Protein AF-0000000078702133 (afdb_homodimer)

Sequence (664 aa):
MSILLLGLDAYNKTVPNPNNDILKELGPENVAIASLMLIINGLISMYFGLGLEITIFISALRCVVQLTILGYILKPIFDIDSPFFVLALAALLAIISASEIVWGRTPYRHQFMFLSVLLSIASSTFIISWIGNAYAIRADQWLSARQFIPTMGMVLGNSMSAVAIGLSSVMTQLIDQKDRIEMHLSFGASRWEAARPVCVEAIKLALLPTINSMSIIGLVSIPGMMTGQILGGSSVENAVYYQEIIMFMITASCCISTVAAVLTAVFVIFDDKARLRIDWVVKSRGKADYKKMFSGYVMRVKSLFSARRSNRNGSSTDTLSAECDPLLPISTMSILLLGLDAYNKTVPNPNNDILKELGPENVAIASLMLIINGLISMYFGLGLEITIFISALRCVVQLTILGYILKPIFDIDSPFFVLALAALLAIISASEIVWGRTPYRHQFMFLSVLLSIASSTFIISWIGNAYAIRADQWLSARQFIPTMGMVLGNSMSAVAIGLSSVMTQLIDQKDRIEMHLSFGASRWEAARPVCVEAIKLALLPTINSMSIIGLVSIPGMMTGQILGGSSVENAVYYQEIIMFMITASCCISTVAAVLTAVFVIFDDKARLRIDWVVKSRGKADYKKMFSGYVMRVKSLFSARRSNRNGSSTDTLSAECDPLLPIST

pLDDT: mean 76.5, std 24.49, range [22.08, 97.62]

Nearest PDB structures (foldseek):
  4aly-assembly1_A  TM=2.107E-01  e=3.081E-01  Borreliella burgdorferi B31
  7xgg-assembly2_D  TM=2.868E-01  e=3.628E+00  synthetic construct
  6ibb-assembly2_C  TM=2.469E-01  e=1.980E+00  Rattus norvegicus
  8frn-assembly1_G  TM=3.165E-01  e=4.911E+00  Acinetobacter baylyi ADP1
  7wu9-assembly1_R  TM=2.510E-01  e=8.618E+00  Homo sapiens

Structure (mmCIF, N/CA/C/O backbone):
data_AF-0000000078702133-model_v1
#
loop_
_entity.id
_entity.type
_entity.pdbx_description
1 polymer 'TIGR00245 family protein'
#
loop_
_atom_site.group_PDB
_atom_site.id
_atom_site.type_symbol
_atom_site.label_atom_id
_atom_site.label_alt_id
_atom_site.label_comp_id
_atom_site.label_asym_id
_atom_site.label_entity_id
_atom_site.label_seq_id
_atom_site.pdbx_PDB_ins_code
_atom_site.Cartn_x
_atom_site.Cartn_y
_atom_site.Cartn_z
_atom_site.occupancy
_atom_site.B_iso_or_equiv
_atom_site.auth_seq_id
_atom_site.auth_comp_id
_atom_site.auth_asym_id
_atom_site.auth_atom_id
_atom_site.pdbx_PDB_model_num
ATOM 1 N N . MET A 1 1 ? 26.062 -8.953 -48.812 1 22.08 1 MET A N 1
ATOM 2 C CA . MET A 1 1 ? 24.734 -9.531 -48.656 1 22.08 1 MET A CA 1
ATOM 3 C C . MET A 1 1 ? 24.828 -10.867 -47.906 1 22.08 1 MET A C 1
ATOM 5 O O . MET A 1 1 ? 23.969 -11.195 -47.094 1 22.08 1 MET A O 1
ATOM 9 N N . SER A 1 2 ? 25.688 -11.875 -48.375 1 22.53 2 SER A N 1
ATOM 10 C CA . SER A 1 2 ? 25.891 -13.289 -48.062 1 22.53 2 SER A CA 1
ATOM 11 C C . SER A 1 2 ? 26.516 -13.492 -46.688 1 22.53 2 SER A C 1
ATOM 13 O O . SER A 1 2 ? 26.375 -14.562 -46.094 1 22.53 2 SER A O 1
ATOM 15 N N . ILE A 1 3 ? 27.562 -12.781 -46.312 1 23.59 3 ILE A N 1
ATOM 16 C CA . ILE A 1 3 ? 28.484 -13.133 -45.25 1 23.59 3 ILE A CA 1
ATOM 17 C C . ILE A 1 3 ? 27.766 -13.07 -43.906 1 23.59 3 ILE A C 1
ATOM 19 O O . ILE A 1 3 ? 28.297 -13.531 -42.906 1 23.59 3 ILE A O 1
ATOM 23 N N . LEU A 1 4 ? 26.844 -12.141 -43.719 1 23.44 4 LEU A N 1
ATOM 24 C CA . LEU A 1 4 ? 26.281 -11.75 -42.438 1 23.44 4 LEU A CA 1
ATOM 25 C C . LEU A 1 4 ? 25.438 -12.875 -41.844 1 23.44 4 LEU A C 1
ATOM 27 O O . LEU A 1 4 ? 24.859 -12.727 -40.781 1 23.44 4 LEU A O 1
ATOM 31 N N . LEU A 1 5 ? 25.047 -14.016 -42.594 1 24.33 5 LEU A N 1
ATOM 32 C CA . LEU A 1 5 ? 24.141 -15.156 -42.438 1 24.33 5 LEU A CA 1
ATOM 33 C C . LEU A 1 5 ? 24.75 -16.203 -41.531 1 24.33 5 LEU A C 1
ATOM 35 O O . LEU A 1 5 ? 24.109 -17.219 -41.219 1 24.33 5 LEU A O 1
ATOM 39 N N . LEU A 1 6 ? 26.109 -16.375 -41.469 1 23.59 6 LEU A N 1
ATOM 40 C CA . LEU A 1 6 ? 26.734 -17.641 -41.125 1 23.59 6 LEU A CA 1
ATOM 41 C C . LEU A 1 6 ? 26.484 -18 -39.688 1 23.59 6 LEU A C 1
ATOM 43 O O . LEU A 1 6 ? 26.203 -19.156 -39.375 1 23.59 6 LEU A O 1
ATOM 47 N N . GLY A 1 7 ? 27.219 -17.375 -38.719 1 24.42 7 GLY A N 1
ATOM 48 C CA . GLY A 1 7 ? 27.672 -18.031 -37.531 1 24.42 7 GLY A CA 1
ATOM 49 C C . GLY A 1 7 ? 26.547 -18.297 -36.531 1 24.42 7 GLY A C 1
ATOM 50 O O . GLY A 1 7 ? 26.547 -17.75 -35.438 1 24.42 7 GLY A O 1
ATOM 51 N N . LEU A 1 8 ? 25.219 -18.125 -36.844 1 23.47 8 LEU A N 1
ATOM 52 C CA . LEU A 1 8 ? 23.953 -18.188 -36.125 1 23.47 8 LEU A CA 1
ATOM 53 C C . LEU A 1 8 ? 23.656 -19.609 -35.656 1 23.47 8 LEU A C 1
ATOM 55 O O . LEU A 1 8 ? 22.625 -19.859 -35.031 1 23.47 8 LEU A O 1
ATOM 59 N N . ASP A 1 9 ? 24.172 -20.656 -36.312 1 23.78 9 ASP A N 1
ATOM 60 C CA . ASP A 1 9 ? 23.578 -21.984 -36.312 1 23.78 9 ASP A CA 1
ATOM 61 C C . ASP A 1 9 ? 23.734 -22.641 -34.938 1 23.78 9 ASP A C 1
ATOM 63 O O . ASP A 1 9 ? 22.812 -23.297 -34.438 1 23.78 9 ASP A O 1
ATOM 67 N N . ALA A 1 10 ? 25.016 -23.094 -34.625 1 23.94 10 ALA A N 1
ATOM 68 C CA . ALA A 1 10 ? 25.375 -24.312 -33.906 1 23.94 10 ALA A CA 1
ATOM 69 C C . ALA A 1 10 ? 25.047 -24.188 -32.438 1 23.94 10 ALA A C 1
ATOM 71 O O . ALA A 1 10 ? 25.234 -25.141 -31.656 1 23.94 10 ALA A O 1
ATOM 72 N N . TYR A 1 11 ? 25.281 -22.984 -31.891 1 23.94 11 TYR A N 1
ATOM 73 C CA . TYR A 1 11 ? 25.406 -23.156 -30.453 1 23.94 11 TYR A CA 1
ATOM 74 C C . TYR A 1 11 ? 24.109 -23.656 -29.844 1 23.94 11 TYR A C 1
ATOM 76 O O . TYR A 1 11 ? 23.203 -22.875 -29.547 1 23.94 11 TYR A O 1
ATOM 84 N N . ASN A 1 12 ? 23.438 -24.609 -30.484 1 22.62 12 ASN A N 1
ATOM 85 C CA . ASN A 1 12 ? 22.328 -25.406 -30 1 22.62 12 ASN A CA 1
ATOM 86 C C . ASN A 1 12 ? 22.609 -26 -28.625 1 22.62 12 ASN A C 1
ATOM 88 O O . ASN A 1 12 ? 22.25 -27.156 -28.359 1 22.62 12 ASN A O 1
ATOM 92 N N . LYS A 1 13 ? 23.875 -25.766 -28.094 1 26.5 13 LYS A N 1
ATOM 93 C CA . LYS A 1 13 ? 24.062 -26.562 -26.891 1 26.5 13 LYS A CA 1
ATOM 94 C C . LYS A 1 13 ? 22.797 -26.594 -26.047 1 26.5 13 LYS A C 1
ATOM 96 O O . LYS A 1 13 ? 22.047 -25.625 -25.984 1 26.5 13 LYS A O 1
ATOM 101 N N . THR A 1 14 ? 22.344 -27.797 -25.844 1 26.81 14 THR A N 1
ATOM 102 C CA . THR A 1 14 ? 21.297 -28.203 -24.922 1 26.81 14 THR A CA 1
ATOM 103 C C . THR A 1 14 ? 21.281 -27.312 -23.688 1 26.81 14 THR A C 1
ATOM 105 O O . THR A 1 14 ? 22.203 -27.359 -22.875 1 26.81 14 THR A O 1
ATOM 108 N N . VAL A 1 15 ? 21.188 -26.016 -23.875 1 31.3 15 VAL A N 1
ATOM 109 C CA . VAL A 1 15 ? 21.109 -25.203 -22.672 1 31.3 15 VAL A CA 1
ATOM 110 C C . VAL A 1 15 ? 20.328 -25.938 -21.594 1 31.3 15 VAL A C 1
ATOM 112 O O . VAL A 1 15 ? 19.203 -26.375 -21.828 1 31.3 15 VAL A O 1
ATOM 115 N N . PRO A 1 16 ? 21.062 -26.781 -20.812 1 31.25 16 PRO A N 1
ATOM 116 C CA . PRO A 1 16 ? 20.297 -27.422 -19.734 1 31.25 16 PRO A CA 1
ATOM 117 C C . PRO A 1 16 ? 19.062 -26.625 -19.344 1 31.25 16 PRO A C 1
ATOM 119 O O . PRO A 1 16 ? 19.031 -25.406 -19.5 1 31.25 16 PRO A O 1
ATOM 122 N N . ASN A 1 17 ? 17.891 -27.203 -19.641 1 30.42 17 ASN A N 1
ATOM 123 C CA . ASN A 1 17 ? 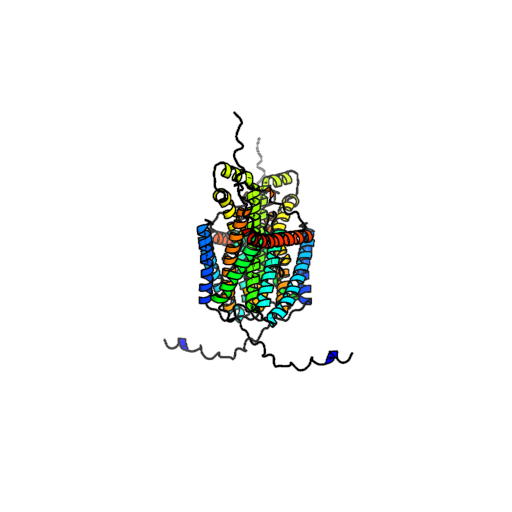16.578 -26.719 -19.219 1 30.42 17 ASN A CA 1
ATOM 124 C C . ASN A 1 17 ? 16.672 -25.891 -17.938 1 30.42 17 ASN A C 1
ATOM 126 O O . ASN A 1 17 ? 17.141 -26.375 -16.906 1 30.42 17 ASN A O 1
ATOM 130 N N . PRO A 1 18 ? 17.188 -24.688 -18 1 36.19 18 PRO A N 1
ATOM 131 C CA . PRO A 1 18 ? 17.203 -23.891 -16.766 1 36.19 18 PRO A CA 1
ATOM 132 C C . PRO A 1 18 ? 16.188 -24.391 -15.742 1 36.19 18 PRO A C 1
ATOM 134 O O . PRO A 1 18 ? 14.977 -24.25 -15.961 1 36.19 18 PRO A O 1
ATOM 137 N N . ASN A 1 19 ? 16.172 -25.594 -15.375 1 35 19 ASN A N 1
ATOM 138 C CA . ASN A 1 19 ? 15.445 -26.469 -14.453 1 35 19 ASN A CA 1
ATOM 139 C C . ASN A 1 19 ? 14.711 -25.656 -13.383 1 35 19 ASN A C 1
ATOM 141 O O . ASN A 1 19 ? 15.023 -24.484 -13.164 1 35 19 ASN A O 1
ATOM 145 N N . ASN A 1 20 ? 13.703 -26.312 -12.578 1 37.88 20 ASN A N 1
ATOM 146 C CA . ASN A 1 20 ? 12.719 -25.953 -11.57 1 37.88 20 ASN A CA 1
ATOM 147 C C . ASN A 1 20 ? 13.328 -25.078 -10.477 1 37.88 20 ASN A C 1
ATOM 149 O O . ASN A 1 20 ? 13.789 -25.594 -9.453 1 37.88 20 ASN A O 1
ATOM 153 N N . ASP A 1 21 ? 14.273 -24.406 -10.648 1 45.19 21 ASP A N 1
ATOM 154 C CA . ASP A 1 21 ? 14.781 -23.484 -9.641 1 45.19 21 ASP A CA 1
ATOM 155 C C . ASP A 1 21 ? 13.664 -23.016 -8.711 1 45.19 21 ASP A C 1
ATOM 157 O O . ASP A 1 21 ? 13.016 -22 -8.969 1 45.19 21 ASP A O 1
ATOM 161 N N . ILE A 1 22 ? 12.891 -23.984 -8.281 1 49.88 22 ILE A N 1
ATOM 162 C CA . ILE A 1 22 ? 11.805 -24.125 -7.32 1 49.88 22 ILE A CA 1
ATOM 163 C C . ILE A 1 22 ? 12.109 -23.312 -6.07 1 49.88 22 ILE A C 1
ATOM 165 O O . ILE A 1 22 ? 13.25 -23.281 -5.602 1 49.88 22 ILE A O 1
ATOM 169 N N . LEU A 1 23 ? 11.352 -22.297 -5.879 1 63.19 23 LEU A N 1
ATOM 170 C CA . LEU A 1 23 ? 11.297 -21.641 -4.578 1 63.19 23 LEU A CA 1
ATOM 171 C C . LEU A 1 23 ? 11.656 -22.609 -3.457 1 63.19 23 LEU A C 1
ATOM 173 O O . LEU A 1 23 ? 11.242 -23.766 -3.477 1 63.19 23 LEU A O 1
ATOM 177 N N . LYS A 1 24 ? 12.82 -22.344 -2.818 1 71.56 24 LYS A N 1
ATOM 178 C CA . LYS A 1 24 ? 13.18 -23.094 -1.617 1 71.56 24 LYS A CA 1
ATOM 179 C C . LYS A 1 24 ? 11.992 -23.234 -0.673 1 71.56 24 LYS A C 1
ATOM 181 O O . LYS A 1 24 ? 11.203 -22.297 -0.517 1 71.56 24 LYS A O 1
ATOM 186 N N . GLU A 1 25 ? 11.766 -24.484 -0.303 1 81.94 25 GLU A N 1
ATOM 187 C CA . GLU A 1 25 ? 10.742 -24.703 0.712 1 81.94 25 GLU A CA 1
ATOM 188 C C . GLU A 1 25 ? 11.148 -24.078 2.047 1 81.94 25 GLU A C 1
ATOM 190 O O . GLU A 1 25 ? 12.227 -24.375 2.57 1 81.94 25 GLU A O 1
ATOM 195 N N . LEU A 1 26 ? 10.305 -23.234 2.486 1 89.81 26 LEU A N 1
ATOM 196 C CA . LEU A 1 26 ? 10.586 -22.5 3.723 1 89.81 26 LEU A CA 1
ATOM 197 C C . LEU A 1 26 ? 9.844 -23.125 4.898 1 89.81 26 LEU A C 1
ATOM 199 O O . LEU A 1 26 ? 8.953 -23.969 4.707 1 89.81 26 LEU A O 1
ATOM 203 N N . GLY A 1 27 ? 10.398 -22.875 6.109 1 89.38 27 GLY A N 1
ATOM 204 C CA . GLY A 1 27 ? 9.773 -23.328 7.34 1 89.38 27 GLY A CA 1
ATOM 205 C C . GLY A 1 27 ? 9.641 -22.234 8.383 1 89.38 27 GLY A C 1
ATOM 206 O O . GLY A 1 27 ? 9.984 -21.078 8.117 1 89.38 27 GLY A O 1
ATOM 207 N N . PRO A 1 28 ? 9.047 -22.609 9.516 1 91.38 28 PRO A N 1
ATOM 208 C CA . PRO A 1 28 ? 8.867 -21.625 10.594 1 91.38 28 PRO A CA 1
ATOM 209 C C . PRO A 1 28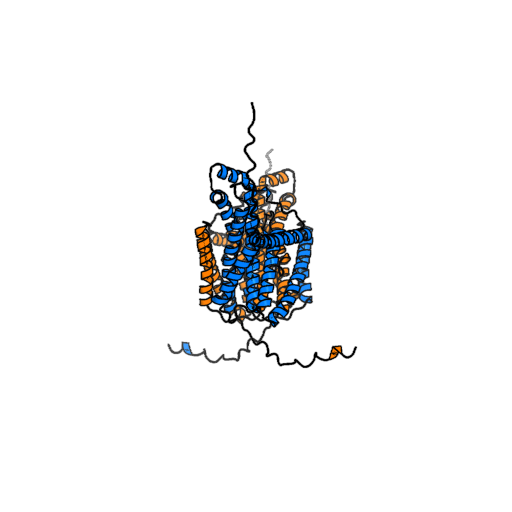 ? 10.188 -21.047 11.094 1 91.38 28 PRO A C 1
ATOM 211 O O . PRO A 1 28 ? 10.219 -19.922 11.609 1 91.38 28 PRO A O 1
ATOM 214 N N . GLU A 1 29 ? 11.234 -21.75 10.883 1 91.56 29 GLU A N 1
ATOM 215 C CA . GLU A 1 29 ? 12.547 -21.266 11.297 1 91.56 29 GLU A CA 1
ATOM 216 C C . GLU A 1 29 ? 12.969 -20.047 10.484 1 91.56 29 GLU A C 1
ATOM 218 O O . GLU A 1 29 ? 13.602 -19.141 11.016 1 91.56 29 GLU A O 1
ATOM 223 N N . ASN A 1 30 ? 12.648 -20.062 9.242 1 92.81 30 ASN A N 1
ATOM 224 C CA . ASN A 1 30 ? 12.953 -18.922 8.391 1 92.81 30 ASN A CA 1
ATOM 225 C C . ASN A 1 30 ? 12.203 -17.672 8.852 1 92.81 30 ASN A C 1
ATOM 227 O O . ASN A 1 30 ? 12.773 -16.578 8.875 1 92.81 30 ASN A O 1
ATOM 231 N N . VAL A 1 31 ? 11.008 -17.875 9.289 1 93.75 31 VAL A N 1
ATOM 232 C CA . VAL A 1 31 ? 10.188 -16.781 9.766 1 93.75 31 VAL A CA 1
ATOM 233 C C . VAL A 1 31 ? 10.742 -16.25 11.086 1 93.75 31 VAL A C 1
ATOM 235 O O . VAL A 1 31 ? 10.773 -15.039 11.305 1 93.75 31 VAL A O 1
ATOM 238 N N . ALA A 1 32 ? 11.188 -17.141 11.852 1 93.25 32 ALA A N 1
ATOM 239 C CA . ALA A 1 32 ? 11.773 -16.75 13.133 1 93.25 32 ALA A CA 1
ATOM 240 C C . ALA A 1 32 ? 13.016 -15.883 12.93 1 93.25 32 ALA A C 1
ATOM 242 O O . ALA A 1 32 ? 13.203 -14.883 13.633 1 93.25 32 ALA A O 1
ATOM 243 N N . ILE A 1 33 ? 13.781 -16.219 12.016 1 91.25 33 ILE A N 1
ATOM 244 C CA . ILE A 1 33 ? 14.984 -15.453 11.719 1 91.25 33 ILE A CA 1
ATOM 245 C C . ILE A 1 33 ? 14.609 -14.062 11.203 1 91.25 33 ILE A C 1
ATOM 247 O O . ILE A 1 33 ? 15.203 -13.062 11.602 1 91.25 33 ILE A O 1
ATOM 251 N N . ALA A 1 34 ? 13.664 -14.078 10.359 1 93.94 34 ALA A N 1
ATOM 252 C CA . ALA A 1 34 ? 13.211 -12.805 9.812 1 93.94 34 ALA A CA 1
ATOM 253 C C . ALA A 1 34 ? 12.656 -11.898 10.906 1 93.94 34 ALA A C 1
ATOM 255 O O . ALA A 1 34 ? 12.781 -10.672 10.836 1 93.94 34 ALA A O 1
ATOM 256 N N . SER A 1 35 ? 12.047 -12.484 11.922 1 94.06 35 SER A N 1
ATOM 257 C CA . SER A 1 35 ? 11.445 -11.727 13.008 1 94.06 35 SER A CA 1
ATOM 258 C C . SER A 1 35 ? 12.5 -10.977 13.82 1 94.06 35 SER A C 1
ATOM 260 O O . SER A 1 35 ? 12.188 -9.992 14.492 1 94.06 35 SER A O 1
ATOM 262 N N . LEU A 1 36 ? 13.703 -11.375 13.711 1 93.38 36 LEU A N 1
ATOM 263 C CA . LEU A 1 36 ? 14.789 -10.711 14.422 1 93.38 36 LEU A CA 1
ATOM 264 C C . LEU A 1 36 ? 15.023 -9.312 13.867 1 93.38 36 LEU A C 1
ATOM 266 O O . LEU A 1 36 ? 15.5 -8.43 14.586 1 93.38 36 LEU A O 1
ATOM 270 N N . MET A 1 37 ? 14.688 -9.18 12.625 1 93.94 37 MET A N 1
ATOM 271 C CA . MET A 1 37 ? 14.844 -7.863 12.008 1 93.94 37 MET A CA 1
ATOM 272 C C . MET A 1 37 ? 13.922 -6.84 12.664 1 93.94 37 MET A C 1
ATOM 274 O O . MET A 1 37 ? 14.203 -5.641 12.641 1 93.94 37 MET A O 1
ATOM 278 N N . LEU A 1 38 ? 12.867 -7.332 13.266 1 94.5 38 LEU A N 1
ATOM 279 C CA . LEU A 1 38 ? 11.914 -6.441 13.914 1 94.5 38 LEU A CA 1
ATOM 280 C C . LEU A 1 38 ? 12.453 -5.941 15.25 1 94.5 38 LEU A C 1
ATOM 282 O O . LEU A 1 38 ? 11.977 -4.938 15.781 1 94.5 38 LEU A O 1
ATOM 286 N N . ILE A 1 39 ? 13.43 -6.652 15.758 1 93.19 39 ILE A N 1
ATOM 287 C CA . ILE A 1 39 ? 14.047 -6.219 17 1 93.19 39 ILE A CA 1
ATOM 288 C C . ILE A 1 39 ? 14.727 -4.863 16.797 1 93.19 39 ILE A C 1
ATOM 290 O O . ILE A 1 39 ? 14.664 -3.996 17.672 1 93.19 39 ILE A O 1
ATOM 294 N N . ILE A 1 40 ? 15.25 -4.719 15.633 1 90.94 40 ILE A N 1
ATOM 295 C CA . ILE A 1 40 ? 15.891 -3.449 15.312 1 90.94 40 ILE A CA 1
ATOM 296 C C . ILE A 1 40 ? 14.859 -2.326 15.328 1 90.94 40 ILE A C 1
ATOM 298 O O . ILE A 1 40 ? 15.141 -1.219 15.789 1 90.94 40 ILE A O 1
ATOM 302 N N . ASN A 1 41 ? 13.695 -2.648 14.867 1 93.06 41 ASN A N 1
ATOM 303 C CA . ASN A 1 41 ? 12.625 -1.664 14.883 1 93.06 41 ASN A CA 1
ATOM 304 C C . ASN A 1 41 ? 12.234 -1.282 16.312 1 93.06 41 ASN A C 1
ATOM 306 O O . ASN A 1 41 ? 12.016 -0.106 16.609 1 93.06 41 ASN A O 1
ATOM 310 N N . GLY A 1 42 ? 12.148 -2.311 17.109 1 92.62 42 GLY A N 1
ATOM 311 C CA . GLY A 1 42 ? 11.836 -2.049 18.5 1 92.62 42 GLY A CA 1
ATOM 312 C C . GLY A 1 42 ? 12.891 -1.214 19.203 1 92.62 42 GLY A C 1
ATOM 313 O O . GLY A 1 42 ? 12.57 -0.293 19.953 1 92.62 42 GLY A O 1
ATOM 314 N N . LEU A 1 43 ? 14.109 -1.476 18.938 1 94.31 43 LEU A N 1
ATOM 315 C CA . LEU A 1 43 ? 15.211 -0.75 19.562 1 94.31 43 LEU A CA 1
ATOM 316 C C . LEU A 1 43 ? 15.227 0.705 19.109 1 94.31 43 LEU A C 1
ATOM 318 O O . LEU A 1 43 ? 15.438 1.611 19.906 1 94.31 43 LEU A O 1
ATOM 322 N N . ILE A 1 44 ? 14.992 0.89 17.844 1 93.38 44 ILE A N 1
ATOM 323 C CA . ILE A 1 44 ? 14.945 2.242 17.297 1 93.38 44 ILE A CA 1
ATOM 324 C C . ILE A 1 44 ? 13.773 3.004 17.922 1 93.38 44 ILE A C 1
ATOM 326 O O . ILE A 1 44 ? 13.914 4.172 18.297 1 93.38 44 ILE A O 1
ATOM 330 N N . SER A 1 45 ? 12.703 2.318 18.016 1 93 45 SER A N 1
ATOM 331 C CA . SER A 1 45 ? 11.516 2.936 18.609 1 93 45 SER A CA 1
ATOM 332 C C . SER A 1 45 ? 11.773 3.336 20.062 1 93 45 SER A C 1
ATOM 334 O O . SER A 1 45 ? 11.422 4.445 20.484 1 93 45 SER A O 1
ATOM 336 N N . MET A 1 46 ? 12.43 2.471 20.828 1 93.25 46 MET A N 1
ATOM 337 C CA . MET A 1 46 ? 12.727 2.754 22.234 1 93.25 46 MET A CA 1
ATOM 338 C C . MET A 1 46 ? 13.75 3.873 22.359 1 93.25 46 MET A C 1
ATOM 340 O O . MET A 1 46 ? 13.641 4.73 23.234 1 93.25 46 MET A O 1
ATOM 344 N N . TYR A 1 47 ? 14.664 3.844 21.484 1 92.25 47 TYR A N 1
ATOM 345 C CA . TYR A 1 47 ? 15.734 4.824 21.547 1 92.25 47 TYR A CA 1
ATOM 346 C C . TYR A 1 47 ? 15.219 6.227 21.234 1 92.25 47 TYR A C 1
ATOM 348 O O . TYR A 1 47 ? 15.609 7.195 21.891 1 92.25 47 TYR A O 1
ATOM 356 N N . PHE A 1 48 ? 14.336 6.355 20.297 1 91.81 48 PHE A N 1
ATOM 357 C CA . PHE A 1 48 ? 13.844 7.668 19.906 1 91.81 48 PHE A CA 1
ATOM 358 C C . PHE A 1 48 ? 12.523 7.988 20.609 1 91.81 48 PHE A C 1
ATOM 360 O O . PHE A 1 48 ? 11.977 9.078 20.438 1 91.81 48 PHE A O 1
ATOM 367 N N . GLY A 1 49 ? 12.023 7.086 21.328 1 91.88 49 GLY A N 1
ATOM 368 C CA . GLY A 1 49 ? 10.789 7.316 22.047 1 91.88 49 GLY A CA 1
ATOM 369 C C . GLY A 1 49 ? 9.578 7.426 21.141 1 91.88 49 GLY A C 1
ATOM 370 O O . GLY A 1 49 ? 8.75 8.328 21.312 1 91.88 49 GLY A O 1
ATOM 371 N N . LEU A 1 50 ? 9.57 6.605 20.203 1 91.06 50 LEU A N 1
ATOM 372 C CA . LEU A 1 50 ? 8.461 6.648 19.266 1 91.06 50 LEU A CA 1
ATOM 373 C C . LEU A 1 50 ? 7.199 6.059 19.891 1 91.06 50 LEU A C 1
ATOM 375 O O . LEU A 1 50 ? 6.086 6.359 19.453 1 91.06 50 LEU A O 1
ATOM 379 N N . GLY A 1 51 ? 7.367 5.156 20.828 1 91.44 51 GLY A N 1
ATOM 380 C CA . GLY A 1 51 ? 6.23 4.52 21.484 1 91.44 51 GLY A CA 1
ATOM 381 C C . GLY A 1 51 ? 5.543 3.494 20.594 1 91.44 51 GLY A C 1
ATOM 382 O O . GLY A 1 51 ? 4.336 3.271 20.719 1 91.44 51 GLY A O 1
ATOM 383 N N . LEU A 1 52 ? 6.293 2.941 19.688 1 92.44 52 LEU A N 1
ATOM 384 C CA . LEU A 1 52 ? 5.695 2.014 18.734 1 92.44 52 LEU A CA 1
ATOM 385 C C . LEU A 1 52 ? 6.145 0.583 19 1 92.44 52 LEU A C 1
ATOM 387 O O . LEU A 1 52 ? 5.719 -0.351 18.328 1 92.44 52 LEU A O 1
ATOM 391 N N . GLU A 1 53 ? 6.938 0.367 19.984 1 92.38 53 GLU A N 1
ATOM 392 C CA . GLU A 1 53 ? 7.551 -0.939 20.203 1 92.38 53 GLU A CA 1
ATOM 393 C C . GLU A 1 53 ? 6.492 -2.012 20.453 1 92.38 53 GLU A C 1
ATOM 395 O O . GLU A 1 53 ? 6.562 -3.102 19.875 1 92.38 53 GLU A O 1
ATOM 400 N N . ILE A 1 54 ? 5.535 -1.736 21.266 1 93.44 54 ILE A N 1
ATOM 401 C CA . ILE A 1 54 ? 4.488 -2.705 21.562 1 93.44 54 ILE A CA 1
ATOM 402 C C . ILE A 1 54 ? 3.602 -2.912 20.344 1 93.44 54 ILE A C 1
ATOM 404 O O . ILE A 1 54 ? 3.24 -4.047 20.016 1 93.44 54 ILE A O 1
ATOM 408 N N . THR A 1 55 ? 3.336 -1.852 19.703 1 93.06 55 THR A N 1
ATOM 409 C CA . THR A 1 55 ? 2.5 -1.913 18.516 1 93.06 55 THR A CA 1
ATOM 410 C C . THR A 1 55 ? 3.168 -2.754 17.438 1 93.06 55 THR A C 1
ATOM 412 O O . THR A 1 55 ? 2.51 -3.551 16.766 1 93.06 55 THR A O 1
ATOM 415 N N . ILE A 1 56 ? 4.457 -2.568 17.281 1 94.5 56 ILE A N 1
ATOM 416 C CA . ILE A 1 56 ? 5.207 -3.334 16.281 1 94.5 56 ILE A CA 1
ATOM 417 C C . ILE A 1 56 ? 5.16 -4.82 16.641 1 94.5 56 ILE A C 1
ATOM 419 O O . ILE A 1 56 ? 4.879 -5.656 15.781 1 94.5 56 ILE A O 1
ATOM 423 N N . PHE A 1 57 ? 5.359 -5.152 17.891 1 94.81 57 PHE A N 1
ATOM 424 C CA . PHE A 1 57 ? 5.379 -6.535 18.344 1 94.81 57 PHE A CA 1
ATOM 425 C C . PHE A 1 57 ? 4.008 -7.18 18.188 1 94.81 57 PHE A C 1
ATOM 427 O O . PHE A 1 57 ? 3.895 -8.297 17.688 1 94.81 57 PHE A O 1
ATOM 434 N N . ILE A 1 58 ? 2.984 -6.547 18.562 1 94.56 58 ILE A N 1
ATOM 435 C CA . ILE A 1 58 ? 1.625 -7.07 18.484 1 94.56 58 ILE A CA 1
ATOM 436 C C . ILE A 1 58 ? 1.233 -7.242 17.016 1 94.56 58 ILE A C 1
ATOM 438 O O . ILE A 1 58 ? 0.639 -8.258 16.641 1 94.56 58 ILE A O 1
ATOM 442 N N . SER A 1 59 ? 1.579 -6.262 16.234 1 94.5 59 SER A N 1
ATOM 443 C CA . SER A 1 59 ? 1.264 -6.34 14.812 1 94.5 59 SER A CA 1
ATOM 444 C C . SER A 1 59 ? 1.998 -7.496 14.141 1 94.5 59 SER A C 1
ATOM 446 O O . SER A 1 59 ? 1.441 -8.172 13.281 1 94.5 59 SER A O 1
ATOM 448 N N . ALA A 1 60 ? 3.229 -7.664 14.562 1 95.69 60 ALA A N 1
ATOM 449 C CA . ALA A 1 60 ? 4.016 -8.766 14.023 1 95.69 60 ALA A CA 1
ATOM 450 C C . ALA A 1 60 ? 3.393 -10.117 14.383 1 95.69 60 ALA A C 1
ATOM 452 O O . ALA A 1 60 ? 3.291 -11.008 13.539 1 95.69 60 ALA A O 1
ATOM 453 N N . LEU A 1 61 ? 3.008 -10.273 15.586 1 95.94 61 LEU A N 1
ATOM 454 C CA . LEU A 1 61 ? 2.373 -11.508 16.031 1 95.94 61 LEU A CA 1
ATOM 455 C C . LEU A 1 61 ? 1.053 -11.734 15.305 1 95.94 61 LEU A C 1
ATOM 457 O O . LEU A 1 61 ? 0.768 -12.852 14.867 1 95.94 61 LEU A O 1
ATOM 461 N N . ARG A 1 62 ? 0.284 -10.727 15.234 1 94.12 62 ARG A N 1
ATOM 462 C CA . ARG A 1 62 ? -0.974 -10.82 14.5 1 94.12 62 ARG A CA 1
ATOM 463 C C . ARG A 1 62 ? -0.731 -11.203 13.039 1 94.12 62 ARG A C 1
ATOM 465 O O . ARG A 1 62 ? -1.473 -12.008 12.477 1 94.12 62 ARG A O 1
ATOM 472 N N . CYS A 1 63 ? 0.249 -10.656 12.492 1 95 63 CYS A N 1
ATOM 473 C CA . CYS A 1 63 ? 0.592 -10.945 11.102 1 95 63 CYS A CA 1
ATOM 474 C C . CYS A 1 63 ? 0.88 -12.43 10.914 1 95 63 CYS A C 1
ATOM 476 O O . CYS A 1 63 ? 0.329 -13.062 10.016 1 95 63 CYS A O 1
ATOM 478 N N . VAL A 1 64 ? 1.699 -12.969 11.781 1 96 64 VAL A N 1
ATOM 479 C CA . VAL A 1 64 ? 2.092 -14.375 11.703 1 96 64 VAL A CA 1
ATOM 480 C C . VAL A 1 64 ? 0.869 -15.266 11.906 1 96 64 VAL A C 1
ATOM 482 O O . VAL A 1 64 ? 0.62 -16.188 11.125 1 96 64 VAL A O 1
ATOM 485 N N . VAL A 1 65 ? 0.092 -14.992 12.898 1 95.94 65 VAL A N 1
ATOM 486 C CA . VAL A 1 65 ? -1.059 -15.812 13.25 1 95.94 65 VAL A CA 1
ATOM 487 C C . VAL A 1 65 ? -2.111 -15.727 12.141 1 95.94 65 VAL A C 1
ATOM 489 O O . VAL A 1 65 ? -2.611 -16.75 11.672 1 95.94 65 VAL A O 1
ATOM 492 N N . GLN A 1 66 ? -2.375 -14.578 11.703 1 94.94 66 GLN A N 1
ATOM 493 C CA . GLN A 1 66 ? -3.434 -14.367 10.719 1 94.94 66 GLN A CA 1
ATOM 494 C C . GLN A 1 66 ? -3.061 -14.977 9.375 1 94.94 66 GLN A C 1
ATOM 496 O O . GLN A 1 66 ? -3.893 -15.609 8.719 1 94.94 66 GLN A O 1
ATOM 501 N N . LEU A 1 67 ? -1.863 -14.852 8.961 1 95.56 67 LEU A N 1
ATOM 502 C CA . LEU A 1 67 ? -1.436 -15.414 7.684 1 95.56 67 LEU A CA 1
ATOM 503 C C . LEU A 1 67 ? -1.398 -16.938 7.746 1 95.56 67 LEU A C 1
ATOM 505 O O . LEU A 1 67 ? -1.76 -17.609 6.781 1 95.56 67 LEU A O 1
ATOM 509 N N . THR A 1 68 ? -0.943 -17.406 8.859 1 95.38 68 THR A N 1
ATOM 510 C CA . THR A 1 68 ? -0.896 -18.844 9.023 1 95.38 68 THR A CA 1
ATOM 511 C C . THR A 1 68 ? -2.303 -19.438 9 1 95.38 68 THR A C 1
ATOM 513 O O . THR A 1 68 ? -2.549 -20.453 8.336 1 95.38 68 THR A O 1
ATOM 516 N N . ILE A 1 69 ? -3.197 -18.828 9.672 1 95.12 69 ILE A N 1
ATOM 517 C CA . ILE A 1 69 ? -4.586 -19.266 9.68 1 95.12 69 ILE A CA 1
ATOM 518 C C . ILE A 1 69 ? -5.168 -19.188 8.266 1 95.12 69 ILE A C 1
ATOM 520 O O . ILE A 1 69 ? -5.84 -20.109 7.812 1 95.12 69 ILE A O 1
ATOM 524 N N . LEU A 1 70 ? -4.902 -18.156 7.633 1 94.56 70 LEU A N 1
ATOM 525 C CA . LEU A 1 70 ? -5.379 -17.984 6.262 1 94.56 70 LEU A CA 1
ATOM 526 C C . LEU A 1 70 ? -4.859 -19.125 5.375 1 94.56 70 LEU A C 1
ATOM 528 O O . LEU A 1 70 ? -5.609 -19.672 4.562 1 94.56 70 LEU A O 1
ATOM 532 N N . GLY A 1 71 ? -3.588 -19.422 5.48 1 93.94 71 GLY A N 1
ATOM 533 C CA . GLY A 1 71 ? -3.02 -20.516 4.723 1 93.94 71 GLY A CA 1
ATOM 534 C C . GLY A 1 71 ? -3.717 -21.844 4.977 1 93.94 71 GLY A C 1
ATOM 535 O O . GLY A 1 71 ? -3.982 -22.594 4.043 1 93.94 71 GLY A O 1
ATOM 536 N N . TYR A 1 72 ? -4.055 -22.078 6.203 1 93.62 72 TYR A N 1
ATOM 537 C CA . TYR A 1 72 ? -4.719 -23.328 6.582 1 93.62 72 TYR A CA 1
ATOM 538 C C . TYR A 1 72 ? -6.145 -23.375 6.043 1 93.62 72 TYR A C 1
ATOM 540 O O . TYR A 1 72 ? -6.664 -24.438 5.73 1 93.62 72 TYR A O 1
ATOM 548 N N . ILE A 1 73 ? -6.727 -22.25 5.902 1 94.31 73 ILE A N 1
ATOM 549 C CA . ILE A 1 73 ? -8.094 -22.172 5.391 1 94.31 73 ILE A CA 1
ATOM 550 C C . ILE A 1 73 ? -8.078 -22.312 3.871 1 94.31 73 ILE A C 1
ATOM 552 O O . ILE A 1 73 ? -8.945 -22.969 3.297 1 94.31 73 ILE A O 1
ATOM 556 N N . LEU A 1 74 ? -7.117 -21.781 3.271 1 93.62 74 LEU A N 1
ATOM 557 C CA . LEU A 1 74 ? -7.062 -21.766 1.813 1 93.62 74 LEU A CA 1
ATOM 558 C C . LEU A 1 74 ? -6.766 -23.141 1.254 1 93.62 74 LEU A C 1
ATOM 560 O O . LEU A 1 74 ? -7.309 -23.531 0.216 1 93.62 74 LEU A O 1
ATOM 564 N N . LYS A 1 75 ? -5.918 -23.859 1.926 1 91.94 75 LYS A N 1
ATOM 565 C CA . LYS A 1 75 ? -5.477 -25.156 1.406 1 91.94 75 LYS A CA 1
ATOM 566 C C . LYS A 1 75 ? -6.664 -26.078 1.138 1 91.94 75 LYS A C 1
ATOM 568 O O . LYS A 1 75 ? -6.855 -26.531 0.011 1 91.94 75 LYS A O 1
ATOM 573 N N . PRO A 1 76 ? -7.531 -26.281 2.152 1 92.5 76 PRO A N 1
ATOM 574 C CA . PRO A 1 76 ? -8.688 -27.141 1.878 1 92.5 76 PRO A CA 1
ATOM 575 C C . PRO A 1 76 ? -9.648 -26.531 0.865 1 92.5 76 PRO A C 1
ATOM 577 O O . PRO A 1 76 ? -10.281 -27.25 0.09 1 92.5 76 PRO A O 1
ATOM 580 N N . ILE A 1 77 ? -9.812 -25.312 0.818 1 92.5 77 ILE A N 1
ATOM 581 C CA . ILE A 1 77 ? -10.727 -24.656 -0.111 1 92.5 77 ILE A CA 1
ATOM 582 C C . ILE A 1 77 ? -10.211 -24.812 -1.54 1 92.5 77 ILE A C 1
ATOM 584 O O . ILE A 1 77 ? -11 -25 -2.469 1 92.5 77 ILE A O 1
ATOM 588 N N . PHE A 1 78 ? -8.906 -24.75 -1.694 1 90.75 78 PHE A N 1
ATOM 589 C CA . PHE A 1 78 ? -8.312 -24.938 -3.014 1 90.75 78 PHE A CA 1
ATOM 590 C C . PHE A 1 78 ? -8.438 -26.375 -3.471 1 90.75 78 PHE A C 1
ATOM 592 O O . PHE A 1 78 ? -8.641 -26.641 -4.66 1 90.75 78 PHE A O 1
ATOM 599 N N . ASP A 1 79 ? -8.367 -27.234 -2.525 1 89.75 79 ASP A N 1
ATOM 600 C CA . ASP A 1 79 ? -8.453 -28.656 -2.854 1 89.75 79 ASP A CA 1
ATOM 601 C C . ASP A 1 79 ? -9.875 -29.031 -3.264 1 89.75 79 ASP A C 1
ATOM 603 O O . ASP A 1 79 ? -10.062 -29.797 -4.215 1 89.75 79 ASP A O 1
ATOM 607 N N . ILE A 1 80 ? -10.836 -28.453 -2.59 1 90.31 80 ILE A N 1
ATOM 608 C CA . ILE A 1 80 ? -12.234 -28.781 -2.863 1 90.31 80 ILE A CA 1
ATOM 609 C C . ILE A 1 80 ? -12.703 -28.047 -4.113 1 90.31 80 ILE A C 1
ATOM 611 O O . ILE A 1 80 ? -13.484 -28.578 -4.902 1 90.31 80 ILE A O 1
ATOM 615 N N . ASP A 1 81 ? -12.227 -26.875 -4.301 1 89.62 81 ASP A N 1
ATOM 616 C CA . ASP A 1 81 ? -12.508 -26.016 -5.449 1 89.62 81 ASP A CA 1
ATOM 617 C C . ASP A 1 81 ? -14.008 -25.938 -5.723 1 89.62 81 ASP A C 1
ATOM 619 O O . ASP A 1 81 ? -14.445 -26.109 -6.863 1 89.62 81 ASP A O 1
ATOM 623 N N . SER A 1 82 ? -14.773 -25.781 -4.707 1 90.44 82 SER A N 1
ATOM 624 C CA . SER A 1 82 ? -16.219 -25.609 -4.816 1 90.44 82 SER A CA 1
ATOM 625 C C . SER A 1 82 ? -16.609 -24.141 -4.77 1 90.44 82 SER A C 1
ATOM 627 O O . SER A 1 82 ? -16.078 -23.375 -3.959 1 90.44 82 SER A O 1
ATOM 629 N N . PRO A 1 83 ? -17.516 -23.812 -5.684 1 89.69 83 PRO A N 1
ATOM 630 C CA . PRO A 1 83 ? -17.969 -22.422 -5.707 1 89.69 83 PRO A CA 1
ATOM 631 C C . PRO A 1 83 ? -18.609 -21.984 -4.391 1 89.69 83 PRO A C 1
ATOM 633 O O . PRO A 1 83 ? -18.547 -20.812 -4.031 1 89.69 83 PRO A O 1
ATOM 636 N N . PHE A 1 84 ? -19.172 -22.938 -3.775 1 91.31 84 PHE A N 1
ATOM 637 C CA . PHE A 1 84 ? -19.828 -22.609 -2.514 1 91.31 84 PHE A CA 1
ATOM 638 C C . PHE A 1 84 ? -18.797 -22.141 -1.487 1 91.31 84 PHE A C 1
ATOM 640 O O . PHE A 1 84 ? -19 -21.109 -0.831 1 91.31 84 PHE A O 1
ATOM 647 N N . PHE A 1 85 ? -17.734 -22.859 -1.329 1 92.06 85 PHE A N 1
ATOM 648 C CA . PHE A 1 85 ? -16.703 -22.5 -0.363 1 92.06 85 PHE A CA 1
ATOM 649 C C . PHE A 1 85 ? -15.969 -21.234 -0.793 1 92.06 85 PHE A C 1
ATOM 651 O O . PHE A 1 85 ? -15.547 -20.438 0.049 1 92.06 85 PHE A O 1
ATOM 658 N N . VAL A 1 86 ? -15.867 -21.047 -2.062 1 91.56 86 VAL A N 1
ATOM 659 C CA . VAL A 1 86 ? -15.219 -19.859 -2.6 1 91.56 86 VAL A CA 1
ATOM 660 C C . VAL A 1 86 ? -16.047 -18.625 -2.252 1 91.56 86 VAL A C 1
ATOM 662 O O . VAL A 1 86 ? -15.5 -17.641 -1.733 1 91.56 86 VAL A O 1
ATOM 665 N N . LEU A 1 87 ? -17.297 -18.703 -2.451 1 91.94 87 LEU A N 1
ATOM 666 C CA . LEU A 1 87 ? -18.172 -17.578 -2.174 1 91.94 87 LEU A CA 1
ATOM 667 C C . LEU A 1 87 ? -18.312 -17.344 -0.672 1 91.94 87 LEU A C 1
ATOM 669 O O . LEU A 1 87 ? -18.438 -16.203 -0.222 1 91.94 87 LEU A O 1
ATOM 673 N N . ALA A 1 88 ? -18.281 -18.422 0.041 1 93.56 88 ALA A N 1
ATOM 674 C CA . ALA A 1 88 ? -18.375 -18.312 1.494 1 93.56 88 ALA A CA 1
ATOM 675 C C . ALA A 1 88 ? -17.156 -17.578 2.062 1 93.56 88 ALA A C 1
ATOM 677 O O . ALA A 1 88 ? -17.297 -16.703 2.928 1 93.56 88 ALA A O 1
ATOM 678 N N . LEU A 1 89 ? -16.031 -17.969 1.568 1 92.88 89 LEU A N 1
ATOM 679 C CA . LEU A 1 89 ? -14.82 -17.312 2.045 1 92.88 89 LEU A CA 1
ATOM 680 C C . LEU A 1 89 ? -14.789 -15.852 1.6 1 92.88 89 LEU A C 1
ATOM 682 O O . LEU A 1 89 ? -14.398 -14.969 2.371 1 92.88 89 LEU A O 1
ATOM 686 N N . ALA A 1 90 ? -15.164 -15.625 0.41 1 92.25 90 ALA A N 1
ATOM 687 C CA . ALA A 1 90 ? -15.227 -14.258 -0.094 1 92.25 90 ALA A CA 1
ATOM 688 C C . ALA A 1 90 ? -16.141 -13.398 0.769 1 92.25 90 ALA A C 1
ATOM 690 O O . ALA A 1 90 ? -15.805 -12.266 1.118 1 92.25 90 ALA A O 1
ATOM 691 N N . ALA A 1 91 ? -17.234 -13.945 1.104 1 93.38 91 ALA A N 1
ATOM 692 C CA . ALA A 1 91 ? -18.188 -13.242 1.952 1 93.38 91 ALA A CA 1
ATOM 693 C C . ALA A 1 91 ? -17.609 -13 3.344 1 93.38 91 ALA A C 1
ATOM 695 O O . ALA A 1 91 ? -17.797 -11.922 3.918 1 93.38 91 ALA A O 1
ATOM 696 N N . LEU A 1 92 ? -16.953 -13.969 3.803 1 93.94 92 LEU A N 1
ATOM 697 C CA . LEU A 1 92 ? -16.328 -13.844 5.121 1 93.94 92 LEU A CA 1
ATOM 698 C C . LEU A 1 92 ? -15.305 -12.719 5.133 1 93.94 92 LEU A C 1
ATOM 700 O O . LEU A 1 92 ? -15.289 -11.891 6.043 1 93.94 92 LEU A O 1
ATOM 704 N N . LEU A 1 93 ? -14.5 -12.711 4.133 1 93.12 93 LEU A N 1
ATOM 705 C CA . LEU A 1 93 ? -13.477 -11.672 4.055 1 93.12 93 LEU A CA 1
ATOM 706 C C . LEU A 1 93 ? -14.117 -10.297 3.926 1 93.12 93 LEU A C 1
ATOM 708 O O . LEU A 1 93 ? -13.633 -9.32 4.508 1 93.12 93 LEU A O 1
ATOM 712 N N . ALA A 1 94 ? -15.188 -10.242 3.211 1 94.44 94 ALA A N 1
ATOM 713 C CA . ALA A 1 94 ? -15.891 -8.969 3.049 1 94.44 94 ALA A CA 1
ATOM 714 C C . ALA A 1 94 ? -16.484 -8.5 4.371 1 94.44 94 ALA A C 1
ATOM 716 O O . ALA A 1 94 ? -16.422 -7.312 4.703 1 94.44 94 ALA A O 1
ATOM 717 N N . ILE A 1 95 ? -17.016 -9.406 5.102 1 94.81 95 ILE A N 1
ATOM 718 C CA . ILE A 1 95 ? -17.625 -9.086 6.387 1 94.81 95 ILE A CA 1
ATOM 719 C C . ILE A 1 95 ? -16.562 -8.594 7.359 1 94.81 95 ILE A C 1
ATOM 721 O O . ILE A 1 95 ? -16.75 -7.586 8.047 1 94.81 95 ILE A O 1
ATOM 725 N N . ILE A 1 96 ? -15.5 -9.234 7.375 1 93.44 96 ILE A N 1
ATOM 726 C CA . ILE A 1 96 ? -14.414 -8.836 8.266 1 93.44 96 ILE A CA 1
ATOM 727 C C . ILE A 1 96 ? -13.883 -7.469 7.855 1 93.44 96 ILE A C 1
ATOM 729 O O . ILE A 1 96 ? -13.602 -6.621 8.711 1 93.44 96 ILE A O 1
ATOM 733 N N . SER A 1 97 ? -13.758 -7.289 6.602 1 92.5 97 SER A N 1
ATOM 734 C CA . SER A 1 97 ? -13.281 -6.008 6.094 1 92.5 97 SER A CA 1
ATOM 735 C C . SER A 1 97 ? -14.211 -4.867 6.5 1 92.5 97 SER A C 1
ATOM 737 O O . SER A 1 97 ? -13.758 -3.814 6.945 1 92.5 97 SER A O 1
ATOM 739 N N . ALA A 1 98 ? -15.438 -5.074 6.309 1 92.94 98 ALA A N 1
ATOM 740 C CA . ALA A 1 98 ? -16.422 -4.059 6.68 1 92.94 98 ALA A CA 1
ATOM 741 C C . ALA A 1 98 ? -16.359 -3.764 8.18 1 92.94 98 ALA A C 1
ATOM 743 O O . ALA A 1 98 ? -16.453 -2.604 8.594 1 92.94 98 ALA A O 1
ATOM 744 N N . SER A 1 99 ? -16.219 -4.816 8.945 1 91.56 99 SER A N 1
ATOM 745 C CA . SER A 1 99 ? -16.109 -4.656 10.391 1 91.56 99 SER A CA 1
ATOM 746 C C . SER A 1 99 ? -14.883 -3.846 10.773 1 91.56 99 SER A C 1
ATOM 748 O O . SER A 1 99 ? -14.938 -2.998 11.664 1 91.56 99 SER A O 1
ATOM 750 N N . GLU A 1 100 ? -13.867 -4.098 10.109 1 87.62 100 GLU A N 1
ATOM 751 C CA . GLU A 1 100 ? -12.633 -3.377 10.383 1 87.62 100 GLU A CA 1
ATOM 752 C C . GLU A 1 100 ? -12.766 -1.897 10.031 1 87.62 100 GLU A C 1
ATOM 754 O O . GLU A 1 100 ? -12.258 -1.035 10.75 1 87.62 100 GLU A O 1
ATOM 759 N N . ILE A 1 101 ? -13.367 -1.609 8.969 1 88.56 101 ILE A N 1
ATOM 760 C CA . ILE A 1 101 ? -13.562 -0.226 8.547 1 88.56 101 ILE A CA 1
ATOM 761 C C . ILE A 1 101 ? -14.422 0.51 9.578 1 88.56 101 ILE A C 1
ATOM 763 O O . ILE A 1 101 ? -14.055 1.598 10.031 1 88.56 101 ILE A O 1
ATOM 767 N N . VAL A 1 102 ? -15.484 -0.079 9.969 1 86.44 102 VAL A N 1
ATOM 768 C CA . VAL A 1 102 ? -16.5 0.583 10.789 1 86.44 102 VAL A CA 1
ATOM 769 C C . VAL A 1 102 ? -15.992 0.732 12.219 1 86.44 102 VAL A C 1
ATOM 771 O O . VAL A 1 102 ? -16.141 1.79 12.836 1 86.44 102 VAL A O 1
ATOM 774 N N . TRP A 1 103 ? -15.336 -0.281 12.68 1 83.81 103 TRP A N 1
ATOM 775 C CA . TRP A 1 103 ? -14.992 -0.262 14.094 1 83.81 103 TRP A CA 1
ATOM 776 C C . TRP A 1 103 ? -13.508 0.045 14.289 1 83.81 103 TRP A C 1
ATOM 778 O O . TRP A 1 103 ? -13.086 0.451 15.375 1 83.81 103 TRP A O 1
ATOM 788 N N . GLY A 1 104 ? -12.789 -0.075 13.344 1 77.25 104 GLY A N 1
ATOM 789 C CA . GLY A 1 104 ? -11.352 0.07 13.523 1 77.25 104 GLY A CA 1
ATOM 790 C C . GLY A 1 104 ? -10.805 1.355 12.938 1 77.25 104 GLY A C 1
ATOM 791 O O . GLY A 1 104 ? -9.922 1.986 13.523 1 77.25 104 GLY A O 1
ATOM 792 N N . ARG A 1 105 ? -11.391 1.754 11.914 1 77.31 105 ARG A N 1
ATOM 793 C CA . ARG A 1 105 ? -10.641 2.75 11.156 1 77.31 105 ARG A CA 1
ATOM 794 C C . ARG A 1 105 ? -11.414 4.062 11.062 1 77.31 105 ARG A C 1
ATOM 796 O O . ARG A 1 105 ? -10.867 5.082 10.648 1 77.31 105 ARG A O 1
ATOM 803 N N . THR A 1 106 ? -12.617 4.082 11.367 1 78.25 106 THR A N 1
ATOM 804 C CA . THR A 1 106 ? -13.391 5.312 11.258 1 78.25 106 THR A CA 1
ATOM 805 C C . THR A 1 106 ? -13.656 5.914 12.633 1 78.25 106 THR A C 1
ATOM 807 O O . THR A 1 106 ? -14.078 5.207 13.547 1 78.25 106 THR A O 1
ATOM 810 N N . PRO A 1 107 ? -13.32 7.148 12.688 1 72 107 PRO A N 1
ATOM 811 C CA . PRO A 1 107 ? -13.5 7.797 13.992 1 72 107 PRO A CA 1
ATOM 812 C C . PRO A 1 107 ? -14.969 7.973 14.367 1 72 107 PRO A C 1
ATOM 814 O O . PRO A 1 107 ? -15.305 8.047 15.547 1 72 107 PRO A O 1
ATOM 817 N N . TYR A 1 108 ? -15.781 8.125 13.398 1 73.12 108 TYR A N 1
ATOM 818 C CA . TYR A 1 108 ? -17.203 8.375 13.656 1 73.12 108 TYR A CA 1
ATOM 819 C C . TYR A 1 108 ? -18.062 7.301 13.008 1 73.12 108 TYR A C 1
ATOM 821 O O . TYR A 1 108 ? -17.719 6.777 11.945 1 73.12 108 TYR A O 1
ATOM 829 N N . ARG A 1 109 ? -19.125 6.988 13.852 1 70.69 109 ARG A N 1
ATOM 830 C CA . ARG A 1 109 ? -20 5.938 13.336 1 70.69 109 ARG A CA 1
ATOM 831 C C . ARG A 1 109 ? -21.438 6.438 13.203 1 70.69 109 ARG A C 1
ATOM 833 O O . ARG A 1 109 ? -21.906 7.234 14.016 1 70.69 109 ARG A O 1
ATOM 840 N N . HIS A 1 110 ? -21.891 6.25 12.023 1 68.38 110 HIS A N 1
ATOM 841 C CA . HIS A 1 110 ? -23.312 6.539 11.852 1 68.38 110 HIS A CA 1
ATOM 842 C C . HIS A 1 110 ? -24.141 5.266 11.953 1 68.38 110 HIS A C 1
ATOM 844 O O . HIS A 1 110 ? -23.609 4.156 11.891 1 68.38 110 HIS A O 1
ATOM 850 N N . GLN A 1 111 ? -25.453 5.48 12.07 1 68.19 111 GLN A N 1
ATOM 851 C CA . GLN A 1 111 ? -26.391 4.359 12.133 1 68.19 111 GLN A CA 1
ATOM 852 C C . GLN A 1 111 ? -26.406 3.586 10.812 1 68.19 111 GLN A C 1
ATOM 854 O O . GLN A 1 111 ? -26.312 4.18 9.734 1 68.19 111 GLN A O 1
ATOM 859 N N . PHE A 1 112 ? -26.141 2.32 10.766 1 78.94 112 PHE A N 1
ATOM 860 C CA . PHE A 1 112 ? -26.219 1.41 9.633 1 78.94 112 PHE A CA 1
ATOM 861 C C . PHE A 1 112 ? -24.938 1.45 8.812 1 78.94 112 PHE A C 1
ATOM 863 O O . PHE A 1 112 ? -24.953 1.14 7.617 1 78.94 112 PHE A O 1
ATOM 870 N N . MET A 1 113 ? -24.047 1.985 9.383 1 85.25 113 MET A N 1
ATOM 871 C CA . MET A 1 113 ? -22.781 2.158 8.68 1 85.25 113 MET A CA 1
ATOM 872 C C . MET A 1 113 ? -22.219 0.813 8.227 1 85.25 113 MET A C 1
ATOM 874 O O . MET A 1 113 ? -21.703 0.693 7.117 1 85.25 113 MET A O 1
ATOM 878 N N . PHE A 1 114 ? -22.5 -0.148 9 1 90.19 114 PHE A N 1
ATOM 879 C CA . PHE A 1 114 ? -21.922 -1.45 8.695 1 90.19 114 PHE A CA 1
ATOM 880 C C . PHE A 1 114 ? -22.516 -2.023 7.414 1 90.19 114 PHE A C 1
ATOM 882 O O . PHE A 1 114 ? -21.781 -2.453 6.523 1 90.19 114 PHE A O 1
ATOM 889 N N . LEU A 1 115 ? -23.75 -1.988 7.332 1 90.81 115 LEU A N 1
ATOM 890 C CA . LEU A 1 115 ? -24.422 -2.57 6.176 1 90.81 115 LEU A CA 1
ATOM 891 C C . LEU A 1 115 ? -24.094 -1.79 4.91 1 90.81 115 LEU A C 1
ATOM 893 O O . LEU A 1 115 ? -23.906 -2.381 3.842 1 90.81 115 LEU A O 1
ATOM 897 N N . SER A 1 116 ? -24.062 -0.539 5.016 1 91.62 116 SER A N 1
ATOM 898 C CA . SER A 1 116 ? -23.75 0.291 3.855 1 91.62 116 SER A CA 1
ATOM 899 C C . SER A 1 116 ? -22.328 0.05 3.361 1 91.62 116 SER A C 1
ATOM 901 O O . SER A 1 116 ? -22.094 -0.072 2.156 1 91.62 116 SER A O 1
ATOM 903 N N . VAL A 1 117 ? -21.484 -0.055 4.32 1 94.19 117 VAL A N 1
ATOM 904 C CA . VAL A 1 117 ? -20.078 -0.29 3.977 1 94.19 117 VAL A CA 1
ATOM 905 C C . VAL A 1 117 ? -19.922 -1.696 3.404 1 94.19 117 VAL A C 1
ATOM 907 O O . VAL A 1 117 ? -19.234 -1.888 2.395 1 94.19 117 VAL A O 1
ATOM 910 N N . LEU A 1 118 ? -20.562 -2.613 4.016 1 95.56 118 LEU A N 1
ATOM 911 C CA . LEU A 1 118 ? -20.5 -3.996 3.557 1 95.56 118 LEU A CA 1
ATOM 912 C C . LEU A 1 118 ? -21.016 -4.117 2.127 1 95.56 118 LEU A C 1
ATOM 914 O O . LEU A 1 118 ? -20.359 -4.73 1.278 1 95.56 118 LEU A O 1
ATOM 918 N N . LEU A 1 119 ? -22.047 -3.525 1.86 1 95.44 119 LEU A N 1
ATOM 919 C CA . LEU A 1 119 ? -22.641 -3.617 0.533 1 95.44 119 LEU A CA 1
ATOM 920 C C . LEU A 1 119 ? -21.781 -2.902 -0.502 1 95.44 119 LEU A C 1
ATOM 922 O O . LEU A 1 119 ? -21.641 -3.371 -1.635 1 95.44 119 LEU A O 1
ATOM 926 N N . SER A 1 120 ? -21.25 -1.774 -0.089 1 96.31 120 SER A N 1
ATOM 927 C CA . SER A 1 120 ? -20.422 -1.01 -1.012 1 96.31 120 SER A CA 1
ATOM 928 C C . SER A 1 120 ? -19.156 -1.785 -1.398 1 96.31 120 SER A C 1
ATOM 930 O O . SER A 1 120 ? -18.859 -1.928 -2.584 1 96.31 120 SER A O 1
ATOM 932 N N . ILE A 1 121 ? -18.516 -2.381 -0.406 1 95.88 121 ILE A N 1
ATOM 933 C CA . ILE A 1 121 ? -17.234 -3.037 -0.68 1 95.88 121 ILE A CA 1
ATOM 934 C C . ILE A 1 121 ? -17.484 -4.422 -1.275 1 95.88 121 ILE A C 1
ATOM 936 O O . ILE A 1 121 ? -16.797 -4.84 -2.203 1 95.88 121 ILE A O 1
ATOM 940 N N . ALA A 1 122 ? -18.453 -5.117 -0.77 1 96.06 122 ALA A N 1
ATOM 941 C CA . ALA A 1 122 ? -18.734 -6.465 -1.254 1 96.06 122 ALA A CA 1
ATOM 942 C C . ALA A 1 122 ? -19.219 -6.438 -2.703 1 96.06 122 ALA A C 1
ATOM 944 O O . ALA A 1 122 ? -18.75 -7.219 -3.533 1 96.06 122 ALA A O 1
ATOM 945 N N . SER A 1 123 ? -20.094 -5.578 -2.992 1 96 123 SER A N 1
ATOM 946 C CA . SER A 1 123 ? -20.641 -5.512 -4.348 1 96 123 SER A CA 1
ATOM 947 C C . SER A 1 123 ? -19.562 -5.086 -5.344 1 96 123 SER A C 1
ATOM 949 O O . SER A 1 123 ? -19.422 -5.695 -6.406 1 96 123 SER A O 1
ATOM 951 N N . SER A 1 124 ? -18.828 -4.074 -4.988 1 96.31 124 SER A N 1
ATOM 952 C CA . SER A 1 124 ? -17.812 -3.572 -5.895 1 96.31 124 SER A CA 1
ATOM 953 C C . SER A 1 124 ? -16.719 -4.621 -6.137 1 96.31 124 SER A C 1
ATOM 955 O O . SER A 1 124 ? -16.359 -4.887 -7.281 1 96.31 124 SER A O 1
ATOM 957 N N . THR A 1 125 ? -16.25 -5.211 -5.059 1 95.19 125 THR A N 1
ATOM 958 C CA . THR A 1 125 ? -15.156 -6.18 -5.172 1 95.19 125 THR A CA 1
ATOM 959 C C . THR A 1 125 ? -15.625 -7.43 -5.91 1 95.19 125 THR A C 1
ATOM 961 O O . THR A 1 125 ? -14.891 -7.984 -6.727 1 95.19 125 THR A O 1
ATOM 964 N N . PHE A 1 126 ? -16.797 -7.852 -5.66 1 93.81 126 PHE A N 1
ATOM 965 C CA . PHE A 1 126 ? -17.312 -9.047 -6.316 1 93.81 126 PHE A CA 1
ATOM 966 C C . PHE A 1 126 ? -17.516 -8.797 -7.805 1 93.81 126 PHE A C 1
ATOM 968 O O . PHE A 1 126 ? -17.094 -9.594 -8.641 1 93.81 126 PHE A O 1
ATOM 975 N N . ILE A 1 127 ? -18.156 -7.719 -8.109 1 93.62 127 ILE A N 1
ATOM 976 C CA . ILE A 1 127 ? -18.484 -7.414 -9.5 1 93.62 127 ILE A CA 1
ATOM 977 C C . ILE A 1 127 ? -17.188 -7.227 -10.297 1 93.62 127 ILE A C 1
ATOM 979 O O . ILE A 1 127 ? -17.031 -7.805 -11.375 1 93.62 127 ILE A O 1
ATOM 983 N N . ILE A 1 128 ? -16.312 -6.48 -9.773 1 95.06 128 ILE A N 1
ATOM 984 C CA . ILE A 1 128 ? -15.07 -6.188 -10.492 1 95.06 128 ILE A CA 1
ATOM 985 C C . ILE A 1 128 ? -14.227 -7.457 -10.602 1 95.06 128 ILE A C 1
ATOM 987 O O . ILE A 1 128 ? -13.617 -7.711 -11.641 1 95.06 128 ILE A O 1
ATOM 991 N N . SER A 1 129 ? -14.172 -8.195 -9.484 1 92.75 129 SER A N 1
ATOM 992 C CA . SER A 1 129 ? -13.414 -9.438 -9.539 1 92.75 129 SER A CA 1
ATOM 993 C C . SER A 1 129 ? -14.031 -10.422 -10.531 1 92.75 129 SER A C 1
ATOM 995 O O . SER A 1 129 ? -13.305 -11.141 -11.227 1 92.75 129 SER A O 1
ATOM 997 N N . TRP A 1 130 ? -15.258 -10.422 -10.547 1 90.5 130 TRP A N 1
ATOM 998 C CA . TRP A 1 130 ? -15.938 -11.297 -11.5 1 90.5 130 TRP A CA 1
ATOM 999 C C . TRP A 1 130 ? -15.648 -10.875 -12.938 1 90.5 130 TRP A C 1
ATOM 1001 O O . TRP A 1 130 ? -15.281 -11.703 -13.766 1 90.5 130 TRP A O 1
ATOM 1011 N N . ILE A 1 131 ? -15.789 -9.641 -13.25 1 90.44 131 ILE A N 1
ATOM 1012 C CA . ILE A 1 131 ? -15.555 -9.125 -14.594 1 90.44 131 ILE A CA 1
ATOM 1013 C C . ILE A 1 131 ? -14.086 -9.305 -14.969 1 90.44 131 ILE A C 1
ATOM 1015 O O . ILE A 1 131 ? -13.773 -9.711 -16.094 1 90.44 131 ILE A O 1
ATOM 1019 N N . GLY A 1 132 ? -13.242 -9 -14.078 1 91.06 132 GLY A N 1
ATOM 1020 C CA . GLY A 1 132 ? -11.812 -9.125 -14.336 1 91.06 132 GLY A CA 1
ATOM 1021 C C . GLY A 1 132 ? -11.383 -10.555 -14.602 1 91.06 132 GLY A C 1
ATOM 1022 O O . GLY A 1 132 ? -10.617 -10.812 -15.531 1 91.06 132 GLY A O 1
ATOM 1023 N N . ASN A 1 133 ? -11.852 -11.484 -13.805 1 88 133 ASN A N 1
ATOM 1024 C CA . ASN A 1 133 ? -11.453 -12.883 -13.969 1 88 133 ASN A CA 1
ATOM 1025 C C . ASN A 1 133 ? -12.125 -13.516 -15.18 1 88 133 ASN A C 1
ATOM 1027 O O . ASN A 1 133 ? -11.516 -14.328 -15.875 1 88 133 ASN A O 1
ATOM 1031 N N . ALA A 1 134 ? -13.328 -13.164 -15.406 1 85.25 134 ALA A N 1
ATOM 1032 C CA . ALA A 1 134 ? -14.094 -13.781 -16.5 1 85.25 134 ALA A CA 1
ATOM 1033 C C . ALA A 1 134 ? -13.672 -13.211 -17.844 1 85.25 134 ALA A C 1
ATOM 1035 O O . ALA A 1 134 ? -13.5 -13.961 -18.812 1 85.25 134 ALA A O 1
ATOM 1036 N N . TYR A 1 135 ? -13.406 -11.914 -17.875 1 83.31 135 TYR A N 1
ATOM 1037 C CA . TYR A 1 135 ? -13.234 -11.297 -19.188 1 83.31 135 TYR A CA 1
ATOM 1038 C C . TYR A 1 135 ? -11.789 -10.867 -19.406 1 83.31 135 TYR A C 1
ATOM 1040 O O . TYR A 1 135 ? -11.258 -10.984 -20.516 1 83.31 135 TYR A O 1
ATOM 1048 N N . ALA A 1 136 ? -11.195 -10.414 -18.469 1 81.62 136 ALA A N 1
ATOM 1049 C CA . ALA A 1 136 ? -9.828 -9.93 -18.641 1 81.62 136 ALA A CA 1
ATOM 1050 C C . ALA A 1 136 ? -8.836 -11.086 -18.594 1 81.62 136 ALA A C 1
ATOM 1052 O O . ALA A 1 136 ? -8.102 -11.32 -19.562 1 81.62 136 ALA A O 1
ATOM 1053 N N . ILE A 1 137 ? -8.922 -11.867 -17.578 1 80.19 137 ILE A N 1
ATOM 1054 C CA . ILE A 1 137 ? -7.98 -12.969 -17.422 1 80.19 137 ILE A CA 1
ATOM 1055 C C . ILE A 1 137 ? -8.484 -14.188 -18.188 1 80.19 137 ILE A C 1
ATOM 1057 O O . ILE A 1 137 ? -7.688 -14.992 -18.672 1 80.19 137 ILE A O 1
ATOM 1061 N N . ARG A 1 138 ? -9.758 -14.203 -18.562 1 71.44 138 ARG A N 1
ATOM 1062 C CA . ARG A 1 138 ? -10.398 -15.312 -19.266 1 71.44 138 ARG A CA 1
ATOM 1063 C C . ARG A 1 138 ? -10.055 -16.641 -18.625 1 71.44 138 ARG A C 1
ATOM 1065 O O . ARG A 1 138 ? -9.656 -17.594 -19.312 1 71.44 138 ARG A O 1
ATOM 1072 N N . ALA A 1 139 ? -10.234 -16.703 -17.391 1 67.44 139 ALA A N 1
ATOM 1073 C CA . ALA A 1 139 ? -9.961 -17.938 -16.672 1 67.44 139 ALA A CA 1
ATOM 1074 C C . ALA A 1 139 ? -10.984 -19.016 -17.031 1 67.44 139 ALA A C 1
ATOM 1076 O O . ALA A 1 139 ? -12.148 -18.719 -17.297 1 67.44 139 ALA A O 1
ATOM 1077 N N . ASP A 1 140 ? -10.625 -20.141 -17.438 1 65 140 ASP A N 1
ATOM 1078 C CA . ASP A 1 140 ? -11.531 -21.219 -17.844 1 65 140 ASP A CA 1
ATOM 1079 C C . ASP A 1 140 ? -12.641 -21.406 -16.812 1 65 140 ASP A C 1
ATOM 1081 O O . ASP A 1 140 ? -13.812 -21.547 -17.172 1 65 140 ASP A O 1
ATOM 1085 N N . GLN A 1 141 ? -12.195 -21.453 -15.594 1 66.88 141 GLN A N 1
ATOM 1086 C CA . GLN A 1 141 ? -13.172 -21.438 -14.508 1 66.88 141 GLN A CA 1
ATOM 1087 C C . GLN A 1 141 ? -13.102 -20.141 -13.719 1 66.88 141 GLN A C 1
ATOM 1089 O O . GLN A 1 141 ? -12.203 -19.953 -12.891 1 66.88 141 GLN A O 1
ATOM 1094 N N . TRP A 1 142 ? -14.008 -19.344 -14.086 1 65.88 142 TRP A N 1
ATOM 1095 C CA . TRP A 1 142 ? -13.93 -17.969 -13.594 1 65.88 142 TRP A CA 1
ATOM 1096 C C . TRP A 1 142 ? -14.086 -17.938 -12.078 1 65.88 142 TRP A C 1
ATOM 1098 O O . TRP A 1 142 ? -13.68 -16.953 -11.43 1 65.88 142 TRP A O 1
ATOM 1108 N N . LEU A 1 143 ? -14.609 -19.016 -11.586 1 72.69 143 LEU A N 1
ATOM 1109 C CA . LEU A 1 143 ? -14.789 -19.031 -10.133 1 72.69 143 LEU A CA 1
ATOM 1110 C C . LEU A 1 143 ? -13.867 -20.078 -9.492 1 72.69 143 LEU A C 1
ATOM 1112 O O . LEU A 1 143 ? -14.172 -20.594 -8.414 1 72.69 143 LEU A O 1
ATOM 1116 N N . SER A 1 144 ? -12.789 -20.281 -10.125 1 82.62 144 SER A N 1
ATOM 1117 C CA . SER A 1 144 ? -11.812 -21.172 -9.523 1 82.62 144 SER A CA 1
ATOM 1118 C C . SER A 1 144 ? -11.242 -20.578 -8.242 1 82.62 144 SER A C 1
ATOM 1120 O O . SER A 1 144 ? -10.898 -19.406 -8.195 1 82.62 144 SER A O 1
ATOM 1122 N N . ALA A 1 145 ? -11.172 -21.391 -7.258 1 87.12 145 ALA A N 1
ATOM 1123 C CA . ALA A 1 145 ? -10.742 -20.938 -5.934 1 87.12 145 ALA A CA 1
ATOM 1124 C C . ALA A 1 145 ? -9.344 -20.344 -5.992 1 87.12 145 ALA A C 1
ATOM 1126 O O . ALA A 1 145 ? -9.086 -19.297 -5.391 1 87.12 145 ALA A O 1
ATOM 1127 N N . ARG A 1 146 ? -8.516 -20.938 -6.738 1 87.19 146 ARG A N 1
ATOM 1128 C CA . ARG A 1 146 ? -7.109 -20.531 -6.781 1 87.19 146 ARG A CA 1
ATOM 1129 C C . ARG A 1 146 ? -6.945 -19.203 -7.496 1 87.19 146 ARG A C 1
ATOM 1131 O O . ARG A 1 146 ? -5.992 -18.453 -7.23 1 87.19 146 ARG A O 1
ATOM 1138 N N . GLN A 1 147 ? -7.82 -18.922 -8.352 1 87.25 147 GLN A N 1
ATOM 1139 C CA . GLN A 1 147 ? -7.727 -17.672 -9.094 1 87.25 147 GLN A CA 1
ATOM 1140 C C . GLN A 1 147 ? -8.609 -16.594 -8.477 1 87.25 147 GLN A C 1
ATOM 1142 O O . GLN A 1 147 ? -8.164 -15.453 -8.297 1 87.25 147 GLN A O 1
ATOM 1147 N N . PHE A 1 148 ? -9.711 -16.953 -8.102 1 90.62 148 PHE A N 1
ATOM 1148 C CA . PHE A 1 148 ? -10.719 -15.977 -7.699 1 90.62 148 PHE A CA 1
ATOM 1149 C C . PHE A 1 148 ? -10.43 -15.445 -6.301 1 90.62 148 PHE A C 1
ATOM 1151 O O . PHE A 1 148 ? -10.477 -14.234 -6.066 1 90.62 148 PHE A O 1
ATOM 1158 N N . ILE A 1 149 ? -10.117 -16.25 -5.379 1 91.44 149 ILE A N 1
ATOM 1159 C CA . ILE A 1 149 ? -10 -15.859 -3.977 1 91.44 149 ILE A CA 1
ATOM 1160 C C . ILE A 1 149 ? -8.805 -14.922 -3.805 1 91.44 149 ILE A C 1
ATOM 1162 O O . ILE A 1 149 ? -8.945 -13.836 -3.227 1 91.44 149 ILE A O 1
ATOM 1166 N N . PRO A 1 150 ? -7.668 -15.297 -4.352 1 91.19 150 PRO A N 1
ATOM 1167 C CA . PRO A 1 150 ? -6.523 -14.398 -4.188 1 91.19 150 PRO A CA 1
ATOM 1168 C C . PRO A 1 150 ? -6.73 -13.047 -4.871 1 91.19 150 PRO A C 1
ATOM 1170 O O . PRO A 1 150 ? -6.398 -12 -4.301 1 91.19 150 PRO A O 1
ATOM 1173 N N . THR A 1 151 ? -7.262 -13.055 -6 1 91.44 151 THR A N 1
ATOM 1174 C CA . THR A 1 151 ? -7.488 -11.812 -6.723 1 91.44 151 THR A CA 1
ATOM 1175 C C . THR A 1 151 ? -8.523 -10.953 -6.008 1 91.44 151 THR A C 1
ATOM 1177 O O . THR A 1 151 ? -8.328 -9.75 -5.828 1 91.44 151 THR A O 1
ATOM 1180 N N . MET A 1 152 ? -9.555 -11.562 -5.609 1 92.88 152 MET A N 1
ATOM 1181 C CA . MET A 1 152 ? -10.586 -10.828 -4.883 1 92.88 152 MET A CA 1
ATOM 1182 C C . MET A 1 152 ? -10.047 -10.281 -3.568 1 92.88 152 MET A C 1
ATOM 1184 O O . MET A 1 152 ? -10.414 -9.18 -3.15 1 92.88 152 MET A O 1
ATOM 1188 N N . GLY A 1 153 ? -9.266 -11.133 -2.951 1 92.94 153 GLY A N 1
ATOM 1189 C CA . GLY A 1 153 ? -8.648 -10.688 -1.711 1 92.94 153 GLY A CA 1
ATOM 1190 C C . GLY A 1 153 ? -7.809 -9.438 -1.88 1 92.94 153 GLY A C 1
ATOM 1191 O O . GLY A 1 153 ? -7.84 -8.547 -1.033 1 92.94 153 GLY A O 1
ATOM 1192 N N . MET A 1 154 ? -7.086 -9.312 -2.932 1 93.25 154 MET A N 1
ATOM 1193 C CA . MET A 1 154 ? -6.262 -8.141 -3.213 1 93.25 154 MET A CA 1
ATOM 1194 C C . MET A 1 154 ? -7.133 -6.918 -3.477 1 93.25 154 MET A C 1
ATOM 1196 O O . MET A 1 154 ? -6.871 -5.836 -2.947 1 93.25 154 MET A O 1
ATOM 1200 N N . VAL A 1 155 ? -8.086 -7.102 -4.258 1 95.25 155 VAL A N 1
ATOM 1201 C CA . VAL A 1 155 ? -9 -6.016 -4.609 1 95.25 155 VAL A CA 1
ATOM 1202 C C . VAL A 1 155 ? -9.734 -5.531 -3.361 1 95.25 155 VAL A C 1
ATOM 1204 O O . VAL A 1 155 ? -9.852 -4.324 -3.135 1 95.25 155 VAL A O 1
ATOM 1207 N N . LEU A 1 156 ? -10.117 -6.469 -2.586 1 94.94 156 LEU A N 1
ATOM 1208 C CA . LEU A 1 156 ? -10.844 -6.164 -1.359 1 94.94 156 LEU A CA 1
ATOM 1209 C C . LEU A 1 156 ? -9.977 -5.359 -0.397 1 94.94 156 LEU A C 1
ATOM 1211 O O . LEU A 1 156 ? -10.43 -4.371 0.182 1 94.94 156 LEU A O 1
ATOM 1215 N N . GLY A 1 157 ? -8.82 -5.797 -0.25 1 92.81 157 GLY A N 1
ATOM 1216 C CA . GLY A 1 157 ? -7.91 -5.105 0.647 1 92.81 157 GLY A CA 1
ATOM 1217 C C . GLY A 1 157 ? -7.688 -3.654 0.269 1 92.81 157 GLY A C 1
ATOM 1218 O O . GLY A 1 157 ? -7.727 -2.77 1.127 1 92.81 157 GLY A O 1
ATOM 1219 N N . ASN A 1 158 ? -7.434 -3.354 -0.899 1 93.56 158 ASN A N 1
ATOM 1220 C CA . ASN A 1 158 ? -7.223 -1.99 -1.375 1 93.56 158 ASN A CA 1
ATOM 1221 C C . ASN A 1 158 ? -8.5 -1.161 -1.291 1 93.56 158 ASN A C 1
ATOM 1223 O O . ASN A 1 158 ? -8.461 0.016 -0.928 1 93.56 158 ASN A O 1
ATOM 1227 N N . SER A 1 159 ? -9.539 -1.785 -1.57 1 95.56 159 SER A N 1
ATOM 1228 C CA . SER A 1 159 ? -10.82 -1.097 -1.472 1 95.56 159 SER A CA 1
ATOM 1229 C C . SER A 1 159 ? -11.133 -0.714 -0.029 1 95.56 159 SER A C 1
ATOM 1231 O O . SER A 1 159 ? -11.672 0.366 0.23 1 95.56 159 SER A O 1
ATOM 1233 N N . MET A 1 160 ? -10.875 -1.63 0.82 1 93.31 160 MET A N 1
ATOM 1234 C CA . MET A 1 160 ? -11.109 -1.348 2.234 1 93.31 160 MET A CA 1
ATOM 1235 C C . MET A 1 160 ? -10.352 -0.095 2.668 1 93.31 160 MET A C 1
ATOM 1237 O O . MET A 1 160 ? -10.914 0.77 3.344 1 93.31 160 MET A O 1
ATOM 1241 N N . SER A 1 161 ? -9.102 -0.028 2.244 1 91.38 161 SER A N 1
ATOM 1242 C CA . SER A 1 161 ? -8.289 1.129 2.592 1 91.38 161 SER A CA 1
ATOM 1243 C C . SER A 1 161 ? -8.867 2.412 2.008 1 91.38 161 SER A C 1
ATOM 1245 O O . SER A 1 161 ? -8.953 3.432 2.695 1 91.38 161 SER A O 1
ATOM 1247 N N . ALA A 1 162 ? -9.234 2.379 0.833 1 94.75 162 ALA A N 1
ATOM 1248 C CA . ALA A 1 162 ? -9.797 3.551 0.165 1 94.75 162 ALA A CA 1
ATOM 1249 C C . ALA A 1 162 ? -11.094 3.998 0.839 1 94.75 162 ALA A C 1
ATOM 1251 O O . ALA A 1 162 ? -11.281 5.188 1.104 1 94.75 162 ALA A O 1
ATOM 1252 N N . VAL A 1 163 ? -11.93 3.068 1.152 1 95.5 163 VAL A N 1
ATOM 1253 C CA . VAL A 1 163 ? -13.219 3.371 1.77 1 95.5 163 VAL A CA 1
ATOM 1254 C C . VAL A 1 163 ? -13 3.941 3.17 1 95.5 163 VAL A C 1
ATOM 1256 O O . VAL A 1 163 ? -13.664 4.895 3.57 1 95.5 163 VAL A O 1
ATOM 1259 N N . ALA A 1 164 ? -12.094 3.332 3.854 1 92.62 164 ALA A N 1
ATOM 1260 C CA . ALA A 1 164 ? -11.789 3.826 5.195 1 92.62 164 ALA A CA 1
ATOM 1261 C C . ALA A 1 164 ? -11.336 5.285 5.152 1 92.62 164 ALA A C 1
ATOM 1263 O O . ALA A 1 164 ? -11.789 6.102 5.957 1 92.62 164 ALA A O 1
ATOM 1264 N N . ILE A 1 165 ? -10.492 5.582 4.227 1 91.06 165 ILE A N 1
ATOM 1265 C CA . ILE A 1 165 ? -10 6.949 4.074 1 91.06 165 ILE A CA 1
ATOM 1266 C C . ILE A 1 165 ? -11.156 7.867 3.68 1 91.06 165 ILE A C 1
ATOM 1268 O O . ILE A 1 165 ? -11.32 8.953 4.25 1 91.06 165 ILE A O 1
ATOM 1272 N N . GLY A 1 166 ? -11.922 7.457 2.75 1 95 166 GLY A N 1
ATOM 1273 C CA . GLY A 1 166 ? -13.055 8.25 2.293 1 95 166 GLY A CA 1
ATOM 1274 C C . GLY A 1 166 ? -14.062 8.531 3.387 1 95 166 GLY A C 1
ATOM 1275 O O . GLY A 1 166 ? -14.484 9.68 3.568 1 95 166 GLY A O 1
ATOM 1276 N N . LEU A 1 167 ? -14.367 7.574 4.121 1 93.31 167 LEU A N 1
ATOM 1277 C CA . LEU A 1 167 ? -15.359 7.715 5.176 1 93.31 167 LEU A CA 1
ATOM 1278 C C . LEU A 1 167 ? -14.82 8.555 6.328 1 93.31 167 LEU A C 1
ATOM 1280 O O . LEU A 1 167 ? -15.539 9.391 6.891 1 93.31 167 LEU A O 1
ATOM 1284 N N . SER A 1 168 ? -13.617 8.281 6.652 1 90.81 168 SER A N 1
ATOM 1285 C CA . SER A 1 168 ? -13 9.094 7.695 1 90.81 168 SER A CA 1
ATOM 1286 C C . SER A 1 168 ? -12.969 10.57 7.309 1 90.81 168 SER A C 1
ATOM 1288 O O . SER A 1 168 ? -13.273 11.438 8.125 1 90.81 168 SER A O 1
ATOM 1290 N N . SER A 1 169 ? -12.68 10.805 6.152 1 91.81 169 SER A N 1
ATOM 1291 C CA . SER A 1 169 ? -12.602 12.18 5.668 1 91.81 169 SER A CA 1
ATOM 1292 C C . SER A 1 169 ? -13.977 12.836 5.629 1 91.81 169 SER A C 1
ATOM 1294 O O . SER A 1 169 ? -14.148 13.953 6.121 1 91.81 169 SER A O 1
ATOM 1296 N N . VAL A 1 170 ? -14.906 12.195 5.105 1 92.19 170 VAL A N 1
ATOM 1297 C CA . VAL A 1 170 ? -16.234 12.789 4.949 1 92.19 170 VAL A CA 1
ATOM 1298 C C . VAL A 1 170 ? -16.844 13.047 6.32 1 92.19 170 VAL A C 1
ATOM 1300 O O . VAL A 1 170 ? -17.453 14.094 6.555 1 92.19 170 VAL A O 1
ATOM 1303 N N . MET A 1 171 ? -16.656 12.148 7.199 1 88.38 171 MET A N 1
ATOM 1304 C CA . MET A 1 171 ? -17.219 12.289 8.539 1 88.38 171 MET A CA 1
ATOM 1305 C C . MET A 1 171 ? -16.562 13.43 9.297 1 88.38 171 MET A C 1
ATOM 1307 O O . MET A 1 171 ? -17.234 14.227 9.938 1 88.38 171 MET A O 1
ATOM 1311 N N . THR A 1 172 ? -15.344 13.445 9.172 1 87.12 172 THR A N 1
ATOM 1312 C CA . THR A 1 172 ? -14.609 14.516 9.828 1 87.12 172 THR A CA 1
ATOM 1313 C C . THR A 1 172 ? -14.992 15.875 9.242 1 87.12 172 THR A C 1
ATOM 1315 O O . THR A 1 172 ? -15.219 16.828 9.977 1 87.12 172 THR A O 1
ATOM 1318 N N . GLN A 1 173 ? -15.055 15.969 8.016 1 88.88 173 GLN A N 1
ATOM 1319 C CA . GLN A 1 173 ? -15.375 17.219 7.348 1 88.88 173 GLN A CA 1
ATOM 1320 C C . GLN A 1 173 ? -16.812 17.656 7.656 1 88.88 173 GLN A C 1
ATOM 1322 O O . GLN A 1 173 ? -17.078 18.844 7.801 1 88.88 173 GLN A O 1
ATOM 1327 N N . LEU A 1 174 ? -17.703 16.75 7.727 1 86.31 174 LEU A N 1
ATOM 1328 C CA . LEU A 1 174 ? -19.094 17.078 8.055 1 86.31 174 LEU A CA 1
ATOM 1329 C C . LEU A 1 174 ? -19.203 17.672 9.453 1 86.31 174 LEU A C 1
ATOM 1331 O O . LEU A 1 174 ? -20 18.594 9.68 1 86.31 174 LEU A O 1
ATOM 1335 N N . ILE A 1 175 ? -18.391 17.172 10.305 1 84.69 175 ILE A N 1
ATOM 1336 C CA . ILE A 1 175 ? -18.406 17.656 11.68 1 84.69 175 ILE A CA 1
ATOM 1337 C C . ILE A 1 175 ? -17.688 19.016 11.75 1 84.69 175 ILE A C 1
ATOM 1339 O O . ILE A 1 175 ? -18.188 19.938 12.391 1 84.69 175 ILE A O 1
ATOM 1343 N N . ASP A 1 176 ? -16.625 19.094 11.055 1 86.5 176 ASP A N 1
ATOM 1344 C CA . ASP A 1 176 ? -15.82 20.312 11.102 1 86.5 176 ASP A CA 1
ATOM 1345 C C . ASP A 1 176 ? -16.531 21.453 10.383 1 86.5 176 ASP A C 1
ATOM 1347 O O . ASP A 1 176 ? -16.391 22.625 10.781 1 86.5 176 ASP A O 1
ATOM 1351 N N . GLN A 1 177 ? -17.188 21.109 9.367 1 88.56 177 GLN A N 1
ATOM 1352 C CA . GLN A 1 177 ? -17.844 22.156 8.57 1 88.56 177 GLN A CA 1
ATOM 1353 C C . GLN A 1 177 ? -19.344 22.156 8.82 1 88.56 177 GLN A C 1
ATOM 1355 O O . GLN A 1 177 ? -20.125 22.531 7.941 1 88.56 177 GLN A O 1
ATOM 1360 N N . LYS A 1 178 ? -19.688 21.75 9.906 1 85.69 178 LYS A N 1
ATOM 1361 C CA . LYS A 1 178 ? -21.094 21.656 10.242 1 85.69 178 LYS A CA 1
ATOM 1362 C C . LYS A 1 178 ? -21.797 23 10.125 1 85.69 178 LYS A C 1
ATOM 1364 O O . LYS A 1 178 ? -22.875 23.109 9.539 1 85.69 178 LYS A O 1
ATOM 1369 N N . ASP A 1 179 ? -21.141 23.984 10.711 1 87.5 179 ASP A N 1
ATOM 1370 C CA . ASP A 1 179 ? -21.734 25.312 10.727 1 87.5 179 ASP A CA 1
ATOM 1371 C C . ASP A 1 179 ? -21.906 25.859 9.312 1 87.5 179 ASP A C 1
ATOM 1373 O O . ASP A 1 179 ? -22.922 26.469 8.992 1 87.5 179 ASP A O 1
ATOM 1377 N N . ARG A 1 180 ? -20.969 25.625 8.523 1 88.38 180 ARG A N 1
ATOM 1378 C CA . ARG A 1 180 ? -21.016 26.078 7.137 1 88.38 180 ARG A CA 1
ATOM 1379 C C . ARG A 1 180 ? -22.125 25.359 6.367 1 88.38 180 ARG A C 1
ATOM 1381 O O . ARG A 1 180 ? -22.844 25.969 5.582 1 88.38 180 ARG A O 1
ATOM 1388 N N . ILE A 1 181 ? -22.266 24.125 6.57 1 87.44 181 ILE A N 1
ATOM 1389 C CA . ILE A 1 181 ? -23.25 23.312 5.879 1 87.44 181 ILE A CA 1
ATOM 1390 C C . ILE A 1 181 ? -24.656 23.719 6.312 1 87.44 181 ILE A C 1
ATOM 1392 O O . ILE A 1 181 ? -25.562 23.844 5.48 1 87.44 181 ILE A O 1
ATOM 1396 N N . GLU A 1 182 ? -24.766 23.969 7.57 1 85.75 182 GLU A N 1
ATOM 1397 C CA . GLU A 1 182 ? -26.047 24.422 8.094 1 85.75 182 GLU A CA 1
ATOM 1398 C C . GLU A 1 182 ? -26.438 25.781 7.539 1 85.75 182 GLU A C 1
ATOM 1400 O O . GLU A 1 182 ? -27.609 26.047 7.273 1 85.75 182 GLU A O 1
ATOM 1405 N N . MET A 1 183 ? -25.375 26.547 7.441 1 89.06 183 MET A N 1
ATOM 1406 C CA . MET A 1 183 ? -25.594 27.859 6.855 1 89.06 183 MET A CA 1
ATOM 1407 C C . MET A 1 183 ? -26.094 27.734 5.418 1 89.06 183 MET A C 1
ATOM 1409 O O . MET A 1 183 ? -27.031 28.422 5.023 1 89.06 183 MET A O 1
ATOM 1413 N N . HIS A 1 184 ? -25.578 26.906 4.66 1 88.56 184 HIS A N 1
ATOM 1414 C CA . HIS A 1 184 ? -25.984 26.688 3.277 1 88.56 184 HIS A CA 1
ATOM 1415 C C . HIS A 1 184 ? -27.406 26.156 3.207 1 88.56 184 HIS A C 1
ATOM 1417 O O . HIS A 1 184 ? -28.188 26.578 2.352 1 88.56 184 HIS A O 1
ATOM 1423 N N . LEU A 1 185 ? -27.719 25.297 4.117 1 85.25 185 LEU A N 1
ATOM 1424 C CA . LEU A 1 185 ? -29.062 24.734 4.16 1 85.25 185 LEU A CA 1
ATOM 1425 C C . LEU A 1 185 ? -30.094 25.781 4.539 1 85.25 185 LEU A C 1
ATOM 1427 O O . LEU A 1 185 ? -31.203 25.797 4 1 85.25 185 LEU A O 1
ATOM 1431 N N . SER A 1 186 ? -29.672 26.641 5.418 1 88.19 186 SER A N 1
ATOM 1432 C CA . SER A 1 186 ? -30.562 27.703 5.859 1 88.19 186 SER A CA 1
ATOM 1433 C C . SER A 1 186 ? -30.844 28.703 4.738 1 88.19 186 SER A C 1
ATOM 1435 O O . SER A 1 186 ? -31.891 29.328 4.703 1 88.19 186 SER A O 1
ATOM 1437 N N . PHE A 1 187 ? -29.859 28.797 3.818 1 91.5 187 PHE A N 1
ATOM 1438 C CA . PHE A 1 187 ? -30 29.719 2.695 1 91.5 187 PHE A CA 1
ATOM 1439 C C . PHE A 1 187 ? -30.719 29.047 1.533 1 91.5 187 PHE A C 1
ATOM 1441 O O . PHE A 1 187 ? -30.844 29.625 0.45 1 91.5 187 PHE A O 1
ATOM 1448 N N . GLY A 1 188 ? -31.172 27.75 1.703 1 86.81 188 GLY A N 1
ATOM 1449 C CA . GLY A 1 188 ? -32 27.094 0.719 1 86.81 188 GLY A CA 1
ATOM 1450 C C . GLY A 1 188 ? -31.25 26.094 -0.129 1 86.81 188 GLY A C 1
ATOM 1451 O O . GLY A 1 188 ? -31.797 25.562 -1.111 1 86.81 188 GLY A O 1
ATOM 1452 N N . ALA A 1 189 ? -30.078 25.875 0.209 1 87.56 189 ALA A N 1
ATOM 1453 C CA . ALA A 1 189 ? -29.328 24.875 -0.542 1 87.56 189 ALA A CA 1
ATOM 1454 C C . ALA A 1 189 ? -29.891 23.484 -0.315 1 87.56 189 ALA A C 1
ATOM 1456 O O . ALA A 1 189 ? -30.406 23.172 0.764 1 87.56 189 ALA A O 1
ATOM 1457 N N . SER A 1 190 ? -29.891 22.688 -1.416 1 86.94 190 SER A N 1
ATOM 1458 C CA . SER A 1 190 ? -30.297 21.297 -1.268 1 86.94 190 SER A CA 1
ATOM 1459 C C . SER A 1 190 ? -29.25 20.5 -0.505 1 86.94 190 SER A C 1
ATOM 1461 O O . SER A 1 190 ? -28.094 20.938 -0.364 1 86.94 190 SER A O 1
ATOM 1463 N N . ARG A 1 191 ? -29.641 19.391 -0.025 1 83.81 191 ARG A N 1
ATOM 1464 C CA . ARG A 1 191 ? -28.75 18.484 0.705 1 83.81 191 ARG A CA 1
ATOM 1465 C C . ARG A 1 191 ? -27.531 18.141 -0.131 1 83.81 191 ARG A C 1
ATOM 1467 O O . ARG A 1 191 ? -26.406 18.141 0.372 1 83.81 191 ARG A O 1
ATOM 1474 N N . TRP A 1 192 ? -27.828 17.969 -1.346 1 85.88 192 TRP A N 1
ATOM 1475 C CA . TRP A 1 192 ? -26.75 17.562 -2.232 1 85.88 192 TRP A CA 1
ATOM 1476 C C . TRP A 1 192 ? -25.797 18.734 -2.504 1 85.88 192 TRP A C 1
ATOM 1478 O O . TRP A 1 192 ? -24.578 18.547 -2.529 1 85.88 192 TRP A O 1
ATOM 1488 N N . GLU A 1 193 ? -26.375 19.844 -2.627 1 87 193 GLU A N 1
ATOM 1489 C CA . GLU A 1 193 ? -25.547 21.016 -2.9 1 87 193 GLU A CA 1
ATOM 1490 C C . GLU A 1 193 ? -24.656 21.359 -1.709 1 87 193 GLU A C 1
ATOM 1492 O O . GLU A 1 193 ? -23.516 21.766 -1.884 1 87 193 GLU A O 1
ATOM 1497 N N . ALA A 1 194 ? -25.156 21.125 -0.58 1 86.69 194 ALA A N 1
ATOM 1498 C CA . ALA A 1 194 ? -24.422 21.453 0.642 1 86.69 194 ALA A CA 1
ATOM 1499 C C . ALA A 1 194 ? -23.344 20.406 0.931 1 86.69 194 ALA A C 1
ATOM 1501 O O . ALA A 1 194 ? -22.281 20.719 1.46 1 86.69 194 ALA A O 1
ATOM 1502 N N . ALA A 1 195 ? -23.594 19.172 0.499 1 88.62 195 ALA A N 1
ATOM 1503 C CA . ALA A 1 195 ? -22.703 18.078 0.854 1 88.62 195 ALA A CA 1
ATOM 1504 C C . ALA A 1 195 ? -21.703 17.797 -0.261 1 88.62 195 ALA A C 1
ATOM 1506 O O . ALA A 1 195 ? -20.688 17.125 -0.04 1 88.62 195 ALA A O 1
ATOM 1507 N N . ARG A 1 196 ? -21.922 18.25 -1.389 1 91.25 196 ARG A N 1
ATOM 1508 C CA . ARG A 1 196 ? -21.172 17.906 -2.586 1 91.25 196 ARG A CA 1
ATOM 1509 C C . ARG A 1 196 ? -19.688 18.219 -2.412 1 91.25 196 ARG A C 1
ATOM 1511 O O . ARG A 1 196 ? -18.828 17.391 -2.695 1 91.25 196 ARG A O 1
ATOM 1518 N N . PRO A 1 197 ? -19.391 19.406 -1.955 1 92.06 197 PRO A N 1
ATOM 1519 C CA . PRO A 1 197 ? -17.969 19.703 -1.814 1 92.06 197 PRO A CA 1
ATOM 1520 C C . PRO A 1 197 ? -17.25 18.766 -0.845 1 92.06 197 PRO A C 1
ATOM 1522 O O . PRO A 1 197 ? -16.094 18.391 -1.074 1 92.06 197 PRO A O 1
ATOM 1525 N N . VAL A 1 198 ? -17.938 18.391 0.156 1 92.31 198 VAL A N 1
ATOM 1526 C CA . VAL A 1 198 ? -17.391 17.484 1.163 1 92.31 198 VAL A CA 1
ATOM 1527 C C . VAL A 1 198 ? -17.219 16.094 0.574 1 92.31 198 VAL A C 1
ATOM 1529 O O . VAL A 1 198 ? -16.203 15.43 0.811 1 92.31 198 VAL A O 1
ATOM 1532 N N . CYS A 1 199 ? -18.125 15.703 -0.187 1 94.25 199 CYS A N 1
ATOM 1533 C CA . CYS A 1 199 ? -18.078 14.398 -0.825 1 94.25 199 CYS A CA 1
ATOM 1534 C C . CYS A 1 199 ? -16.953 14.328 -1.85 1 94.25 199 CYS A C 1
ATOM 1536 O O . CYS A 1 199 ? -16.188 13.367 -1.869 1 94.25 199 CYS A O 1
ATOM 1538 N N . VAL A 1 200 ? -16.844 15.336 -2.631 1 95.12 200 VAL A N 1
ATOM 1539 C CA . VAL A 1 200 ? -15.844 15.383 -3.699 1 95.12 200 VAL A CA 1
ATOM 1540 C C . VAL A 1 200 ? -14.438 15.344 -3.1 1 95.12 200 VAL A C 1
ATOM 1542 O O . VAL A 1 200 ? -13.586 14.586 -3.562 1 95.12 200 VAL A O 1
ATOM 1545 N N . GLU A 1 201 ? -14.281 16.031 -2.104 1 94.44 201 GLU A N 1
ATOM 1546 C CA . GLU A 1 201 ? -12.977 16.078 -1.449 1 94.44 201 GLU A CA 1
ATOM 1547 C C . GLU A 1 201 ? -12.633 14.734 -0.816 1 94.44 201 GLU A C 1
ATOM 1549 O O . GLU A 1 201 ? -11.5 14.266 -0.924 1 94.44 201 GLU A O 1
ATOM 1554 N N . ALA A 1 202 ? -13.555 14.148 -0.211 1 95.44 202 ALA A N 1
ATOM 1555 C CA . ALA A 1 202 ? -13.336 12.867 0.452 1 95.44 202 ALA A CA 1
ATOM 1556 C C . ALA A 1 202 ? -13.008 11.773 -0.56 1 95.44 202 ALA A C 1
ATOM 1558 O O . ALA A 1 202 ? -12.102 10.969 -0.339 1 95.44 202 ALA A O 1
ATOM 1559 N N . ILE A 1 203 ? -13.703 11.773 -1.636 1 96.5 203 ILE A N 1
ATOM 1560 C CA . ILE A 1 203 ? -13.492 10.758 -2.664 1 96.5 203 ILE A CA 1
ATOM 1561 C C . ILE A 1 203 ? -12.125 10.953 -3.312 1 96.5 203 ILE A C 1
ATOM 1563 O O . ILE A 1 203 ? -11.398 9.984 -3.547 1 96.5 203 ILE A O 1
ATOM 1567 N N . LYS A 1 204 ? -11.727 12.141 -3.564 1 94.88 204 LYS A N 1
ATOM 1568 C CA . LYS A 1 204 ? -10.422 12.445 -4.133 1 94.88 204 LYS A CA 1
ATOM 1569 C C . LYS A 1 204 ? -9.297 11.969 -3.217 1 94.88 204 LYS A C 1
ATOM 1571 O O . LYS A 1 204 ? -8.359 11.305 -3.666 1 94.88 204 LYS A O 1
ATOM 1576 N N . LEU A 1 205 ? -9.477 12.219 -2.025 1 91.69 205 LEU A N 1
ATOM 1577 C CA . LEU A 1 205 ? -8.477 11.836 -1.038 1 91.69 205 LEU A CA 1
ATOM 1578 C C . LEU A 1 205 ? -8.344 10.32 -0.955 1 91.69 205 LEU A C 1
ATOM 1580 O O . LEU A 1 205 ? -7.242 9.797 -0.774 1 91.69 205 LEU A O 1
ATOM 1584 N N . ALA A 1 206 ? -9.43 9.695 -1.07 1 95.31 206 ALA A N 1
ATOM 1585 C CA . ALA A 1 206 ? -9.477 8.234 -0.953 1 95.31 206 ALA A CA 1
ATOM 1586 C C . ALA A 1 206 ? -8.82 7.57 -2.16 1 95.31 206 ALA A C 1
ATOM 1588 O O . ALA A 1 206 ? -8.234 6.492 -2.039 1 95.31 206 ALA A O 1
ATOM 1589 N N . LEU A 1 207 ? -8.898 8.203 -3.33 1 95.25 207 LEU A N 1
ATOM 1590 C CA . LEU A 1 207 ? -8.469 7.559 -4.566 1 95.25 207 LEU A CA 1
ATOM 1591 C C . LEU A 1 207 ? -7.027 7.926 -4.898 1 95.25 207 LEU A C 1
ATOM 1593 O O . LEU A 1 207 ? -6.379 7.246 -5.695 1 95.25 207 LEU A O 1
ATOM 1597 N N . LEU A 1 208 ? -6.496 8.906 -4.281 1 89.25 208 LEU A N 1
ATOM 1598 C CA . LEU A 1 208 ? -5.184 9.453 -4.617 1 89.25 208 LEU A CA 1
ATOM 1599 C C . LEU A 1 208 ? -4.09 8.414 -4.379 1 89.25 208 LEU A C 1
ATOM 1601 O O . LEU A 1 208 ? -3.229 8.203 -5.234 1 89.25 208 LEU A O 1
ATOM 1605 N N . PRO A 1 209 ? -4.129 7.68 -3.27 1 87 209 PRO A N 1
ATOM 1606 C CA . PRO A 1 209 ? -3.08 6.684 -3.039 1 87 209 PRO A CA 1
ATOM 1607 C C . PRO A 1 209 ? -3.031 5.613 -4.129 1 87 209 PRO A C 1
ATOM 1609 O O . PRO A 1 209 ? -1.949 5.246 -4.586 1 87 209 PRO A O 1
ATOM 1612 N N . THR A 1 210 ? -4.191 5.156 -4.504 1 92.88 210 THR A N 1
ATOM 1613 C CA . THR A 1 210 ? -4.266 4.133 -5.539 1 92.88 210 THR A CA 1
ATOM 1614 C C . THR A 1 210 ? -3.779 4.68 -6.879 1 92.88 210 THR A C 1
ATOM 1616 O O . THR A 1 210 ? -3.033 4.008 -7.598 1 92.88 210 THR A O 1
ATOM 1619 N N . ILE A 1 211 ? -4.141 5.883 -7.195 1 91.94 211 ILE A N 1
ATOM 1620 C CA . ILE A 1 211 ? -3.756 6.516 -8.453 1 91.94 211 ILE A CA 1
ATOM 1621 C C . ILE A 1 211 ? -2.252 6.781 -8.453 1 91.94 211 ILE A C 1
ATOM 1623 O O . ILE A 1 211 ? -1.573 6.531 -9.453 1 91.94 211 ILE A O 1
ATOM 1627 N N . ASN A 1 212 ? -1.758 7.223 -7.379 1 83.38 212 ASN A N 1
ATOM 1628 C CA . ASN A 1 212 ? -0.325 7.469 -7.254 1 83.38 212 ASN A CA 1
ATOM 1629 C C . ASN A 1 212 ? 0.48 6.18 -7.379 1 83.38 212 ASN A C 1
ATOM 1631 O O . ASN A 1 212 ? 1.542 6.164 -8 1 83.38 212 ASN A O 1
ATOM 1635 N N . SER A 1 213 ? -0.024 5.164 -6.773 1 88.44 213 SER A N 1
ATOM 1636 C CA . SER A 1 213 ? 0.638 3.867 -6.891 1 88.44 213 SER A CA 1
ATOM 1637 C C . SER A 1 213 ? 0.704 3.41 -8.344 1 88.44 213 SER A C 1
ATOM 1639 O O . SER A 1 213 ? 1.721 2.869 -8.789 1 88.44 213 SER A O 1
ATOM 1641 N N . MET A 1 214 ? -0.355 3.641 -9.039 1 91.06 214 MET A N 1
ATOM 1642 C CA . MET A 1 214 ? -0.416 3.264 -10.445 1 91.06 214 MET A CA 1
ATOM 1643 C C . MET A 1 214 ? 0.599 4.055 -11.266 1 91.06 214 MET A C 1
ATOM 1645 O O . MET A 1 214 ? 1.188 3.525 -12.211 1 91.06 214 MET A O 1
ATOM 1649 N N . SER A 1 215 ? 0.872 5.258 -10.828 1 88.12 215 SER A N 1
ATOM 1650 C CA . SER A 1 215 ? 1.742 6.141 -11.602 1 88.12 215 SER A CA 1
ATOM 1651 C C . SER A 1 215 ? 3.213 5.816 -11.359 1 88.12 215 SER A C 1
ATOM 1653 O O . SER A 1 215 ? 4.07 6.156 -12.172 1 88.12 215 SER A O 1
ATOM 1655 N N . ILE A 1 216 ? 3.52 5.109 -10.289 1 85.19 216 ILE A N 1
ATOM 1656 C CA . ILE A 1 216 ? 4.934 4.93 -9.977 1 85.19 216 ILE A CA 1
ATOM 1657 C C . ILE A 1 216 ? 5.293 3.447 -10.039 1 85.19 216 ILE A C 1
ATOM 1659 O O . ILE A 1 216 ? 6.469 3.084 -9.977 1 85.19 216 ILE A O 1
ATOM 1663 N N . ILE A 1 217 ? 4.348 2.623 -10.227 1 90.38 217 ILE A N 1
ATOM 1664 C CA . ILE A 1 217 ? 4.57 1.181 -10.227 1 90.38 217 ILE A CA 1
ATOM 1665 C C . ILE A 1 217 ? 5.469 0.795 -11.398 1 90.38 217 ILE A C 1
ATOM 1667 O O . ILE A 1 217 ? 5.32 1.325 -12.5 1 90.38 217 ILE A O 1
ATOM 1671 N N . GLY A 1 218 ? 6.402 -0.133 -11.203 1 86.75 218 GLY A N 1
ATOM 1672 C CA . GLY A 1 218 ? 7.324 -0.57 -12.242 1 86.75 218 GLY A CA 1
ATOM 1673 C C . GLY A 1 218 ? 8.555 0.308 -12.352 1 86.75 218 GLY A C 1
ATOM 1674 O O . GLY A 1 218 ? 9.602 -0.143 -12.82 1 86.75 218 GLY A O 1
ATOM 1675 N N . LEU A 1 219 ? 8.375 1.556 -12.055 1 80.94 219 LEU A N 1
ATOM 1676 C CA . LEU A 1 219 ? 9.5 2.48 -12.117 1 80.94 219 LEU A CA 1
ATOM 1677 C C . LEU A 1 219 ? 10.297 2.453 -10.812 1 80.94 219 LEU A C 1
ATOM 1679 O O . LEU A 1 219 ? 11.531 2.379 -10.836 1 80.94 219 LEU A O 1
ATOM 1683 N N . VAL A 1 220 ? 9.602 2.547 -9.703 1 77.44 220 VAL A N 1
ATOM 1684 C CA . VAL A 1 220 ? 10.227 2.717 -8.391 1 77.44 220 VAL A CA 1
ATOM 1685 C C . VAL A 1 220 ? 10.062 1.442 -7.57 1 77.44 220 VAL A C 1
ATOM 1687 O O . VAL A 1 220 ? 10.914 1.119 -6.738 1 77.44 220 VAL A O 1
ATOM 1690 N N . SER A 1 221 ? 8.977 0.703 -7.891 1 83.75 221 SER A N 1
ATOM 1691 C CA . SER A 1 221 ? 8.633 -0.448 -7.059 1 83.75 221 SER A CA 1
ATOM 1692 C C . SER A 1 221 ? 8.195 -1.633 -7.914 1 83.75 221 SER A C 1
ATOM 1694 O O . SER A 1 221 ? 7.551 -1.452 -8.945 1 83.75 221 SER A O 1
ATOM 1696 N N . ILE A 1 222 ? 8.703 -2.729 -7.547 1 88.5 222 ILE A N 1
ATOM 1697 C CA . ILE A 1 222 ? 8.172 -3.953 -8.141 1 88.5 222 ILE A CA 1
ATOM 1698 C C . ILE A 1 222 ? 7 -4.469 -7.301 1 88.5 222 ILE A C 1
ATOM 1700 O O . ILE A 1 222 ? 7.176 -4.82 -6.133 1 88.5 222 ILE A O 1
ATOM 1704 N N . PRO A 1 223 ? 5.875 -4.492 -7.93 1 92.5 223 PRO A N 1
ATOM 1705 C CA . PRO A 1 223 ? 4.676 -4.855 -7.172 1 92.5 223 PRO A CA 1
ATOM 1706 C C . PRO A 1 223 ? 4.711 -6.293 -6.664 1 92.5 223 PRO A C 1
ATOM 1708 O O . PRO A 1 223 ? 5.305 -7.164 -7.305 1 92.5 223 PRO A O 1
ATOM 1711 N N . GLY A 1 224 ? 3.979 -6.488 -5.625 1 91.75 224 GLY A N 1
ATOM 1712 C CA . GLY A 1 224 ? 4.016 -7.762 -4.93 1 91.75 224 GLY A CA 1
ATOM 1713 C C . GLY A 1 224 ? 3.49 -8.914 -5.766 1 91.75 224 GLY A C 1
ATOM 1714 O O . GLY A 1 224 ? 4.043 -10.016 -5.734 1 91.75 224 GLY A O 1
ATOM 1715 N N . MET A 1 225 ? 2.467 -8.641 -6.465 1 93.38 225 MET A N 1
ATOM 1716 C CA . MET A 1 225 ? 1.898 -9.711 -7.277 1 93.38 225 MET A CA 1
ATOM 1717 C C . MET A 1 225 ? 2.893 -10.18 -8.336 1 93.38 225 MET A C 1
ATOM 1719 O O . MET A 1 225 ? 3.061 -11.383 -8.555 1 93.38 225 MET A O 1
ATOM 1723 N N . MET A 1 226 ? 3.518 -9.242 -8.984 1 93.81 226 MET A N 1
ATOM 1724 C CA . MET A 1 226 ? 4.523 -9.57 -9.992 1 93.81 226 MET A CA 1
ATOM 1725 C C . MET A 1 226 ? 5.695 -10.32 -9.367 1 93.81 226 MET A C 1
ATOM 1727 O O . MET A 1 226 ? 6.145 -11.336 -9.906 1 93.81 226 MET A O 1
ATOM 1731 N N . THR A 1 227 ? 6.07 -9.867 -8.234 1 93.06 227 THR A N 1
ATOM 1732 C CA . THR A 1 227 ? 7.152 -10.516 -7.5 1 93.06 227 THR A CA 1
ATOM 1733 C C . THR A 1 227 ? 6.777 -11.953 -7.145 1 93.06 227 THR A C 1
ATOM 1735 O O . THR A 1 227 ? 7.562 -12.875 -7.375 1 93.06 227 THR A O 1
ATOM 1738 N N . GLY A 1 228 ? 5.637 -12.141 -6.645 1 92.25 228 GLY A N 1
ATOM 1739 C CA . GLY A 1 228 ? 5.18 -13.469 -6.27 1 92.25 228 GLY A CA 1
ATOM 1740 C C . GLY A 1 228 ? 5.109 -14.43 -7.441 1 92.25 228 GLY A C 1
ATOM 1741 O O . GLY A 1 228 ? 5.496 -15.594 -7.316 1 92.25 228 GLY A O 1
ATOM 1742 N N . GLN A 1 229 ? 4.625 -13.93 -8.508 1 91.25 229 GLN A N 1
ATOM 1743 C CA . GLN A 1 229 ? 4.527 -14.773 -9.688 1 91.25 229 GLN A CA 1
ATOM 1744 C C . GLN A 1 229 ? 5.914 -15.172 -10.195 1 91.25 229 GLN A C 1
ATOM 1746 O O . GLN A 1 229 ? 6.133 -16.328 -10.57 1 91.25 229 GLN A O 1
ATOM 1751 N N . ILE A 1 230 ? 6.777 -14.203 -10.195 1 90.5 230 ILE A N 1
ATOM 1752 C CA . ILE A 1 230 ? 8.141 -14.469 -10.648 1 90.5 230 ILE A CA 1
ATOM 1753 C C . ILE A 1 230 ? 8.797 -15.5 -9.734 1 90.5 230 ILE A C 1
ATOM 1755 O O . ILE A 1 230 ? 9.391 -16.469 -10.211 1 90.5 230 ILE A O 1
ATOM 1759 N N . LEU A 1 231 ? 8.633 -15.359 -8.516 1 86.56 231 LEU A N 1
ATOM 1760 C CA . LEU A 1 231 ? 9.195 -16.297 -7.543 1 86.56 231 LEU A CA 1
ATOM 1761 C C . LEU A 1 231 ? 8.5 -17.641 -7.621 1 86.56 231 LEU A C 1
ATOM 1763 O O . LEU A 1 231 ? 9.117 -18.688 -7.348 1 86.56 231 LEU A O 1
ATOM 1767 N N . GLY A 1 232 ? 7.258 -17.578 -7.973 1 86.44 232 GLY A N 1
ATOM 1768 C CA . GLY A 1 232 ? 6.492 -18.797 -8.102 1 86.44 232 GLY A CA 1
ATOM 1769 C C . GLY A 1 232 ? 6.762 -19.547 -9.398 1 86.44 232 GLY A C 1
ATOM 1770 O O . GLY A 1 232 ? 6.25 -20.641 -9.609 1 86.44 232 GLY A O 1
ATOM 1771 N N . GLY A 1 233 ? 7.492 -18.953 -10.32 1 85 233 GLY A N 1
ATOM 1772 C CA . GLY A 1 233 ? 7.922 -19.672 -11.516 1 85 233 GLY A CA 1
ATOM 1773 C C . GLY A 1 233 ? 7.25 -19.188 -12.781 1 85 233 GLY A C 1
ATOM 1774 O O . GLY A 1 233 ? 7.512 -19.703 -13.867 1 85 233 GLY A O 1
ATOM 1775 N N . SER A 1 234 ? 6.457 -18.219 -12.695 1 87.75 234 SER A N 1
ATOM 1776 C CA . SER A 1 234 ? 5.797 -17.672 -13.883 1 87.75 234 SER A CA 1
ATOM 1777 C C . SER A 1 234 ? 6.77 -16.859 -14.734 1 87.75 234 SER A C 1
ATOM 1779 O O . SER A 1 234 ? 7.789 -16.391 -14.234 1 87.75 234 SER A O 1
ATOM 1781 N N . SER A 1 235 ? 6.434 -16.828 -16.031 1 91.69 235 SER A N 1
ATOM 1782 C CA . SER A 1 235 ? 7.23 -15.977 -16.906 1 91.69 235 SER A CA 1
ATOM 1783 C C . SER A 1 235 ? 7.066 -14.508 -16.531 1 91.69 235 SER A C 1
ATOM 1785 O O . SER A 1 235 ? 6.02 -14.102 -16.016 1 91.69 235 SER A O 1
ATOM 1787 N N . VAL A 1 236 ? 8.117 -13.75 -16.812 1 93.06 236 VAL A N 1
ATOM 1788 C CA . VAL A 1 236 ? 8.117 -12.328 -16.484 1 93.06 236 VAL A CA 1
ATOM 1789 C C . VAL A 1 236 ? 7.02 -11.617 -17.281 1 93.06 236 VAL A C 1
ATOM 1791 O O . VAL A 1 236 ? 6.312 -10.766 -16.734 1 93.06 236 VAL A O 1
ATOM 1794 N N . GLU A 1 237 ? 6.875 -12.016 -18.484 1 92.69 237 GLU A N 1
ATOM 1795 C CA . GLU A 1 237 ? 5.883 -11.391 -19.359 1 92.69 237 GLU A CA 1
ATOM 1796 C C . GLU A 1 237 ? 4.469 -11.609 -18.828 1 92.69 237 GLU A C 1
ATOM 1798 O O . GLU A 1 237 ? 3.664 -10.672 -18.781 1 92.69 237 GLU A O 1
ATOM 1803 N N . ASN A 1 238 ? 4.219 -12.766 -18.453 1 92.69 238 ASN A N 1
ATOM 1804 C CA . ASN A 1 238 ? 2.904 -13.078 -17.891 1 92.69 238 ASN A CA 1
ATOM 1805 C C . ASN A 1 238 ? 2.656 -12.344 -16.578 1 92.69 238 ASN A C 1
ATOM 1807 O O . ASN A 1 238 ? 1.541 -11.883 -16.328 1 92.69 238 ASN A O 1
ATOM 1811 N N . ALA A 1 239 ? 3.67 -12.258 -15.773 1 93.56 239 ALA A N 1
ATOM 1812 C CA . ALA A 1 239 ? 3.562 -11.539 -14.508 1 93.56 239 ALA A CA 1
ATOM 1813 C C . ALA A 1 239 ? 3.219 -10.07 -14.742 1 93.56 239 ALA A C 1
ATOM 1815 O O . ALA A 1 239 ? 2.434 -9.484 -13.992 1 93.56 239 ALA A O 1
ATOM 1816 N N . VAL A 1 240 ? 3.762 -9.516 -15.781 1 94.75 240 VAL A N 1
ATOM 1817 C CA . VAL A 1 240 ? 3.521 -8.117 -16.125 1 94.75 240 VAL A CA 1
ATOM 1818 C C . VAL A 1 240 ? 2.059 -7.922 -16.516 1 94.75 240 VAL A C 1
ATOM 1820 O O . VAL A 1 240 ? 1.394 -7.008 -16.016 1 94.75 240 VAL A O 1
ATOM 1823 N N . TYR A 1 241 ? 1.58 -8.781 -17.344 1 94.62 241 TYR A N 1
ATOM 1824 C CA . TYR A 1 241 ? 0.199 -8.672 -17.797 1 94.62 241 TYR A CA 1
ATOM 1825 C C . TYR A 1 241 ? -0.773 -8.852 -16.625 1 94.62 241 TYR A C 1
ATOM 1827 O O . TYR A 1 241 ? -1.735 -8.086 -16.5 1 94.62 241 TYR A O 1
ATOM 1835 N N . TYR A 1 242 ? -0.512 -9.797 -15.797 1 92.94 242 TYR A N 1
ATOM 1836 C CA . TYR A 1 242 ? -1.361 -10.016 -14.625 1 92.94 242 TYR A CA 1
ATOM 1837 C C . TYR A 1 242 ? -1.374 -8.781 -13.727 1 92.94 242 TYR A C 1
ATOM 1839 O O . TYR A 1 242 ? -2.43 -8.375 -13.242 1 92.94 242 TYR A O 1
ATOM 1847 N N . GLN A 1 243 ? -0.238 -8.234 -13.523 1 94.81 243 GLN A N 1
ATOM 1848 C CA . GLN A 1 243 ? -0.118 -7.074 -12.648 1 94.81 243 GLN A CA 1
ATOM 1849 C C . GLN A 1 243 ? -0.888 -5.883 -13.219 1 94.81 243 GLN A C 1
ATOM 1851 O O . GLN A 1 243 ? -1.53 -5.141 -12.469 1 94.81 243 GLN A O 1
ATOM 1856 N N . GLU A 1 244 ? -0.732 -5.688 -14.5 1 95.75 244 GLU A N 1
ATOM 1857 C CA . GLU A 1 244 ? -1.457 -4.586 -15.125 1 95.75 244 GLU A CA 1
ATOM 1858 C C . GLU A 1 244 ? -2.965 -4.75 -14.961 1 95.75 244 GLU A C 1
ATOM 1860 O O . GLU A 1 244 ? -3.658 -3.809 -14.57 1 95.75 244 GLU A O 1
ATOM 1865 N N . ILE A 1 245 ? -3.41 -5.926 -15.148 1 95.19 245 ILE A N 1
ATOM 1866 C CA . ILE A 1 245 ? -4.836 -6.215 -15.062 1 95.19 245 ILE A CA 1
ATOM 1867 C C . ILE A 1 245 ? -5.324 -5.996 -13.625 1 95.19 245 ILE A C 1
ATOM 1869 O O . ILE A 1 245 ? -6.328 -5.324 -13.406 1 95.19 245 ILE A O 1
ATOM 1873 N N . ILE A 1 246 ? -4.625 -6.488 -12.695 1 94.56 246 ILE A N 1
ATOM 1874 C CA . ILE A 1 246 ? -5.023 -6.41 -11.297 1 94.56 246 ILE A CA 1
ATOM 1875 C C . ILE A 1 246 ? -5.023 -4.953 -10.844 1 94.56 246 ILE A C 1
ATOM 1877 O O . ILE A 1 246 ? -5.898 -4.531 -10.078 1 94.56 246 ILE A O 1
ATOM 1881 N N . MET A 1 247 ? -4.07 -4.215 -11.281 1 95.81 247 MET A N 1
ATOM 1882 C CA . MET A 1 247 ? -4.031 -2.803 -10.914 1 95.81 247 MET A CA 1
ATOM 1883 C C . MET A 1 247 ? -5.281 -2.078 -11.406 1 95.81 247 MET A C 1
ATOM 1885 O O . MET A 1 247 ? -5.82 -1.218 -10.711 1 95.81 247 MET A O 1
ATOM 1889 N N . PHE A 1 248 ? -5.668 -2.41 -12.602 1 96.62 248 PHE A N 1
ATOM 1890 C CA . PHE A 1 248 ? -6.875 -1.794 -13.148 1 96.62 248 PHE A CA 1
ATOM 1891 C C . PHE A 1 248 ? -8.109 -2.244 -12.375 1 96.62 248 PHE A C 1
ATOM 1893 O O . PHE A 1 248 ? -9.016 -1.447 -12.133 1 96.62 248 PHE A O 1
ATOM 1900 N N . MET A 1 249 ? -8.109 -3.465 -11.977 1 96.06 249 MET A N 1
ATOM 1901 C CA . MET A 1 249 ? -9.203 -3.979 -11.148 1 96.06 249 MET A CA 1
ATOM 1902 C C . MET A 1 249 ? -9.258 -3.256 -9.812 1 96.06 249 MET A C 1
ATOM 1904 O O . MET A 1 249 ? -10.328 -2.834 -9.367 1 96.06 249 MET A O 1
ATOM 1908 N N . ILE A 1 250 ? -8.148 -3.094 -9.234 1 96.19 250 ILE A N 1
ATOM 1909 C CA . ILE A 1 250 ? -8.047 -2.438 -7.934 1 96.19 250 ILE A CA 1
ATOM 1910 C C . ILE A 1 250 ? -8.555 -1 -8.039 1 96.19 250 ILE A C 1
ATOM 1912 O O . ILE A 1 250 ? -9.367 -0.561 -7.227 1 96.19 250 ILE A O 1
ATOM 1916 N N . THR A 1 251 ? -8.102 -0.341 -9.016 1 97.06 251 THR A N 1
ATOM 1917 C CA . THR A 1 251 ? -8.484 1.059 -9.18 1 97.06 251 THR A CA 1
ATOM 1918 C C . THR A 1 251 ? -9.984 1.189 -9.398 1 97.06 251 THR A C 1
ATOM 1920 O O . THR A 1 251 ? -10.633 2.061 -8.805 1 97.06 251 THR A O 1
ATOM 1923 N N . ALA A 1 252 ? -10.508 0.356 -10.164 1 97 252 ALA A N 1
ATOM 1924 C CA . ALA A 1 252 ? -11.945 0.381 -10.445 1 97 252 ALA A CA 1
ATOM 1925 C C . ALA A 1 252 ? -12.75 0.091 -9.18 1 97 252 ALA A C 1
ATOM 1927 O O . ALA A 1 252 ? -13.711 0.804 -8.867 1 97 252 ALA A O 1
ATOM 1928 N N . SER A 1 253 ? -12.352 -0.916 -8.5 1 97.31 253 SER A N 1
ATOM 1929 C CA . SER A 1 253 ? -13.062 -1.303 -7.285 1 97.31 253 SER A CA 1
ATOM 1930 C C . SER A 1 253 ? -12.969 -0.22 -6.219 1 97.31 253 SER A C 1
ATOM 1932 O O . SER A 1 253 ? -13.953 0.075 -5.535 1 97.31 253 SER A O 1
ATOM 1934 N N . CYS A 1 254 ? -11.812 0.316 -6.074 1 97.12 254 CYS A N 1
ATOM 1935 C CA . CYS A 1 254 ? -11.625 1.399 -5.113 1 97.12 254 CYS A CA 1
ATOM 1936 C C . CYS A 1 254 ? -12.555 2.566 -5.422 1 97.12 254 CYS A C 1
ATOM 1938 O O . CYS A 1 254 ? -13.164 3.137 -4.516 1 97.12 254 CYS A O 1
ATOM 1940 N N . CYS A 1 255 ? -12.625 2.885 -6.652 1 96.94 255 CYS A N 1
ATOM 1941 C CA . CYS A 1 255 ? -13.445 4.016 -7.074 1 96.94 255 CYS A CA 1
ATOM 1942 C C . CYS A 1 255 ? -14.922 3.75 -6.793 1 96.94 255 CYS A C 1
ATOM 1944 O O . CYS A 1 255 ? -15.578 4.539 -6.109 1 96.94 255 CYS A O 1
ATOM 1946 N N . ILE A 1 256 ? -15.383 2.648 -7.184 1 96.81 256 ILE A N 1
ATOM 1947 C CA . ILE A 1 256 ? -16.797 2.316 -7.062 1 96.81 256 ILE A CA 1
ATOM 1948 C C . ILE A 1 256 ? -17.172 2.186 -5.586 1 96.81 256 ILE A C 1
ATOM 1950 O O . ILE A 1 256 ? -18.188 2.744 -5.145 1 96.81 256 ILE A O 1
ATOM 1954 N N . SER A 1 257 ? -16.391 1.496 -4.84 1 97.6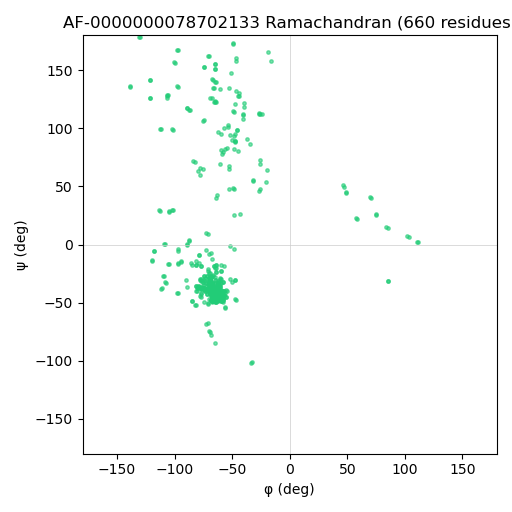2 257 SER A N 1
ATOM 1955 C CA . SER A 1 257 ? -16.719 1.258 -3.436 1 97.62 257 SER A CA 1
ATOM 1956 C C . SER A 1 257 ? -16.656 2.551 -2.629 1 97.62 257 SER A C 1
ATOM 1958 O O . SER A 1 257 ? -17.516 2.791 -1.771 1 97.62 257 SER A O 1
ATOM 1960 N N . THR A 1 258 ? -15.711 3.369 -2.902 1 97.31 258 THR A N 1
ATOM 1961 C CA . THR A 1 258 ? -15.562 4.617 -2.162 1 97.31 258 THR A CA 1
ATOM 1962 C C . THR A 1 258 ? -16.734 5.559 -2.449 1 97.31 258 THR A C 1
ATOM 1964 O O . THR A 1 258 ? -17.312 6.133 -1.528 1 97.31 258 THR A O 1
ATOM 1967 N N . VAL A 1 259 ? -17.047 5.734 -3.697 1 96.38 259 VAL A N 1
ATOM 1968 C CA . VAL A 1 259 ? -18.156 6.605 -4.086 1 96.38 259 VAL A CA 1
ATOM 1969 C C . VAL A 1 259 ? -19.453 6.121 -3.443 1 96.38 259 VAL A C 1
ATOM 1971 O O . VAL A 1 259 ? -20.188 6.91 -2.865 1 96.38 259 VAL A O 1
ATOM 1974 N N . ALA A 1 260 ? -19.656 4.855 -3.496 1 95.75 260 ALA A N 1
ATOM 1975 C CA . ALA A 1 260 ? -20.859 4.285 -2.92 1 95.75 260 ALA A CA 1
ATOM 1976 C C . ALA A 1 260 ? -20.906 4.496 -1.408 1 95.75 260 ALA A C 1
ATOM 1978 O O . ALA A 1 260 ? -21.938 4.906 -0.86 1 95.75 260 ALA A O 1
ATOM 1979 N N . ALA A 1 261 ? -19.859 4.254 -0.76 1 95.25 261 ALA A N 1
ATOM 1980 C CA . ALA A 1 261 ? -19.797 4.363 0.695 1 95.25 261 ALA A CA 1
ATOM 1981 C C . ALA A 1 261 ? -19.953 5.812 1.146 1 95.25 261 ALA A C 1
ATOM 1983 O O . ALA A 1 261 ? -20.703 6.098 2.086 1 95.25 261 ALA A O 1
ATOM 1984 N N . VAL A 1 262 ? -19.281 6.688 0.512 1 94.56 262 VAL A N 1
ATOM 1985 C CA . VAL A 1 262 ? -19.297 8.102 0.884 1 94.56 262 VAL A CA 1
ATOM 1986 C C . VAL A 1 262 ? -20.688 8.68 0.639 1 94.56 262 VAL A C 1
ATOM 1988 O O . VAL A 1 262 ? -21.234 9.391 1.49 1 94.56 262 VAL A O 1
ATOM 1991 N N . LEU A 1 263 ? -21.281 8.359 -0.485 1 92.31 263 LEU A N 1
ATOM 1992 C CA . LEU A 1 263 ? -22.609 8.867 -0.803 1 92.31 263 LEU A CA 1
ATOM 1993 C C . LEU A 1 263 ? -23.641 8.336 0.188 1 92.31 263 LEU A C 1
ATOM 1995 O O . LEU A 1 263 ? -24.516 9.078 0.64 1 92.31 263 LEU A O 1
ATOM 1999 N N . THR A 1 264 ? -23.562 7.137 0.481 1 90.06 264 THR A N 1
ATOM 2000 C CA . THR A 1 264 ? -24.5 6.555 1.43 1 90.06 264 THR A CA 1
ATOM 2001 C C . THR A 1 264 ? -24.344 7.188 2.809 1 90.06 264 THR A C 1
ATOM 2003 O O . THR A 1 264 ? -25.328 7.434 3.504 1 90.06 264 THR A O 1
ATOM 2006 N N . ALA A 1 265 ? -23.156 7.406 3.211 1 87.06 265 ALA A N 1
ATOM 2007 C CA . ALA A 1 265 ? -22.906 8.039 4.5 1 87.06 265 ALA A CA 1
ATOM 2008 C C . ALA A 1 265 ? -23.531 9.43 4.566 1 87.06 265 ALA A C 1
ATOM 2010 O O . ALA A 1 265 ? -24.172 9.781 5.566 1 87.06 265 ALA A O 1
ATOM 2011 N N . VAL A 1 266 ? -23.391 10.188 3.572 1 86.31 266 VAL A N 1
ATOM 2012 C CA . VAL A 1 266 ? -23.906 11.547 3.533 1 86.31 266 VAL A CA 1
ATOM 2013 C C . VAL A 1 266 ? -25.438 11.508 3.512 1 86.31 266 VAL A C 1
ATOM 2015 O O . VAL A 1 266 ? -26.094 12.32 4.172 1 86.31 266 VAL A O 1
ATOM 2018 N N . PHE A 1 267 ? -25.969 10.57 2.809 1 83.31 267 PHE A N 1
ATOM 2019 C CA . PHE A 1 267 ? -27.422 10.477 2.701 1 83.31 267 PHE A CA 1
ATOM 2020 C C . PHE A 1 267 ? -28.031 10.055 4.031 1 83.31 267 PHE A C 1
ATOM 2022 O O . PHE A 1 267 ? -29.141 10.469 4.363 1 83.31 267 PHE A O 1
ATOM 2029 N N . VAL A 1 268 ? -27.328 9.336 4.738 1 78.94 268 VAL A N 1
ATOM 2030 C CA . VAL A 1 268 ? -27.844 8.859 6.02 1 78.94 268 VAL A CA 1
ATOM 2031 C C . VAL A 1 268 ? -27.719 9.961 7.066 1 78.94 268 VAL A C 1
ATOM 2033 O O . VAL A 1 268 ? -28.594 10.133 7.918 1 78.94 268 VAL A O 1
ATOM 2036 N N . ILE A 1 269 ? -26.688 10.648 6.984 1 77.5 269 ILE A N 1
ATOM 2037 C CA . ILE A 1 269 ? -26.438 11.688 7.98 1 77.5 269 ILE A CA 1
ATOM 2038 C C . ILE A 1 269 ? -27.344 12.883 7.719 1 77.5 269 ILE A C 1
ATOM 2040 O O . ILE A 1 269 ? -27.797 13.547 8.656 1 77.5 269 ILE A O 1
ATOM 2044 N N . PHE A 1 270 ? -27.562 13.203 6.449 1 72.12 270 PHE A N 1
ATOM 2045 C CA . PHE A 1 270 ? -28.453 14.305 6.113 1 72.12 270 PHE A CA 1
ATOM 2046 C C . PHE A 1 270 ? -29.906 13.867 6.207 1 72.12 270 PHE A C 1
ATOM 2048 O O . PHE A 1 270 ? -30.312 12.914 5.543 1 72.12 270 PHE A O 1
ATOM 2055 N N . ASP A 1 271 ? -30.422 13.484 7.336 1 60.12 271 ASP A N 1
ATOM 2056 C CA . ASP A 1 271 ? -31.797 13 7.484 1 60.12 271 ASP A CA 1
ATOM 2057 C C . ASP A 1 271 ? -32.781 13.945 6.828 1 60.12 271 ASP A C 1
ATOM 2059 O O . ASP A 1 271 ? -32.406 15.031 6.367 1 60.12 271 ASP A O 1
ATOM 2063 N N . ASP A 1 272 ? -34.188 13.516 6.754 1 54.56 272 ASP A N 1
ATOM 2064 C CA . ASP A 1 272 ? -35.344 13.922 5.988 1 54.56 272 ASP A CA 1
ATOM 2065 C C . ASP A 1 272 ? -35.594 15.43 6.078 1 54.56 272 ASP A C 1
ATOM 2067 O O . ASP A 1 272 ? -36.125 16.031 5.156 1 54.56 272 ASP A O 1
ATOM 2071 N N . LYS A 1 273 ? -35.219 16.031 7.164 1 52.91 273 LYS A N 1
ATOM 2072 C CA . LYS A 1 273 ? -35.594 17.438 7.27 1 52.91 273 LYS A CA 1
ATOM 2073 C C . LYS A 1 273 ? -34.406 18.344 6.961 1 52.91 273 LYS A C 1
ATOM 2075 O O . LYS A 1 273 ? -34.344 19.469 7.449 1 52.91 273 LYS A O 1
ATOM 2080 N N . ALA A 1 274 ? -33.5 17.828 6.082 1 54.75 274 ALA A N 1
ATOM 2081 C CA . ALA A 1 274 ? -32.375 18.656 5.617 1 54.75 274 ALA A CA 1
ATOM 2082 C C . ALA A 1 274 ? -31.531 19.156 6.789 1 54.75 274 ALA A C 1
ATOM 2084 O O . ALA A 1 274 ? -31.125 20.312 6.816 1 54.75 274 ALA A O 1
ATOM 2085 N N . ARG A 1 275 ? -31.672 18.344 7.938 1 56.06 275 ARG A N 1
ATOM 2086 C CA . ARG A 1 275 ? -30.875 18.734 9.102 1 56.06 275 ARG A CA 1
ATOM 2087 C C . ARG A 1 275 ? -29.703 17.766 9.312 1 56.06 275 ARG A C 1
ATOM 2089 O O . ARG A 1 275 ? -29.828 16.578 9.031 1 56.06 275 ARG A O 1
ATOM 2096 N N . LEU A 1 276 ? -28.516 18.359 9.422 1 56.12 276 LEU A N 1
ATOM 2097 C CA . LEU A 1 276 ? -27.312 17.609 9.75 1 56.12 276 LEU A CA 1
ATOM 2098 C C . LEU A 1 276 ? -27.438 16.969 11.125 1 56.12 276 LEU A C 1
ATOM 2100 O O . LEU A 1 276 ? -27.562 17.656 12.141 1 56.12 276 LEU A O 1
ATOM 2104 N N . ARG A 1 277 ? -27.844 15.648 11.172 1 57 277 ARG A N 1
ATOM 2105 C CA . ARG A 1 277 ? -27.984 14.977 12.453 1 57 277 ARG A CA 1
ATOM 2106 C C . ARG A 1 277 ? -26.641 14.43 12.938 1 57 277 ARG A C 1
ATOM 2108 O O . ARG A 1 277 ? -26.359 13.242 12.789 1 57 277 ARG A O 1
ATOM 2115 N N . ILE A 1 278 ? -25.781 15.383 13.344 1 55.62 278 ILE A N 1
ATOM 2116 C CA . ILE A 1 278 ? -24.484 15.047 13.914 1 55.62 278 ILE A CA 1
ATOM 2117 C C . ILE A 1 278 ? -24.672 14.195 15.172 1 55.62 278 ILE A C 1
ATOM 2119 O O . ILE A 1 278 ? -23.75 13.484 15.594 1 55.62 278 ILE A O 1
ATOM 2123 N N . ASP A 1 279 ? -25.875 14.211 15.727 1 56.16 279 ASP A N 1
ATOM 2124 C CA . ASP A 1 279 ? -26.188 13.414 16.906 1 56.16 279 ASP A CA 1
ATOM 2125 C C . ASP A 1 279 ? -26.094 11.922 16.609 1 56.16 279 ASP A C 1
ATOM 2127 O O . ASP A 1 279 ? -25.922 11.109 17.531 1 56.16 279 ASP A O 1
ATOM 2131 N N . TRP A 1 280 ? -26.172 11.711 15.398 1 52.88 280 TRP A N 1
ATOM 2132 C CA . TRP A 1 280 ? -26.125 10.312 15.008 1 52.88 280 TRP A CA 1
ATOM 2133 C C . TRP A 1 280 ? -24.688 9.859 14.766 1 52.88 280 TRP A C 1
ATOM 2135 O O . TRP A 1 280 ? -24.438 8.703 14.438 1 52.88 280 TRP A O 1
ATOM 2145 N N . VAL A 1 281 ? -23.828 10.789 14.961 1 55.88 281 VAL A N 1
ATOM 2146 C CA . VAL A 1 281 ? -22.406 10.5 14.781 1 55.88 281 VAL A CA 1
ATOM 2147 C C . VAL A 1 281 ? -21.734 10.312 16.141 1 55.88 281 VAL A C 1
ATOM 2149 O O . VAL A 1 281 ? -21.797 11.195 17 1 55.88 281 VAL A O 1
ATOM 2152 N N . VAL A 1 282 ? -21.547 9.031 16.531 1 55.56 282 VAL A N 1
ATOM 2153 C CA . VAL A 1 282 ? -20.891 8.711 17.797 1 55.56 282 VAL A CA 1
ATOM 2154 C C . VAL A 1 282 ? -19.375 8.641 17.578 1 55.56 282 VAL A C 1
ATOM 2156 O O . VAL A 1 282 ? -18.906 8.008 16.625 1 55.56 282 VAL A O 1
ATOM 2159 N N . LYS A 1 283 ? -18.719 9.5 18.188 1 56.97 283 LYS A N 1
ATOM 2160 C CA . LYS A 1 283 ? -17.25 9.422 18.156 1 56.97 283 LYS A CA 1
ATOM 2161 C C . LYS A 1 283 ? -16.766 8.047 18.609 1 56.97 283 LYS A C 1
ATOM 2163 O O . LYS A 1 283 ? -17.25 7.512 19.609 1 56.97 283 LYS A O 1
ATOM 2168 N N . SER A 1 284 ? -16.391 7.238 17.672 1 55.03 284 SER A N 1
ATOM 2169 C CA . SER A 1 284 ? -15.898 5.902 17.969 1 55.03 284 SER A CA 1
ATOM 2170 C C . SER A 1 284 ? -14.82 5.949 19.047 1 55.03 284 SER A C 1
ATOM 2172 O O . SER A 1 284 ? -13.852 6.707 18.938 1 55.03 284 SER A O 1
ATOM 2174 N N . ARG A 1 285 ? -15.188 5.852 20.422 1 45.81 285 ARG A N 1
ATOM 2175 C CA . ARG A 1 285 ? -14.164 5.703 21.453 1 45.81 285 ARG A CA 1
ATOM 2176 C C . ARG A 1 285 ? -13.148 4.637 21.062 1 45.81 285 ARG A C 1
ATOM 2178 O O . ARG A 1 285 ? -13.438 3.768 20.234 1 45.81 285 ARG A O 1
ATOM 2185 N N . GLY A 1 286 ? -11.922 4.645 21.625 1 44.59 286 GLY A N 1
ATOM 2186 C CA . GLY A 1 286 ? -10.797 3.75 21.406 1 44.59 286 GLY A CA 1
ATOM 2187 C C . GLY A 1 286 ? -11.219 2.326 21.094 1 44.59 286 GLY A C 1
ATOM 2188 O O . GLY A 1 286 ? -11.477 1.987 19.938 1 44.59 286 GLY A O 1
ATOM 2189 N N . LYS A 1 287 ? -11.141 1.29 22.25 1 41.47 287 LYS A N 1
ATOM 2190 C CA . LYS A 1 287 ? -11.125 -0.169 22.203 1 41.47 287 LYS A CA 1
ATOM 2191 C C . LYS A 1 287 ? -12.508 -0.725 21.875 1 41.47 287 LYS A C 1
ATOM 2193 O O . LYS A 1 287 ? -13.492 -0.404 22.547 1 41.47 287 LYS A O 1
ATOM 2198 N N . ALA A 1 288 ? -12.82 -1.23 20.766 1 37.31 288 ALA A N 1
ATOM 2199 C CA . ALA A 1 288 ? -14.047 -1.854 20.266 1 37.31 288 ALA A CA 1
ATOM 2200 C C . ALA A 1 288 ? -14.578 -2.889 21.25 1 37.31 288 ALA A C 1
ATOM 2202 O O . ALA A 1 288 ? -13.875 -3.838 21.594 1 37.31 288 ALA A O 1
ATOM 2203 N N . ASP A 1 289 ? -15.453 -2.619 22.141 1 33.09 289 ASP A N 1
ATOM 2204 C CA . ASP A 1 289 ? -16.219 -3.65 22.828 1 33.09 289 ASP A CA 1
ATOM 2205 C C . ASP A 1 289 ? -17 -4.512 21.844 1 33.09 289 ASP A C 1
ATOM 2207 O O . ASP A 1 289 ? -18.078 -4.129 21.406 1 33.09 289 ASP A O 1
ATOM 2211 N N . TYR A 1 290 ? -16.469 -5.418 21.219 1 34.75 290 TYR A N 1
ATOM 2212 C CA . TYR A 1 290 ? -17.016 -6.332 20.234 1 34.75 290 TYR A CA 1
ATOM 2213 C C . TYR A 1 290 ? -18.328 -6.926 20.719 1 34.75 290 TYR A C 1
ATOM 2215 O O . TYR A 1 290 ? -19.141 -7.402 19.922 1 34.75 290 TYR A O 1
ATOM 2223 N N . LYS A 1 291 ? -18.531 -7.094 21.984 1 34.69 291 LYS A N 1
ATOM 2224 C CA . LYS A 1 291 ? -19.672 -7.84 22.5 1 34.69 291 LYS A CA 1
ATOM 2225 C C . LYS A 1 291 ? -20.969 -7.066 22.297 1 34.69 291 LYS A C 1
ATOM 2227 O O . LYS A 1 291 ? -21.984 -7.645 21.891 1 34.69 291 LYS A O 1
ATOM 2232 N N . LYS A 1 292 ? -21.016 -5.871 22.688 1 40.06 292 LYS A N 1
ATOM 2233 C CA . LYS A 1 292 ? -22.297 -5.164 22.688 1 40.06 292 LYS A CA 1
ATOM 2234 C C . LYS A 1 292 ? -22.781 -4.895 21.266 1 40.06 292 LYS A C 1
ATOM 2236 O O . LYS A 1 292 ? -23.984 -4.824 21.016 1 40.06 292 LYS A O 1
ATOM 2241 N N . MET A 1 293 ? -21.906 -4.84 20.375 1 36.25 293 MET A N 1
ATOM 2242 C CA . MET A 1 293 ? -22.219 -4.48 19 1 36.25 293 MET A CA 1
ATOM 2243 C C . MET A 1 293 ? -22.859 -5.66 18.266 1 36.25 293 MET A C 1
ATOM 2245 O O . MET A 1 293 ? -23.781 -5.477 17.469 1 36.25 293 MET A O 1
ATOM 2249 N N . PHE A 1 294 ? -22.391 -6.855 18.547 1 38.53 294 PHE A N 1
ATOM 2250 C CA . PHE A 1 294 ? -23.016 -8.039 17.969 1 38.53 294 PHE A CA 1
ATOM 2251 C C . PHE A 1 294 ? -24.453 -8.195 18.469 1 38.53 294 PHE A C 1
ATOM 2253 O O . PHE A 1 294 ? -25.328 -8.57 17.703 1 38.53 294 PHE A O 1
ATOM 2260 N N . SER A 1 295 ? -24.594 -7.867 19.688 1 40.31 295 SER A N 1
ATOM 2261 C CA . SER A 1 295 ? -25.922 -8.102 20.266 1 40.31 295 SER A CA 1
ATOM 2262 C C . SER A 1 295 ? -26.953 -7.156 19.656 1 40.31 295 SER A C 1
ATOM 2264 O O . SER A 1 295 ? -28.078 -7.562 19.359 1 40.31 295 SER A O 1
ATOM 2266 N N . GLY A 1 296 ? -26.625 -5.961 19.375 1 38.5 296 GLY A N 1
ATOM 2267 C CA . GLY A 1 296 ? -27.578 -4.992 18.859 1 38.5 296 GLY A CA 1
ATOM 2268 C C . GLY A 1 296 ? -27.922 -5.215 17.406 1 38.5 296 GLY A C 1
ATOM 2269 O O . GLY A 1 296 ? -29.047 -5 16.984 1 38.5 296 GLY A O 1
ATOM 2270 N N . TYR A 1 297 ? -27.016 -5.641 16.625 1 38.69 297 TYR A N 1
ATOM 2271 C CA . TYR A 1 297 ? -27.25 -5.926 15.219 1 38.69 297 TYR A CA 1
ATOM 2272 C C . TYR A 1 297 ? -28.156 -7.145 15.055 1 38.69 297 TYR A C 1
ATOM 2274 O O . TYR A 1 297 ? -29.047 -7.148 14.211 1 38.69 297 TYR A O 1
ATOM 2282 N N . VAL A 1 298 ? -27.891 -8.141 15.875 1 41.84 298 VAL A N 1
ATOM 2283 C CA . VAL A 1 298 ? -28.75 -9.32 15.805 1 41.84 298 VAL A CA 1
ATOM 2284 C C . VAL A 1 298 ? -30.188 -8.938 16.109 1 41.84 298 VAL A C 1
ATOM 2286 O O . VAL A 1 298 ? -31.125 -9.422 15.461 1 41.84 298 VAL A O 1
ATOM 2289 N N . MET A 1 299 ? -30.25 -7.988 16.953 1 39.94 299 MET A N 1
ATOM 2290 C CA . MET A 1 299 ? -31.609 -7.629 17.359 1 39.94 299 MET A CA 1
ATOM 2291 C C . MET A 1 299 ? -32.312 -6.812 16.281 1 39.94 299 MET A C 1
ATOM 2293 O O . MET A 1 299 ? -33.5 -7.016 16 1 39.94 299 MET A O 1
ATOM 2297 N N . ARG A 1 300 ? -31.609 -5.953 15.617 1 40.66 300 ARG A N 1
ATOM 2298 C CA . ARG A 1 300 ? -32.25 -5.07 14.648 1 40.66 300 ARG A CA 1
ATOM 2299 C C . ARG A 1 300 ? -32.469 -5.781 13.312 1 40.66 300 ARG A C 1
ATOM 2301 O O . ARG A 1 300 ? -33.469 -5.559 12.641 1 40.66 300 ARG A O 1
ATOM 2308 N N . VAL A 1 301 ? -31.547 -6.637 12.922 1 40.66 301 VAL A N 1
ATOM 2309 C CA . VAL A 1 301 ? -31.797 -7.449 11.734 1 40.66 301 VAL A CA 1
ATOM 2310 C C . VAL A 1 301 ? -33 -8.344 11.969 1 40.66 301 VAL A C 1
ATOM 2312 O O . VAL A 1 301 ? -33.844 -8.531 11.062 1 40.66 301 VAL A O 1
ATOM 2315 N N . LYS A 1 302 ? -33.156 -8.781 13.164 1 40.41 302 LYS A N 1
ATOM 2316 C CA . LYS A 1 302 ? -34.344 -9.57 13.484 1 40.41 302 LYS A CA 1
ATOM 2317 C C . LYS A 1 302 ? -35.625 -8.727 13.391 1 40.41 302 LYS A C 1
ATOM 2319 O O . LYS A 1 302 ? -36.656 -9.219 12.977 1 40.41 302 LYS A O 1
ATOM 2324 N N . SER A 1 303 ? -35.438 -7.484 13.75 1 41.09 303 SER A N 1
ATOM 2325 C CA . SER A 1 303 ? -36.594 -6.617 13.711 1 41.09 303 SER A CA 1
ATOM 2326 C C . SER A 1 303 ? -36.969 -6.246 12.281 1 41.09 303 SER A C 1
ATOM 2328 O O . SER A 1 303 ? -38.156 -6.133 11.945 1 41.09 303 SER A O 1
ATOM 2330 N N . LEU A 1 304 ? -35.938 -6.043 11.414 1 38.59 304 LEU A N 1
ATOM 2331 C CA . LEU A 1 304 ? -36.25 -5.703 10.023 1 38.59 304 LEU A CA 1
ATOM 2332 C C . LEU A 1 304 ? -36.875 -6.887 9.297 1 38.59 304 LEU A C 1
ATOM 2334 O O . LEU A 1 304 ? -37.75 -6.699 8.453 1 38.59 304 LEU A O 1
ATOM 2338 N N . PHE A 1 305 ? -36.375 -8.047 9.547 1 39.81 305 PHE A N 1
ATOM 2339 C CA . PHE A 1 305 ? -37 -9.219 8.969 1 39.81 305 PHE A CA 1
ATOM 2340 C C . PHE A 1 305 ? -38.375 -9.469 9.625 1 39.81 305 PHE A C 1
ATOM 2342 O O . PHE A 1 305 ? -39.25 -10.062 9.023 1 39.81 305 PHE A O 1
ATOM 2349 N N . SER A 1 306 ? -38.438 -9.094 10.836 1 37.47 306 SER A N 1
ATOM 2350 C CA . SER A 1 306 ? -39.719 -9.258 11.5 1 37.47 306 SER A CA 1
ATOM 2351 C C . SER A 1 306 ? -40.719 -8.188 11.062 1 37.47 306 SER A C 1
ATOM 2353 O O . SER A 1 306 ? -41.906 -8.43 11.023 1 37.47 306 SER A O 1
ATOM 2355 N N . ALA A 1 307 ? -40.188 -6.949 10.734 1 39.19 307 ALA A N 1
ATOM 2356 C CA . ALA A 1 307 ? -41.125 -5.918 10.289 1 39.19 307 ALA A CA 1
ATOM 2357 C C . ALA A 1 307 ? -41.719 -6.266 8.922 1 39.19 307 ALA A C 1
ATOM 2359 O O . ALA A 1 307 ? -42.812 -5.812 8.586 1 39.19 307 ALA A O 1
ATOM 2360 N N . ARG A 1 308 ? -40.844 -6.93 8.039 1 37.31 308 ARG A N 1
ATOM 2361 C CA . ARG A 1 308 ? -41.469 -7.305 6.77 1 37.31 308 ARG A CA 1
ATOM 2362 C C . ARG A 1 308 ? -42.562 -8.336 6.984 1 37.31 308 ARG A C 1
ATOM 2364 O O . ARG A 1 308 ? -43.375 -8.578 6.09 1 37.31 308 ARG A O 1
ATOM 2371 N N . ARG A 1 309 ? -42.406 -9.133 8.055 1 35.22 309 ARG A N 1
ATOM 2372 C CA . ARG A 1 309 ? -43.438 -10.141 8.234 1 35.22 309 ARG A CA 1
ATOM 2373 C C . ARG A 1 309 ? -44.75 -9.5 8.711 1 35.22 309 ARG A C 1
ATOM 2375 O O . ARG A 1 309 ? -45.844 -10.023 8.453 1 35.22 309 ARG A O 1
ATOM 2382 N N . SER A 1 310 ? -44.469 -8.398 9.523 1 36.34 310 SER A N 1
ATOM 2383 C CA . SER A 1 310 ? -45.688 -7.953 10.141 1 36.34 310 SER A CA 1
ATOM 2384 C C . SER A 1 310 ? -46.594 -7.215 9.141 1 36.34 310 SER A C 1
ATOM 2386 O O . SER A 1 310 ? -47.781 -7.082 9.352 1 36.34 310 SER A O 1
ATOM 2388 N N . ASN A 1 311 ? -45.812 -6.535 8.109 1 35.03 311 ASN A N 1
ATOM 2389 C CA . ASN A 1 311 ? -46.75 -5.723 7.332 1 35.03 311 ASN A CA 1
ATOM 2390 C C . ASN A 1 311 ? -47.656 -6.59 6.465 1 35.03 311 ASN A C 1
ATOM 2392 O O . ASN A 1 311 ? -48.469 -6.07 5.703 1 35.03 311 ASN A O 1
ATOM 2396 N N . ARG A 1 312 ? -47.156 -7.832 6.188 1 33.41 312 ARG A N 1
ATOM 2397 C CA . ARG A 1 312 ? -48.06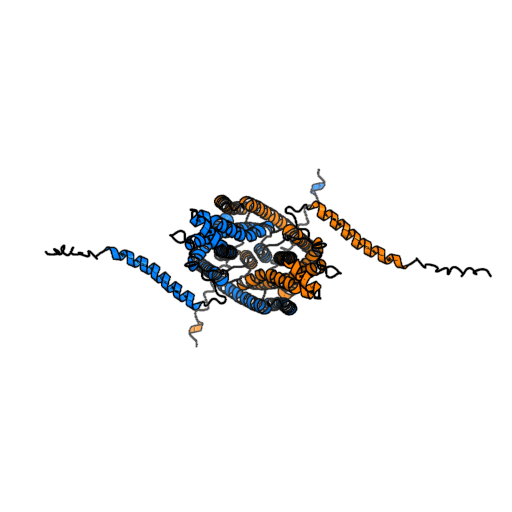2 -8.539 5.301 1 33.41 312 ARG A CA 1
ATOM 2398 C C . ARG A 1 312 ? -49.375 -8.82 5.996 1 33.41 312 ARG A C 1
ATOM 2400 O O . ARG A 1 312 ? -50.406 -8.969 5.336 1 33.41 312 ARG A O 1
ATOM 2407 N N . ASN A 1 313 ? -49.188 -9.18 7.254 1 31.45 313 ASN A N 1
ATOM 2408 C CA . ASN A 1 313 ? -50.406 -9.789 7.754 1 31.45 313 ASN A CA 1
ATOM 2409 C C . ASN A 1 313 ? -51.438 -8.734 8.125 1 31.45 313 ASN A C 1
ATOM 2411 O O . ASN A 1 313 ? -52.438 -9.047 8.773 1 31.45 313 ASN A O 1
ATOM 2415 N N . GLY A 1 314 ? -50.875 -7.414 8.25 1 32.31 314 GLY A N 1
ATOM 2416 C CA . GLY A 1 314 ? -51.844 -6.555 8.922 1 32.31 314 GLY A CA 1
ATOM 2417 C C . GLY A 1 314 ? -53.062 -6.234 8.078 1 32.31 314 GLY A C 1
ATOM 2418 O O . GLY A 1 314 ? -53.844 -5.352 8.43 1 32.31 314 GLY A O 1
ATOM 2419 N N . SER A 1 315 ? -52.938 -6.676 6.75 1 33.12 315 SER A N 1
ATOM 2420 C CA . SER A 1 315 ? -54.031 -6.074 6 1 33.12 315 SER A CA 1
ATOM 2421 C C . SER A 1 315 ? -55.375 -6.516 6.551 1 33.12 315 SER A C 1
ATOM 2423 O O . SER A 1 315 ? -56.438 -6.051 6.094 1 33.12 315 SER A O 1
ATOM 2425 N N . SER A 1 316 ? -55.312 -7.762 7.133 1 30.89 316 SER A N 1
ATOM 2426 C CA . SER A 1 316 ? -56.688 -8.227 7.02 1 30.89 316 SER A CA 1
ATOM 2427 C C . SER A 1 316 ? -57.625 -7.363 7.848 1 30.89 316 SER A C 1
ATOM 2429 O O . SER A 1 316 ? -58.688 -6.969 7.367 1 30.89 316 SER A O 1
ATOM 2431 N N . THR A 1 317 ? -57.75 -7.66 9.148 1 28.58 317 THR A N 1
ATOM 2432 C CA . THR A 1 317 ? -59.062 -7.801 9.75 1 28.58 317 THR A CA 1
ATOM 2433 C C . THR A 1 317 ? -59.562 -6.465 10.305 1 28.58 317 THR A C 1
ATOM 2435 O O . THR A 1 317 ? -60.688 -6.352 10.742 1 28.58 317 THR A O 1
ATOM 2438 N N . ASP A 1 318 ? -58.656 -5.551 10.773 1 27.52 318 ASP A N 1
ATOM 2439 C CA . ASP A 1 318 ? -59.219 -4.781 11.867 1 27.52 318 ASP A CA 1
ATOM 2440 C C . ASP A 1 318 ? -60.219 -3.754 11.336 1 27.52 318 ASP A C 1
ATOM 2442 O O . ASP A 1 318 ? -59.844 -2.756 10.734 1 27.52 318 ASP A O 1
ATOM 2446 N N . THR A 1 319 ? -61.375 -4.227 10.719 1 29.5 319 THR A N 1
ATOM 2447 C CA . THR A 1 319 ? -62.562 -3.496 10.383 1 29.5 319 THR A CA 1
ATOM 2448 C C . THR A 1 319 ? -63.062 -2.689 11.578 1 29.5 319 THR A C 1
ATOM 2450 O O . THR A 1 319 ? -63.688 -3.242 12.5 1 29.5 319 THR A O 1
ATOM 2453 N N . LEU A 1 320 ? -62.188 -1.895 12.289 1 25.34 320 LEU A N 1
ATOM 2454 C CA . LEU A 1 320 ? -62.625 -1.148 13.461 1 25.34 320 LEU A CA 1
ATOM 2455 C C . LEU A 1 320 ? -63.875 -0.325 13.125 1 25.34 320 LEU A C 1
ATOM 2457 O O . LEU A 1 320 ? -63.844 0.498 12.211 1 25.34 320 LEU A O 1
ATOM 2461 N N . SER A 1 321 ? -65.062 -0.872 13.398 1 26.27 321 SER A N 1
ATOM 2462 C CA . SER A 1 321 ? -66.375 -0.287 13.477 1 26.27 321 SER A CA 1
ATOM 2463 C C . SER A 1 321 ? -66.375 0.974 14.336 1 26.27 321 SER A C 1
ATOM 2465 O O . SER A 1 321 ? -66.375 0.895 15.562 1 26.27 321 SER A O 1
ATOM 2467 N N . ALA A 1 322 ? -65.5 1.894 14.18 1 27.75 322 ALA A N 1
ATOM 2468 C CA . ALA A 1 322 ? -65.5 3.146 14.93 1 27.75 322 ALA A CA 1
ATOM 2469 C C . ALA A 1 322 ? -66.875 3.777 14.906 1 27.75 322 ALA A C 1
ATOM 2471 O O . ALA A 1 322 ? -67.375 4.176 13.852 1 27.75 322 ALA A O 1
ATOM 2472 N N . GLU A 1 323 ? -67.812 3.301 15.82 1 25.62 323 GLU A N 1
ATOM 2473 C CA . GLU A 1 323 ? -69.125 3.818 16.219 1 25.62 323 GLU A CA 1
ATOM 2474 C C . GLU A 1 323 ? -69.062 5.32 16.484 1 25.62 323 GLU A C 1
ATOM 2476 O O . GLU A 1 323 ? -68.25 5.781 17.266 1 25.62 323 GLU A O 1
ATOM 2481 N N . CYS A 1 324 ? -69.438 6.168 15.562 1 27.12 324 CYS A N 1
ATOM 2482 C CA . CYS A 1 324 ? -69.625 7.609 15.5 1 27.12 324 CYS A CA 1
ATOM 2483 C C . CYS A 1 324 ? -70.562 8.078 16.656 1 27.12 324 CYS A C 1
ATOM 2485 O O . CYS A 1 324 ? -71.688 7.727 16.734 1 27.12 324 CYS A O 1
ATOM 2487 N N . ASP A 1 325 ? -70.062 7.973 17.984 1 26.36 325 ASP A N 1
ATOM 2488 C CA . ASP A 1 325 ? -70.875 8.398 19.109 1 26.36 325 ASP A CA 1
ATOM 2489 C C . ASP A 1 325 ? -71.5 9.766 18.844 1 26.36 325 ASP A C 1
ATOM 2491 O O . ASP A 1 325 ? -70.875 10.633 18.219 1 26.36 325 ASP A O 1
ATOM 2495 N N . PRO A 1 326 ? -72.812 9.922 19.078 1 30.27 326 PRO A N 1
ATOM 2496 C CA . PRO A 1 326 ? -73.812 10.984 18.797 1 30.27 326 PRO A CA 1
ATOM 2497 C C . PRO A 1 326 ? -73.438 12.305 19.469 1 30.27 326 PRO A C 1
ATOM 2499 O O . PRO A 1 326 ? -72.688 12.32 20.469 1 30.27 326 PRO A O 1
ATOM 2502 N N . LEU A 1 327 ? -73.5 13.484 18.766 1 28.06 327 LEU A N 1
ATOM 2503 C CA . LEU A 1 327 ? -73.375 14.914 18.984 1 28.06 327 LEU A CA 1
ATOM 2504 C C . LEU A 1 327 ? -74.125 15.359 20.219 1 28.06 327 LEU A C 1
ATOM 2506 O O . LEU A 1 327 ? -75.375 15.148 20.281 1 28.06 327 LEU A O 1
ATOM 2510 N N . LEU A 1 328 ? -73.562 15.195 21.484 1 26.88 328 LEU A N 1
ATOM 2511 C CA . LEU A 1 328 ? -74.25 15.555 22.734 1 26.88 328 LEU A CA 1
ATOM 2512 C C . LEU A 1 328 ? -74.812 16.953 22.641 1 26.88 328 LEU A C 1
ATOM 2514 O O . LEU A 1 328 ? -74.188 17.891 22.188 1 26.88 328 LEU A O 1
ATOM 2518 N N . PRO A 1 329 ? -76.125 17.125 22.672 1 31.58 329 PRO A N 1
ATOM 2519 C CA . PRO A 1 329 ? -77 18.328 22.609 1 31.58 329 PRO A CA 1
ATOM 2520 C C . PRO A 1 329 ? -76.75 19.297 23.75 1 31.58 329 PRO A C 1
ATOM 2522 O O . PRO A 1 329 ? -76.812 18.906 24.922 1 31.58 329 PRO A O 1
ATOM 2525 N N . ILE A 1 330 ? -75.562 20.031 23.844 1 27.19 330 ILE A N 1
ATOM 2526 C CA . ILE A 1 330 ? -75.312 20.969 24.922 1 27.19 330 ILE A CA 1
ATOM 2527 C C . ILE A 1 330 ? -76.562 21.844 25.125 1 27.19 330 ILE A C 1
ATOM 2529 O O . ILE A 1 330 ? -77 22.547 24.203 1 27.19 330 ILE A O 1
ATOM 2533 N N . SER A 1 331 ? -77.438 21.578 26.062 1 26.17 331 SER A N 1
ATOM 2534 C CA . SER A 1 331 ? -78.625 22.078 26.672 1 26.17 331 SER A CA 1
ATOM 2535 C C . SER A 1 331 ? -78.5 23.531 27.109 1 26.17 331 SER A C 1
ATOM 2537 O O . SER A 1 331 ? -77.438 23.938 27.578 1 26.17 331 SER A O 1
ATOM 2539 N N . THR A 1 332 ? -79.688 24.422 27.078 1 27.62 332 THR A N 1
ATOM 2540 C CA . THR A 1 332 ? -80.188 25.625 27.719 1 27.62 332 THR A CA 1
ATOM 2541 C C . THR A 1 332 ? -80.188 25.453 29.25 1 27.62 332 THR A C 1
ATOM 2543 O O . THR A 1 332 ? -80.688 24.438 29.75 1 27.62 332 THR A O 1
ATOM 2546 N N . MET B 1 1 ? -10.391 -49.969 20.938 1 22.14 1 MET B N 1
ATOM 2547 C CA . MET B 1 1 ? -9.031 -49.656 20.516 1 22.14 1 MET B CA 1
ATOM 2548 C C . MET B 1 1 ? -8.836 -49.938 19.031 1 22.14 1 MET B C 1
ATOM 2550 O O . MET B 1 1 ? -8.125 -49.219 18.344 1 22.14 1 MET B O 1
ATOM 2554 N N . SER B 1 2 ? -9.211 -51.156 18.453 1 23.02 2 SER B N 1
ATOM 2555 C CA . SER B 1 2 ? -8.977 -51.875 17.203 1 23.02 2 SER B CA 1
ATOM 2556 C C . SER B 1 2 ? -9.781 -51.25 16.062 1 23.02 2 SER B C 1
ATOM 2558 O O . SER B 1 2 ? -9.398 -51.344 14.898 1 23.02 2 SER B O 1
ATOM 2560 N N . ILE B 1 3 ? -11.07 -51 16.203 1 23.94 3 ILE B N 1
ATOM 2561 C CA . ILE B 1 3 ? -12.039 -50.844 15.125 1 23.94 3 ILE B CA 1
ATOM 2562 C C . ILE B 1 3 ? -11.734 -49.562 14.352 1 23.94 3 ILE B C 1
ATOM 2564 O O . ILE B 1 3 ? -12.18 -49.406 13.211 1 23.94 3 ILE B O 1
ATOM 2568 N N . LEU B 1 4 ? -11.406 -48.469 15.023 1 23.91 4 LEU B N 1
ATOM 2569 C CA . LEU B 1 4 ? -11.43 -47.094 14.469 1 23.91 4 LEU B CA 1
ATOM 2570 C C . LEU B 1 4 ? -10.344 -46.938 13.414 1 23.91 4 LEU B C 1
ATOM 2572 O O . LEU B 1 4 ? -10.164 -45.844 12.867 1 23.91 4 LEU B O 1
ATOM 2576 N N . LEU B 1 5 ? -9.359 -47.938 13.148 1 24.55 5 LEU B N 1
ATOM 2577 C CA . LEU B 1 5 ? -8.164 -48.125 12.336 1 24.55 5 LEU B CA 1
ATOM 2578 C C . LEU B 1 5 ? -8.523 -48.312 10.859 1 24.55 5 LEU B C 1
ATOM 2580 O O . LEU B 1 5 ? -7.645 -48.406 10.008 1 24.55 5 LEU B O 1
ATOM 2584 N N . LEU B 1 6 ? -9.727 -48.875 10.523 1 23.97 6 LEU B N 1
ATOM 2585 C CA . LEU B 1 6 ? -9.914 -49.594 9.273 1 23.97 6 LEU B CA 1
ATOM 2586 C C . LEU B 1 6 ? -9.875 -48.656 8.078 1 23.97 6 LEU B C 1
ATOM 2588 O O . LEU B 1 6 ? -9.281 -48.969 7.047 1 23.97 6 LEU B O 1
ATOM 2592 N N . GLY B 1 7 ? -10.977 -47.875 7.852 1 25.12 7 GLY B N 1
ATOM 2593 C CA . GLY B 1 7 ? -11.406 -47.5 6.516 1 25.12 7 GLY B CA 1
ATOM 2594 C C . GLY B 1 7 ? -10.477 -46.5 5.852 1 25.12 7 GLY B C 1
ATOM 2595 O O . GLY B 1 7 ? -10.867 -45.781 4.918 1 25.12 7 GLY B O 1
ATOM 2596 N N . LEU B 1 8 ? -9.25 -46.156 6.406 1 24.17 8 LEU B N 1
ATOM 2597 C CA . LEU B 1 8 ? -8.219 -45.156 6.074 1 24.17 8 LEU B CA 1
ATOM 2598 C C . LEU B 1 8 ? -7.539 -45.531 4.754 1 24.17 8 LEU B C 1
ATOM 2600 O O . LEU B 1 8 ? -6.676 -44.781 4.277 1 24.17 8 LEU B O 1
ATOM 2604 N N . ASP B 1 9 ? -7.465 -46.812 4.371 1 25.17 9 ASP B N 1
ATOM 2605 C CA . ASP B 1 9 ? -6.434 -47.312 3.471 1 25.17 9 ASP B CA 1
ATOM 2606 C C . ASP B 1 9 ? -6.668 -46.844 2.041 1 25.17 9 ASP B C 1
ATOM 2608 O O . ASP B 1 9 ? -5.715 -46.562 1.311 1 25.17 9 ASP B O 1
ATOM 2612 N N . ALA B 1 10 ? -7.773 -47.375 1.415 1 25.69 10 ALA B N 1
ATOM 2613 C CA . ALA B 1 10 ? -7.883 -47.688 -0.003 1 25.69 10 ALA B CA 1
ATOM 2614 C C . ALA B 1 10 ? -7.926 -46.438 -0.86 1 25.69 10 ALA B C 1
ATOM 2616 O O . ALA B 1 10 ? -7.988 -46.5 -2.09 1 25.69 10 ALA B O 1
ATOM 2617 N N . TYR B 1 11 ? -8.633 -45.438 -0.323 1 25.62 11 TYR B N 1
ATOM 2618 C CA . TYR B 1 11 ? -8.953 -44.531 -1.395 1 25.62 11 TYR B CA 1
ATOM 2619 C C . TYR B 1 11 ? -7.691 -43.906 -1.981 1 25.62 11 TYR B C 1
ATOM 2621 O O . TYR B 1 11 ? -7.207 -42.875 -1.496 1 25.62 11 TYR B O 1
ATOM 2629 N N . ASN B 1 12 ? -6.645 -44.688 -2.121 1 23.02 12 ASN B N 1
ATOM 2630 C CA . ASN B 1 12 ? -5.422 -44.375 -2.854 1 23.02 12 ASN B CA 1
ATOM 2631 C C . ASN B 1 12 ? -5.727 -43.906 -4.27 1 23.02 12 ASN B C 1
ATOM 2633 O O . ASN B 1 12 ? -5.059 -44.312 -5.223 1 23.02 12 ASN B O 1
ATOM 2637 N N . LYS B 1 13 ? -7.062 -43.875 -4.637 1 27.69 13 LYS B N 1
ATOM 2638 C CA . LYS B 1 13 ? -7.199 -43.562 -6.059 1 27.69 13 LYS B CA 1
ATOM 2639 C C . LYS B 1 13 ? -6.203 -42.5 -6.496 1 27.69 13 LYS B C 1
ATOM 2641 O O . LYS B 1 13 ? -5.906 -41.562 -5.742 1 27.69 13 LYS B O 1
ATOM 2646 N N . THR B 1 14 ? -5.383 -42.906 -7.391 1 27.19 14 THR B N 1
ATOM 2647 C CA . THR B 1 14 ? -4.461 -42.062 -8.156 1 27.19 14 THR B CA 1
ATOM 2648 C C . THR B 1 14 ? -5.055 -40.688 -8.383 1 27.19 14 THR B C 1
ATOM 2650 O O . THR B 1 14 ? -6.02 -40.531 -9.141 1 27.19 14 THR B O 1
ATOM 2653 N N . VAL B 1 15 ? -5.449 -40 -7.344 1 31.86 15 VAL B N 1
ATOM 2654 C CA . VAL B 1 15 ? -5.957 -38.656 -7.582 1 31.86 15 VAL B CA 1
ATOM 2655 C C . VAL B 1 15 ? -5.152 -38 -8.695 1 31.86 15 VAL B C 1
ATOM 2657 O O . VAL B 1 15 ? -3.922 -37.969 -8.648 1 31.86 15 VAL B O 1
ATOM 2660 N N . PRO B 1 16 ? -5.645 -38.188 -9.953 1 31.45 16 PRO B N 1
ATOM 2661 C CA . PRO B 1 16 ? -4.898 -37.5 -11 1 31.45 16 PRO B CA 1
ATOM 2662 C C . PRO B 1 16 ? -4.18 -36.25 -10.477 1 31.45 16 PRO B C 1
ATOM 2664 O O . PRO B 1 16 ? -4.617 -35.656 -9.492 1 31.45 16 PRO B O 1
ATOM 2667 N N . ASN B 1 17 ? -2.852 -36.312 -10.477 1 30.69 17 ASN B N 1
ATOM 2668 C CA . ASN B 1 17 ? -1.939 -35.219 -10.18 1 30.69 17 ASN B CA 1
ATOM 2669 C C . ASN B 1 17 ? -2.578 -33.875 -10.484 1 30.69 17 ASN B C 1
ATOM 2671 O O . ASN B 1 17 ? -2.945 -33.594 -11.625 1 30.69 17 ASN B O 1
ATOM 2675 N N . PRO B 1 18 ? -3.584 -33.438 -9.727 1 36.25 18 PRO B N 1
ATOM 2676 C CA . PRO B 1 18 ? -4.148 -32.125 -10.062 1 36.25 18 PRO B CA 1
ATOM 2677 C C . PRO B 1 18 ? -3.199 -31.281 -10.898 1 36.25 18 PRO B C 1
ATOM 2679 O O . PRO B 1 18 ? -2.107 -30.922 -10.445 1 36.25 18 PRO B O 1
ATOM 2682 N N . ASN B 1 19 ? -2.842 -31.641 -12.078 1 35.31 19 ASN B N 1
ATOM 2683 C CA . ASN B 1 19 ? -2.066 -31.141 -13.211 1 35.31 19 ASN B CA 1
ATOM 2684 C C . ASN B 1 19 ? -1.819 -29.641 -13.117 1 35.31 19 ASN B C 1
ATOM 2686 O O . ASN B 1 19 ? -2.525 -28.938 -12.391 1 35.31 19 ASN B O 1
ATOM 2690 N N . ASN B 1 20 ? -0.719 -29.094 -13.836 1 38.22 20 ASN B N 1
ATOM 2691 C CA . ASN B 1 20 ? -0.093 -27.781 -14.016 1 38.22 20 ASN B CA 1
ATOM 2692 C C . ASN B 1 20 ? -1.133 -26.688 -14.219 1 38.22 20 ASN B C 1
ATOM 2694 O O . ASN B 1 20 ? -1.502 -26.375 -15.352 1 38.22 20 ASN B O 1
ATOM 2698 N N . ASP B 1 21 ? -2.238 -26.766 -13.805 1 45.16 21 ASP B N 1
ATOM 2699 C CA . ASP B 1 21 ? -3.207 -25.688 -13.906 1 45.16 21 ASP B CA 1
ATOM 2700 C C . ASP B 1 21 ? -2.506 -24.328 -13.984 1 45.16 21 ASP B C 1
ATOM 2702 O O . ASP B 1 21 ? -2.223 -23.719 -12.953 1 45.16 21 ASP B O 1
ATOM 2706 N N . ILE B 1 22 ? -1.521 -24.281 -14.859 1 50.22 22 ILE B N 1
ATOM 2707 C CA . ILE B 1 22 ? -0.64 -23.25 -15.406 1 50.22 22 ILE B CA 1
ATOM 2708 C C . ILE B 1 22 ? -1.43 -21.969 -15.656 1 50.22 22 ILE B C 1
ATOM 2710 O O . ILE B 1 22 ? -2.568 -22.016 -16.125 1 50.22 22 ILE B O 1
ATOM 2714 N N . LEU B 1 23 ? -1.137 -21 -14.914 1 63.25 23 LEU B N 1
ATOM 2715 C CA . LEU B 1 23 ? -1.547 -19.641 -15.242 1 63.25 23 LEU B CA 1
ATOM 2716 C C . LEU B 1 23 ? -1.713 -19.469 -16.75 1 63.25 23 LEU B C 1
ATOM 2718 O O . LEU B 1 23 ? -0.901 -19.969 -17.531 1 63.25 23 LEU B O 1
ATOM 2722 N N . LYS B 1 24 ? -2.975 -19.266 -17.188 1 72 24 LYS B N 1
ATOM 2723 C CA . LYS B 1 24 ? -3.242 -18.922 -18.578 1 72 24 LYS B CA 1
ATOM 2724 C C . LYS B 1 24 ? -2.271 -17.844 -19.078 1 72 24 LYS B C 1
ATOM 2726 O O . LYS B 1 24 ? -1.933 -16.922 -18.344 1 72 24 LYS B O 1
ATOM 2731 N N . GLU B 1 25 ? -1.666 -18.188 -20.188 1 82.5 25 GLU B N 1
ATOM 2732 C CA . GLU B 1 25 ? -0.829 -17.172 -20.828 1 82.5 25 GLU B CA 1
ATOM 2733 C C . GLU B 1 25 ? -1.665 -15.984 -21.297 1 82.5 25 GLU B C 1
ATOM 2735 O O . GLU B 1 25 ? -2.629 -16.156 -22.047 1 82.5 25 GLU B O 1
ATOM 2740 N N . LEU B 1 26 ? -1.289 -14.859 -20.812 1 90.19 26 LEU B N 1
ATOM 2741 C CA . LEU B 1 26 ? -2.031 -13.648 -21.125 1 90.19 26 LEU B CA 1
ATOM 2742 C C . LEU B 1 26 ? -1.332 -12.844 -22.219 1 90.19 26 LEU B C 1
ATOM 2744 O O . LEU B 1 26 ? -0.181 -13.125 -22.562 1 90.19 26 LEU B O 1
ATOM 2748 N N . GLY B 1 27 ? -2.148 -12 -22.906 1 89.62 27 GLY B N 1
ATOM 2749 C CA . GLY B 1 27 ? -1.627 -11.102 -23.938 1 89.62 27 GLY B CA 1
ATOM 2750 C C . GLY B 1 27 ? -2.098 -9.672 -23.766 1 89.62 27 GLY B C 1
ATOM 2751 O O . GLY B 1 27 ? -2.793 -9.352 -22.797 1 89.62 27 GLY B O 1
ATOM 2752 N N . PRO B 1 28 ? -1.618 -8.812 -24.672 1 91.69 28 PRO B N 1
ATOM 2753 C CA . PRO B 1 28 ? -2.006 -7.402 -24.609 1 91.69 28 PRO B CA 1
ATOM 2754 C C . PRO B 1 28 ? -3.514 -7.199 -24.734 1 91.69 28 PRO B C 1
ATOM 2756 O O . PRO B 1 28 ? -4.047 -6.203 -24.234 1 91.69 28 PRO B O 1
ATOM 2759 N N . GLU B 1 29 ? -4.168 -8.133 -25.312 1 91.88 29 GLU B N 1
ATOM 2760 C CA . GLU B 1 29 ? -5.617 -8.047 -25.453 1 91.88 29 GLU B CA 1
ATOM 2761 C C . GLU B 1 29 ? -6.312 -8.125 -24.094 1 91.88 29 GLU B C 1
ATOM 2763 O O . GLU B 1 29 ? -7.328 -7.461 -23.875 1 91.88 29 GLU B O 1
ATOM 2768 N N . ASN B 1 30 ? -5.801 -8.953 -23.25 1 93.12 30 ASN B N 1
ATOM 2769 C CA . ASN B 1 30 ? -6.352 -9.062 -21.906 1 93.12 30 ASN B CA 1
ATOM 2770 C C . ASN B 1 30 ? -6.219 -7.746 -21.141 1 93.12 30 ASN B C 1
ATOM 2772 O O . ASN B 1 30 ? -7.145 -7.336 -20.438 1 93.12 30 ASN B O 1
ATOM 2776 N N . VAL B 1 31 ? -5.125 -7.094 -21.375 1 94 31 VAL B N 1
ATOM 2777 C CA . VAL B 1 31 ? -4.867 -5.816 -20.703 1 94 31 VAL B CA 1
ATOM 2778 C C . VAL B 1 31 ? -5.805 -4.746 -21.266 1 94 31 VAL B C 1
ATOM 2780 O O . VAL B 1 31 ? -6.328 -3.92 -20.516 1 94 31 VAL B O 1
ATOM 2783 N N . ALA B 1 32 ? -6.016 -4.832 -22.5 1 93.5 32 ALA B N 1
ATOM 2784 C CA . ALA B 1 32 ? -6.918 -3.879 -23.141 1 93.5 32 ALA B CA 1
ATOM 2785 C C . ALA B 1 32 ? -8.336 -4.012 -22.594 1 93.5 32 ALA B C 1
ATOM 2787 O O . ALA B 1 32 ? -9.008 -3.008 -22.328 1 93.5 32 ALA B O 1
ATOM 2788 N N . ILE B 1 33 ? -8.75 -5.164 -22.375 1 91.69 33 ILE B N 1
ATOM 2789 C CA . ILE B 1 33 ? -10.086 -5.41 -21.828 1 91.69 33 ILE B CA 1
ATOM 2790 C C . ILE B 1 33 ? -10.164 -4.887 -20.406 1 91.69 33 ILE B C 1
ATOM 2792 O O . ILE B 1 33 ? -11.148 -4.25 -20.016 1 91.69 33 ILE B O 1
ATOM 2796 N N . ALA B 1 34 ? -9.156 -5.168 -19.703 1 94.25 34 ALA B N 1
ATOM 2797 C CA . ALA B 1 34 ? -9.117 -4.699 -18.312 1 94.25 34 ALA B CA 1
ATOM 2798 C C . ALA B 1 34 ? -9.141 -3.176 -18.25 1 94.25 34 ALA B C 1
ATOM 2800 O O . ALA B 1 34 ? -9.703 -2.596 -17.312 1 94.25 34 ALA B O 1
ATOM 2801 N N . SER B 1 35 ? -8.547 -2.523 -19.234 1 94.25 35 SER B N 1
ATOM 2802 C CA . SER B 1 35 ? -8.477 -1.067 -19.266 1 94.25 35 SER B CA 1
ATOM 2803 C C . SER B 1 35 ? -9.859 -0.444 -19.422 1 94.25 35 SER B C 1
ATOM 2805 O O . SER B 1 35 ? -10.062 0.719 -19.078 1 94.25 35 SER B O 1
ATOM 2807 N N . LEU B 1 36 ? -10.781 -1.199 -19.859 1 93.5 36 LEU B N 1
ATOM 2808 C CA . LEU B 1 36 ? -12.148 -0.703 -20.016 1 93.5 36 LEU B CA 1
ATOM 2809 C C . LEU B 1 36 ? -12.789 -0.425 -18.656 1 93.5 36 LEU B C 1
ATOM 2811 O O . LEU B 1 36 ? -13.68 0.421 -18.547 1 93.5 36 LEU B O 1
ATOM 2815 N N . MET B 1 37 ? -12.312 -1.153 -17.703 1 94.19 37 MET B N 1
ATOM 2816 C CA . MET B 1 37 ? -12.836 -0.938 -16.359 1 94.19 37 MET B CA 1
ATOM 2817 C C . MET B 1 37 ? -12.492 0.463 -15.859 1 94.19 37 MET B C 1
ATOM 2819 O O . MET B 1 37 ? -13.188 1.007 -15 1 94.19 37 MET B O 1
ATOM 2823 N N . LEU B 1 38 ? -11.453 1.029 -16.422 1 94.69 38 LEU B N 1
ATOM 2824 C CA . LEU B 1 38 ? -11.023 2.363 -16 1 94.69 38 LEU B CA 1
ATOM 2825 C C . LEU B 1 38 ? -11.938 3.43 -16.594 1 94.69 38 LEU B C 1
ATOM 2827 O O . LEU B 1 38 ? -11.977 4.562 -16.109 1 94.69 38 LEU B O 1
ATOM 2831 N N . ILE B 1 39 ? -12.648 3.053 -17.625 1 93.38 39 ILE B N 1
ATOM 2832 C CA . ILE B 1 39 ? -13.602 3.988 -18.219 1 93.38 39 ILE B CA 1
ATOM 2833 C C . ILE B 1 39 ? -14.688 4.336 -17.203 1 93.38 39 ILE B C 1
ATOM 2835 O O . ILE B 1 39 ? -15.109 5.492 -17.109 1 93.38 39 ILE B O 1
ATOM 2839 N N . ILE B 1 40 ? -15.016 3.361 -16.438 1 91.06 40 ILE B N 1
ATOM 2840 C CA . ILE B 1 40 ? -16.016 3.588 -15.414 1 91.06 40 ILE B CA 1
ATOM 2841 C C . ILE B 1 40 ? -15.5 4.605 -14.398 1 91.06 40 ILE B C 1
ATOM 2843 O O . ILE B 1 40 ? -16.25 5.461 -13.922 1 91.06 40 ILE B O 1
ATOM 2847 N N . ASN B 1 41 ? -14.25 4.508 -14.125 1 93.19 41 ASN B N 1
ATOM 2848 C CA . ASN B 1 41 ? -13.641 5.465 -13.211 1 93.19 41 ASN B CA 1
ATOM 2849 C C . ASN B 1 41 ? -13.68 6.883 -13.773 1 93.19 41 ASN B C 1
ATOM 2851 O O . ASN B 1 41 ? -13.969 7.836 -13.047 1 93.19 41 ASN B O 1
ATOM 2855 N N . GLY B 1 42 ? -13.344 6.941 -15.031 1 92.88 42 GLY B N 1
ATOM 2856 C CA . GLY B 1 42 ? -13.406 8.242 -15.68 1 92.88 42 GLY B CA 1
ATOM 2857 C C . GLY B 1 42 ? -14.797 8.836 -15.703 1 92.88 42 GLY B C 1
ATOM 2858 O O . GLY B 1 42 ? -14.977 10.023 -15.438 1 92.88 42 GLY B O 1
ATOM 2859 N N . LEU B 1 43 ? -15.773 8.039 -15.961 1 94.44 43 LEU B N 1
ATOM 2860 C CA . LEU B 1 43 ? -17.156 8.492 -16.016 1 94.44 43 LEU B CA 1
ATOM 2861 C C . LEU B 1 43 ? -17.641 8.953 -14.648 1 94.44 43 LEU B C 1
ATOM 2863 O O . LEU B 1 43 ? -18.312 9.977 -14.531 1 94.44 43 LEU B O 1
ATOM 2867 N N . ILE B 1 44 ? -17.266 8.211 -13.656 1 93.5 44 ILE B N 1
ATOM 2868 C CA . ILE B 1 44 ? -17.625 8.57 -12.297 1 93.5 44 ILE B CA 1
ATOM 2869 C C . ILE B 1 44 ? -16.953 9.891 -11.914 1 93.5 44 ILE B C 1
ATOM 2871 O O . ILE B 1 44 ? -17.594 10.766 -11.312 1 93.5 44 ILE B O 1
ATOM 2875 N N . SER B 1 45 ? -15.742 9.992 -12.297 1 93.25 45 SER B N 1
ATOM 2876 C CA . SER B 1 45 ? -15 11.211 -12.008 1 93.25 45 SER B CA 1
ATOM 2877 C C . SER B 1 45 ? -15.641 12.422 -12.688 1 93.25 45 SER B C 1
ATOM 2879 O O . SER B 1 45 ? -15.812 13.469 -12.07 1 93.25 45 SER B O 1
ATOM 2881 N N . MET B 1 46 ? -16.047 12.266 -13.945 1 93.5 46 MET B N 1
ATOM 2882 C CA . MET B 1 46 ? -16.656 13.359 -14.695 1 93.5 46 MET B CA 1
ATOM 2883 C C . MET B 1 46 ? -18.047 13.688 -14.125 1 93.5 46 MET B C 1
ATOM 2885 O O . MET B 1 46 ? -18.406 14.859 -14.031 1 93.5 46 MET B O 1
ATOM 2889 N N . TYR B 1 47 ? -18.703 12.68 -13.75 1 92.38 47 TYR B N 1
ATOM 2890 C CA . TYR B 1 47 ? -20.062 12.867 -13.25 1 92.38 47 TYR B CA 1
ATOM 2891 C C . TYR B 1 47 ? -20.062 13.609 -11.922 1 92.38 47 TYR B C 1
ATOM 2893 O O . TYR B 1 47 ? -20.891 14.492 -11.688 1 92.38 47 TYR B O 1
ATOM 2901 N N . PHE B 1 48 ? -19.141 13.32 -11.062 1 91.88 48 PHE B N 1
ATOM 2902 C CA . PHE B 1 48 ? -19.109 13.93 -9.742 1 91.88 48 PHE B CA 1
ATOM 2903 C C . PHE B 1 48 ? -18.156 15.125 -9.719 1 91.88 48 PHE B C 1
ATOM 2905 O O . PHE B 1 48 ? -18.031 15.805 -8.695 1 91.88 48 PHE B O 1
ATOM 2912 N N . GLY B 1 49 ? -17.484 15.336 -10.758 1 92 49 GLY B N 1
ATOM 2913 C CA . GLY B 1 49 ? -16.578 16.469 -10.836 1 92 49 GLY B CA 1
ATOM 2914 C C . GLY B 1 49 ? -15.352 16.297 -9.945 1 92 49 GLY B C 1
ATOM 2915 O O . GLY B 1 49 ? -14.961 17.234 -9.242 1 92 49 GLY B O 1
ATOM 2916 N N . LEU B 1 50 ? -14.883 15.148 -9.945 1 91.31 50 LEU B N 1
ATOM 2917 C CA . LEU B 1 50 ? -13.719 14.891 -9.109 1 91.31 50 LEU B CA 1
ATOM 2918 C C . LEU B 1 50 ? -12.461 15.5 -9.727 1 91.31 50 LEU B C 1
ATOM 2920 O O . LEU B 1 50 ? -11.484 15.758 -9.023 1 91.31 50 LEU B O 1
ATOM 2924 N N . GLY B 1 51 ? -12.445 15.633 -11.031 1 91.56 51 GLY B N 1
ATOM 2925 C CA . GLY B 1 51 ? -11.289 16.188 -11.719 1 91.56 51 GLY B CA 1
ATOM 2926 C C . GLY B 1 51 ? -10.125 15.219 -11.797 1 91.56 51 GLY B C 1
ATOM 2927 O O . GLY B 1 51 ? -8.961 15.641 -11.828 1 91.56 51 GLY B O 1
ATOM 2928 N N . LEU B 1 52 ? -10.43 13.945 -11.75 1 92.62 52 LEU B N 1
ATOM 2929 C CA . LEU B 1 52 ? -9.375 12.945 -11.719 1 92.62 52 LEU B CA 1
ATOM 2930 C C . LEU B 1 52 ? -9.297 12.195 -13.047 1 92.62 52 LEU B C 1
ATOM 2932 O O . LEU B 1 52 ? -8.445 11.32 -13.219 1 92.62 52 LEU B O 1
ATOM 2936 N N . GLU B 1 53 ? -10.117 12.516 -13.977 1 92.56 53 GLU B N 1
ATOM 2937 C CA . GLU B 1 53 ? -10.227 11.734 -15.203 1 92.56 53 GLU B CA 1
ATOM 2938 C C . GLU B 1 53 ? -8.906 11.711 -15.961 1 92.56 53 GLU B C 1
ATOM 2940 O O . GLU B 1 53 ? -8.469 10.648 -16.422 1 92.56 53 GLU B O 1
ATOM 2945 N N . ILE B 1 54 ? -8.281 12.82 -16.109 1 93.62 54 ILE B N 1
ATOM 2946 C CA . ILE B 1 54 ? -7.02 12.898 -16.844 1 93.62 54 ILE B CA 1
ATOM 2947 C C . ILE B 1 54 ? -5.918 12.195 -16.062 1 93.62 54 ILE B C 1
ATOM 2949 O O . ILE B 1 54 ? -5.109 11.461 -16.625 1 93.62 54 ILE B O 1
ATOM 2953 N N . THR B 1 55 ? -5.957 12.414 -14.805 1 93.19 55 THR B N 1
ATOM 2954 C CA . THR B 1 55 ? -4.961 11.797 -13.938 1 93.19 55 THR B CA 1
ATOM 2955 C C . THR B 1 55 ? -5.066 10.281 -13.984 1 93.19 55 THR B C 1
ATOM 2957 O O . THR B 1 55 ? -4.051 9.578 -14.023 1 93.19 55 THR B O 1
ATOM 2960 N N . ILE B 1 56 ? -6.285 9.789 -13.977 1 94.62 56 ILE B N 1
ATOM 2961 C CA . ILE B 1 56 ? -6.512 8.352 -14.047 1 94.62 56 ILE B CA 1
ATOM 2962 C C . ILE B 1 56 ? -5.977 7.805 -15.367 1 94.62 56 ILE B C 1
ATOM 2964 O O . ILE B 1 56 ? -5.258 6.805 -15.391 1 94.62 56 ILE B O 1
ATOM 2968 N N . PHE B 1 57 ? -6.25 8.469 -16.453 1 95 57 PHE B N 1
ATOM 2969 C CA . PHE B 1 57 ? -5.832 8.031 -17.781 1 95 57 PHE B CA 1
ATOM 2970 C C . PHE B 1 57 ? -4.316 8.07 -17.906 1 95 57 PHE B C 1
ATOM 2972 O O . PHE B 1 57 ? -3.705 7.113 -18.391 1 95 57 PHE B O 1
ATOM 2979 N N . ILE B 1 58 ? -3.691 9.086 -17.5 1 94.69 58 ILE B N 1
ATOM 2980 C CA . ILE B 1 58 ? -2.244 9.242 -17.594 1 94.69 58 ILE B CA 1
ATOM 2981 C C . ILE B 1 58 ? -1.562 8.203 -16.703 1 94.69 58 ILE B C 1
ATOM 2983 O O . ILE B 1 58 ? -0.576 7.578 -17.109 1 94.69 58 ILE B O 1
ATOM 2987 N N . SER B 1 59 ? -2.1 8.039 -15.539 1 94.62 59 SER B N 1
ATOM 2988 C CA . SER B 1 59 ? -1.53 7.059 -14.625 1 94.62 59 SER B CA 1
ATOM 2989 C C . SER B 1 59 ? -1.65 5.645 -15.18 1 94.62 59 SER B C 1
ATOM 2991 O O . SER B 1 59 ? -0.735 4.832 -15.031 1 94.62 59 SER B O 1
ATOM 2993 N N . ALA B 1 60 ? -2.775 5.402 -15.797 1 95.81 60 ALA B N 1
ATOM 2994 C CA . ALA B 1 60 ? -2.984 4.094 -16.406 1 95.81 60 ALA B CA 1
ATOM 2995 C C . ALA B 1 60 ? -1.982 3.846 -17.531 1 95.81 60 ALA B C 1
ATOM 2997 O O . ALA B 1 60 ? -1.405 2.76 -17.625 1 95.81 60 ALA B O 1
ATOM 2998 N N . LEU B 1 61 ? -1.791 4.797 -18.359 1 96 61 LEU B N 1
ATOM 2999 C CA . LEU B 1 61 ? -0.833 4.68 -19.453 1 96 61 LEU B CA 1
ATOM 3000 C C . LEU B 1 61 ? 0.583 4.504 -18.922 1 96 61 LEU B C 1
ATOM 3002 O O . LEU B 1 61 ? 1.339 3.664 -19.422 1 96 61 LEU B O 1
ATOM 3006 N N . ARG B 1 62 ? 0.929 5.297 -17.984 1 94.19 62 ARG B N 1
ATOM 3007 C CA . ARG B 1 62 ? 2.24 5.168 -17.359 1 94.19 62 ARG B CA 1
ATOM 3008 C C . ARG B 1 62 ? 2.422 3.781 -16.75 1 94.19 62 ARG B C 1
ATOM 3010 O O . ARG B 1 62 ? 3.5 3.189 -16.844 1 94.19 62 ARG B O 1
ATOM 3017 N N . CYS B 1 63 ? 1.421 3.309 -16.156 1 95.06 63 CYS B N 1
ATOM 3018 C CA . CYS B 1 63 ? 1.466 1.986 -15.531 1 95.06 63 CYS B CA 1
ATOM 3019 C C . CYS B 1 63 ? 1.79 0.914 -16.562 1 95.06 63 CYS B C 1
ATOM 3021 O O . CYS B 1 63 ? 2.693 0.101 -16.359 1 95.06 63 CYS B O 1
ATOM 3023 N N . VAL B 1 64 ? 1.09 0.947 -17.672 1 96.12 64 VAL B N 1
ATOM 3024 C CA . VAL B 1 64 ? 1.271 -0.041 -18.719 1 96.12 64 VAL B CA 1
ATOM 3025 C C . VAL B 1 64 ? 2.678 0.075 -19.312 1 96.12 64 VAL B C 1
ATOM 3027 O O . VAL B 1 64 ? 3.387 -0.926 -19.438 1 96.12 64 VAL B O 1
ATOM 3030 N N . VAL B 1 65 ? 3.105 1.259 -19.594 1 96.06 65 VAL B N 1
ATOM 3031 C CA . VAL B 1 65 ? 4.398 1.492 -20.234 1 96.06 65 VAL B CA 1
ATOM 3032 C C . VAL B 1 65 ? 5.523 1.108 -19.266 1 96.06 65 VAL B C 1
ATOM 3034 O O . VAL B 1 65 ? 6.441 0.375 -19.641 1 96.06 65 VAL B O 1
ATOM 3037 N N . GLN B 1 66 ? 5.418 1.523 -18.078 1 95 66 GLN B N 1
ATOM 3038 C CA . GLN B 1 66 ? 6.477 1.301 -17.109 1 95 66 GLN B CA 1
ATOM 3039 C C . GLN B 1 66 ? 6.602 -0.179 -16.75 1 95 66 GLN B C 1
ATOM 3041 O O . GLN B 1 66 ? 7.711 -0.71 -16.672 1 95 66 GLN B O 1
ATOM 3046 N N . LEU B 1 67 ? 5.539 -0.86 -16.609 1 95.62 67 LEU B N 1
ATOM 3047 C CA . LEU B 1 67 ? 5.582 -2.281 -16.281 1 95.62 6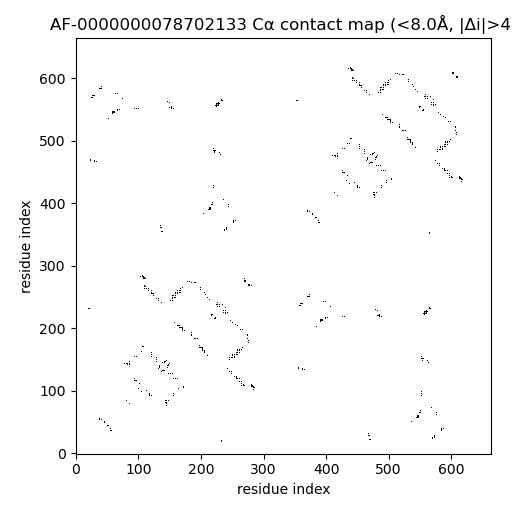7 LEU B CA 1
ATOM 3048 C C . LEU B 1 67 ? 6.105 -3.094 -17.453 1 95.62 67 LEU B C 1
ATOM 3050 O O . LEU B 1 67 ? 6.859 -4.051 -17.266 1 95.62 67 LEU B O 1
ATOM 3054 N N . THR B 1 68 ? 5.668 -2.699 -18.609 1 95.44 68 THR B N 1
ATOM 3055 C CA . THR B 1 68 ? 6.133 -3.4 -19.797 1 95.44 68 THR B CA 1
ATOM 3056 C C . THR B 1 68 ? 7.641 -3.225 -19.969 1 95.44 68 THR B C 1
ATOM 3058 O O . THR B 1 68 ? 8.359 -4.191 -20.25 1 95.44 68 THR B O 1
ATOM 3061 N N . ILE B 1 69 ? 8.109 -2.043 -19.781 1 95.19 69 ILE B N 1
ATOM 3062 C CA . ILE B 1 69 ? 9.539 -1.771 -19.875 1 95.19 69 ILE B CA 1
ATOM 3063 C C . ILE B 1 69 ? 10.289 -2.553 -18.797 1 95.19 69 ILE B C 1
ATOM 3065 O O . ILE B 1 69 ? 11.328 -3.156 -19.078 1 95.19 69 ILE B O 1
ATOM 3069 N N . LEU B 1 70 ? 9.773 -2.551 -17.672 1 94.62 70 LEU B N 1
ATOM 3070 C CA . LEU B 1 70 ? 10.391 -3.303 -16.578 1 94.62 70 LEU B CA 1
ATOM 3071 C C . LEU B 1 70 ? 10.492 -4.781 -16.938 1 94.62 70 LEU B C 1
ATOM 3073 O O . LEU B 1 70 ? 11.523 -5.414 -16.688 1 94.62 70 LEU B O 1
ATOM 3077 N N . GLY B 1 71 ? 9.43 -5.34 -17.453 1 94 71 GLY B N 1
ATOM 3078 C CA . GLY B 1 71 ? 9.453 -6.73 -17.891 1 94 71 GLY B CA 1
ATOM 3079 C C . GLY B 1 71 ? 10.539 -7.016 -18.906 1 94 71 GLY B C 1
ATOM 3080 O O . GLY B 1 71 ? 11.227 -8.031 -18.828 1 94 71 GLY B O 1
ATOM 3081 N N . TYR B 1 72 ? 10.711 -6.121 -19.828 1 93.62 72 TYR B N 1
ATOM 3082 C CA . TYR B 1 72 ? 11.711 -6.281 -20.875 1 93.62 72 TYR B CA 1
ATOM 3083 C C . TYR B 1 72 ? 13.117 -6.18 -20.312 1 93.62 72 TYR B C 1
ATOM 3085 O O . TYR B 1 72 ? 14.047 -6.816 -20.812 1 93.62 72 TYR B O 1
ATOM 3093 N N . ILE B 1 73 ? 13.266 -5.449 -19.281 1 94.31 73 ILE B N 1
ATOM 3094 C CA . ILE B 1 73 ? 14.57 -5.281 -18.656 1 94.31 73 ILE B CA 1
ATOM 3095 C C . ILE B 1 73 ? 14.883 -6.492 -17.781 1 94.31 73 ILE B C 1
ATOM 3097 O O . ILE B 1 73 ? 16.016 -6.969 -17.75 1 94.31 73 ILE B O 1
ATOM 3101 N N . LEU B 1 74 ? 13.922 -6.992 -17.172 1 93.75 74 LEU B N 1
ATOM 3102 C CA . LEU B 1 74 ? 14.117 -8.078 -16.219 1 93.75 74 LEU B CA 1
ATOM 3103 C C . LEU B 1 74 ? 14.461 -9.383 -16.938 1 93.75 74 LEU B C 1
ATOM 3105 O O . LEU B 1 74 ? 15.281 -10.164 -16.453 1 93.75 74 LEU B O 1
ATOM 3109 N N . LYS B 1 75 ? 13.828 -9.594 -18.047 1 92.06 75 LYS B N 1
ATOM 3110 C CA . LYS B 1 75 ? 14 -10.867 -18.75 1 92.06 75 LYS B CA 1
ATOM 3111 C C . LYS B 1 75 ? 15.469 -11.133 -19.047 1 92.06 75 LYS B C 1
ATOM 3113 O O . LYS B 1 75 ? 16.016 -12.156 -18.625 1 92.06 75 LYS B O 1
ATOM 3118 N N . PRO B 1 76 ? 16.156 -10.172 -19.719 1 92.56 76 PRO B N 1
ATOM 3119 C CA . PRO B 1 76 ? 17.578 -10.422 -19.984 1 92.56 76 PRO B CA 1
ATOM 3120 C C . PRO B 1 76 ? 18.406 -10.477 -18.703 1 92.56 76 PRO B C 1
ATOM 3122 O O . PRO B 1 76 ? 19.391 -11.227 -18.625 1 92.56 76 PRO B O 1
ATOM 3125 N N . ILE B 1 77 ? 18.109 -9.773 -17.719 1 92.5 77 ILE B N 1
ATOM 3126 C CA . ILE B 1 77 ? 18.859 -9.758 -16.469 1 92.5 77 ILE B CA 1
ATOM 3127 C C . ILE B 1 77 ? 18.719 -11.102 -15.766 1 92.5 77 ILE B C 1
ATOM 3129 O O . ILE B 1 77 ? 19.672 -11.602 -15.164 1 92.5 77 ILE B O 1
ATOM 3133 N N . PHE B 1 78 ? 17.531 -11.664 -15.852 1 90.62 78 PHE B N 1
ATOM 3134 C CA . PHE B 1 78 ? 17.297 -12.961 -15.234 1 90.62 78 PHE B CA 1
ATOM 3135 C C . PHE B 1 78 ? 18.031 -14.062 -15.992 1 90.62 78 PHE B C 1
ATOM 3137 O O . PHE B 1 78 ? 18.531 -15.016 -15.383 1 90.62 78 PHE B O 1
ATOM 3144 N N . ASP B 1 79 ? 18.125 -13.875 -17.25 1 89.81 79 ASP B N 1
ATOM 3145 C CA . ASP B 1 79 ? 18.781 -14.875 -18.078 1 89.81 79 ASP B CA 1
ATOM 3146 C C . ASP B 1 79 ? 20.297 -14.859 -17.844 1 89.81 79 ASP B C 1
ATOM 3148 O O . ASP B 1 79 ? 20.922 -15.922 -17.75 1 89.81 79 ASP B O 1
ATOM 3152 N N . ILE B 1 80 ? 20.828 -13.68 -17.672 1 90.31 80 ILE B N 1
ATOM 3153 C CA . ILE B 1 80 ? 22.281 -13.539 -17.5 1 90.31 80 ILE B CA 1
ATOM 3154 C C . ILE B 1 80 ? 22.656 -13.891 -16.062 1 90.31 80 ILE B C 1
ATOM 3156 O O . ILE B 1 80 ? 23.703 -14.477 -15.812 1 90.31 80 ILE B O 1
ATOM 3160 N N . ASP B 1 81 ? 21.828 -13.555 -15.156 1 89.38 81 ASP B N 1
ATOM 3161 C CA . ASP B 1 81 ? 21.953 -13.82 -13.727 1 89.38 81 ASP B CA 1
ATOM 3162 C C . ASP B 1 81 ? 23.344 -13.422 -13.227 1 89.38 81 ASP B C 1
ATOM 3164 O O . ASP B 1 81 ? 24 -14.203 -12.531 1 89.38 81 ASP B O 1
ATOM 3168 N N . SER B 1 82 ? 23.797 -12.289 -13.625 1 90.38 82 SER B N 1
ATOM 3169 C CA . SER B 1 82 ? 25.078 -11.742 -13.18 1 90.38 82 SER B CA 1
ATOM 3170 C C . SER B 1 82 ? 24.875 -10.742 -12.047 1 90.38 82 SER B C 1
ATOM 3172 O O . SER B 1 82 ? 23.969 -9.906 -12.094 1 90.38 82 SER B O 1
ATOM 3174 N N . PRO B 1 83 ? 25.75 -10.906 -11.062 1 89.56 83 PRO B N 1
ATOM 3175 C CA . PRO B 1 83 ? 25.641 -9.977 -9.93 1 89.56 83 PRO B CA 1
ATOM 3176 C C . PRO B 1 83 ? 25.828 -8.523 -10.344 1 89.56 83 PRO B C 1
ATOM 3178 O O . PRO B 1 83 ? 25.266 -7.621 -9.711 1 89.56 83 PRO B O 1
ATOM 3181 N N . PHE B 1 84 ? 26.594 -8.375 -11.344 1 91.19 84 PHE B N 1
ATOM 3182 C CA . PHE B 1 84 ? 26.828 -7.012 -11.797 1 91.19 84 PHE B CA 1
ATOM 3183 C C . PHE B 1 84 ? 25.531 -6.371 -12.289 1 91.19 84 PHE B C 1
ATOM 3185 O O . PHE B 1 84 ? 25.219 -5.238 -11.914 1 91.19 84 PHE B O 1
ATOM 3192 N N . PHE B 1 85 ? 24.797 -7.051 -13.109 1 92 85 PHE B N 1
ATOM 3193 C CA . PHE B 1 85 ? 23.562 -6.52 -13.656 1 92 85 PHE B CA 1
ATOM 3194 C C . PHE B 1 85 ? 22.5 -6.406 -12.562 1 92 85 PHE B C 1
ATOM 3196 O O . PHE B 1 85 ? 21.656 -5.5 -12.594 1 92 85 PHE B O 1
ATOM 3203 N N . VAL B 1 86 ? 22.562 -7.285 -11.625 1 91.44 86 VAL B N 1
ATOM 3204 C CA . VAL B 1 86 ? 21.625 -7.262 -10.508 1 91.44 86 VAL B CA 1
ATOM 3205 C C . VAL B 1 86 ? 21.844 -6.008 -9.664 1 91.44 86 VAL B C 1
ATOM 3207 O O . VAL B 1 86 ? 20.906 -5.277 -9.367 1 91.44 86 VAL B O 1
ATOM 3210 N N . LEU B 1 87 ? 23.062 -5.742 -9.375 1 91.81 87 LEU B N 1
ATOM 3211 C CA . LEU B 1 87 ? 23.391 -4.582 -8.562 1 91.81 87 LEU B CA 1
ATOM 3212 C C . LEU B 1 87 ? 23.172 -3.287 -9.336 1 91.81 87 LEU B C 1
ATOM 3214 O O . LEU B 1 87 ? 22.766 -2.273 -8.758 1 91.81 87 LEU B O 1
ATOM 3218 N N . ALA B 1 88 ? 23.422 -3.361 -10.602 1 93.56 88 ALA B N 1
ATOM 3219 C CA . ALA B 1 88 ? 23.203 -2.184 -11.438 1 93.56 88 ALA B CA 1
ATOM 3220 C C . ALA B 1 88 ? 21.719 -1.807 -11.477 1 93.56 88 ALA B C 1
ATOM 3222 O O . ALA B 1 88 ? 21.375 -0.63 -11.359 1 93.56 88 ALA B O 1
ATOM 3223 N N . LEU B 1 89 ? 20.922 -2.807 -11.648 1 92.88 89 LEU B N 1
ATOM 3224 C CA . LEU B 1 89 ? 19.484 -2.537 -11.68 1 92.88 89 LEU B CA 1
ATOM 3225 C C . LEU B 1 89 ? 19 -2.072 -10.312 1 92.88 89 LEU B C 1
ATOM 3227 O O . LEU B 1 89 ? 18.172 -1.154 -10.227 1 92.88 89 LEU B O 1
ATOM 3231 N N . ALA B 1 90 ? 19.453 -2.699 -9.312 1 92.19 90 ALA B N 1
ATOM 3232 C CA . ALA B 1 90 ? 19.094 -2.289 -7.961 1 92.19 90 ALA B CA 1
ATOM 3233 C C . ALA B 1 90 ? 19.469 -0.828 -7.715 1 92.19 90 ALA B C 1
ATOM 3235 O O . ALA B 1 90 ? 18.672 -0.068 -7.16 1 92.19 90 ALA B O 1
ATOM 3236 N N . ALA B 1 91 ? 20.594 -0.477 -8.141 1 93.31 91 ALA B N 1
ATOM 3237 C CA . ALA B 1 91 ? 21.062 0.901 -7.992 1 93.31 91 ALA B CA 1
ATOM 3238 C C . ALA B 1 91 ? 20.203 1.858 -8.812 1 93.31 91 ALA B C 1
ATOM 3240 O O . ALA B 1 91 ? 19.875 2.953 -8.352 1 93.31 91 ALA B O 1
ATOM 3241 N N . LEU B 1 92 ? 19.875 1.411 -9.945 1 93.94 92 LEU B N 1
ATOM 3242 C CA . LEU B 1 92 ? 19.031 2.232 -10.812 1 93.94 92 LEU B CA 1
ATOM 3243 C C . LEU B 1 92 ? 17.672 2.482 -10.172 1 93.94 92 LEU B C 1
ATOM 3245 O O . LEU B 1 92 ? 17.188 3.617 -10.141 1 93.94 92 LEU B O 1
ATOM 3249 N N . LEU B 1 93 ? 17.109 1.44 -9.664 1 93.19 93 LEU B N 1
ATOM 3250 C CA . LEU B 1 93 ? 15.812 1.579 -9.023 1 93.19 93 LEU B CA 1
ATOM 3251 C C . LEU B 1 93 ? 15.906 2.488 -7.801 1 93.19 93 LEU B C 1
ATOM 3253 O O . LEU B 1 93 ? 15 3.281 -7.543 1 93.19 93 LEU B O 1
ATOM 3257 N N . ALA B 1 94 ? 16.984 2.381 -7.117 1 94.44 94 ALA B N 1
ATOM 3258 C CA . ALA B 1 94 ? 17.172 3.227 -5.941 1 94.44 94 ALA B CA 1
ATOM 3259 C C . ALA B 1 94 ? 17.312 4.695 -6.34 1 94.44 94 ALA B C 1
ATOM 3261 O O . ALA B 1 94 ? 16.75 5.574 -5.684 1 94.44 94 ALA B O 1
ATOM 3262 N N . ILE B 1 95 ? 18 4.941 -7.375 1 94.81 95 ILE B N 1
ATOM 3263 C CA . ILE B 1 95 ? 18.219 6.301 -7.859 1 94.81 95 ILE B CA 1
ATOM 3264 C C . ILE B 1 95 ? 16.891 6.902 -8.312 1 94.81 95 ILE B C 1
ATOM 3266 O O . ILE B 1 95 ? 16.562 8.039 -7.969 1 94.81 95 ILE B O 1
ATOM 3270 N N . ILE B 1 96 ? 16.156 6.164 -9 1 93.38 96 ILE B N 1
ATOM 3271 C CA . ILE B 1 96 ? 14.852 6.637 -9.477 1 93.38 96 ILE B CA 1
ATOM 3272 C C . ILE B 1 96 ? 13.93 6.898 -8.281 1 93.38 96 ILE B C 1
ATOM 3274 O O . ILE B 1 96 ? 13.211 7.898 -8.258 1 93.38 96 ILE B O 1
ATOM 3278 N N . SER B 1 97 ? 13.977 6.016 -7.367 1 92.5 97 SER B N 1
ATOM 3279 C CA . SER B 1 97 ? 13.148 6.172 -6.172 1 92.5 97 SER B CA 1
ATOM 3280 C C . SER B 1 97 ? 13.508 7.453 -5.418 1 92.5 97 SER B C 1
ATOM 3282 O O . SER B 1 97 ? 12.617 8.203 -5.004 1 92.5 97 SER B O 1
ATOM 3284 N N . ALA B 1 98 ? 14.734 7.648 -5.234 1 93 98 ALA B N 1
ATOM 3285 C CA . ALA B 1 98 ? 15.18 8.859 -4.543 1 93 98 ALA B CA 1
ATOM 3286 C C . ALA B 1 98 ? 14.75 10.109 -5.297 1 93 98 ALA B C 1
ATOM 3288 O O . ALA B 1 98 ? 14.32 11.094 -4.684 1 93 98 ALA B O 1
ATOM 3289 N N . SER B 1 99 ? 14.875 10.047 -6.59 1 91.56 99 SER B N 1
ATOM 3290 C CA . SER B 1 99 ? 14.461 11.18 -7.422 1 91.56 99 SER B CA 1
ATOM 3291 C C . SER B 1 99 ? 12.969 11.453 -7.281 1 91.56 99 SER B C 1
ATOM 3293 O O . SER B 1 99 ? 12.555 12.609 -7.211 1 91.56 99 SER B O 1
ATOM 3295 N N . GLU B 1 100 ? 12.266 10.445 -7.227 1 87.69 100 GLU B N 1
ATOM 3296 C CA . GLU B 1 100 ? 10.812 10.594 -7.09 1 87.69 100 GLU B CA 1
ATOM 3297 C C . GLU B 1 100 ? 10.445 11.195 -5.738 1 87.69 100 GLU B C 1
ATOM 3299 O O . GLU B 1 100 ? 9.539 12.023 -5.652 1 87.69 100 GLU B O 1
ATOM 3304 N N . ILE B 1 101 ? 11.086 10.781 -4.734 1 88.56 101 ILE B N 1
ATOM 3305 C CA . ILE B 1 101 ? 10.828 11.305 -3.398 1 88.56 101 ILE B CA 1
ATOM 3306 C C . ILE B 1 101 ? 11.141 12.805 -3.359 1 88.56 101 ILE B C 1
ATOM 3308 O O . ILE B 1 101 ? 10.328 13.602 -2.906 1 88.56 101 ILE B O 1
ATOM 3312 N N . VAL B 1 102 ? 12.266 13.164 -3.859 1 86.62 102 VAL B N 1
ATOM 3313 C CA . VAL B 1 102 ? 12.789 14.523 -3.713 1 86.62 102 VAL B CA 1
ATOM 3314 C C . VAL B 1 102 ? 12.016 15.477 -4.613 1 86.62 102 VAL B C 1
ATOM 3316 O O . VAL B 1 102 ? 11.656 16.578 -4.191 1 86.62 102 VAL B O 1
ATOM 3319 N N . TRP B 1 103 ? 11.711 15.016 -5.781 1 84 103 TRP B N 1
ATOM 3320 C CA . TRP B 1 103 ? 11.133 15.953 -6.738 1 84 103 TRP B CA 1
ATOM 3321 C C . TRP B 1 103 ? 9.641 15.711 -6.898 1 84 103 TRP B C 1
ATOM 3323 O O . TRP B 1 103 ? 8.906 16.578 -7.371 1 84 103 TRP B O 1
ATOM 3333 N N . GLY B 1 104 ? 9.195 14.672 -6.516 1 77.44 104 GLY B N 1
ATOM 3334 C CA . GLY B 1 104 ? 7.801 14.352 -6.785 1 77.44 104 GLY B CA 1
ATOM 3335 C C . GLY B 1 104 ? 6.926 14.414 -5.547 1 77.44 104 GLY B C 1
ATOM 3336 O O . GLY B 1 104 ? 5.777 14.859 -5.613 1 77.44 104 GLY B O 1
ATOM 3337 N N . ARG B 1 105 ? 7.488 14.102 -4.484 1 77.25 105 ARG B N 1
ATOM 3338 C CA . ARG B 1 105 ? 6.574 13.812 -3.387 1 77.25 105 ARG B CA 1
ATOM 3339 C C . ARG B 1 105 ? 6.805 14.758 -2.213 1 77.25 105 ARG B C 1
ATOM 3341 O O . ARG B 1 105 ? 6.012 14.797 -1.271 1 77.25 105 ARG B O 1
ATOM 3348 N N . THR B 1 106 ? 7.836 15.453 -2.197 1 78 106 THR B N 1
ATOM 3349 C CA . THR B 1 106 ? 8.102 16.344 -1.068 1 78 106 THR B CA 1
ATOM 3350 C C . THR B 1 106 ? 7.871 17.797 -1.461 1 78 106 THR B C 1
ATOM 3352 O O . THR B 1 106 ? 8.352 18.25 -2.504 1 78 106 THR B O 1
ATOM 3355 N N . PRO B 1 107 ? 7.105 18.406 -0.639 1 72 107 PRO B N 1
ATOM 3356 C CA . PRO B 1 107 ? 6.793 19.797 -0.958 1 72 107 PRO B CA 1
ATOM 3357 C C . PRO B 1 107 ? 7.996 20.719 -0.807 1 72 107 PRO B C 1
ATOM 3359 O O . PRO B 1 107 ? 8.062 21.766 -1.456 1 72 107 PRO B O 1
ATOM 3362 N N . TYR B 1 108 ? 8.852 20.391 0.075 1 72.81 108 TYR B N 1
ATOM 3363 C CA . TYR B 1 108 ? 10 21.25 0.343 1 72.81 108 TYR B CA 1
ATOM 3364 C C . TYR B 1 108 ? 11.305 20.5 0.123 1 72.81 108 TYR B C 1
ATOM 3366 O O . TYR B 1 108 ? 11.375 19.281 0.359 1 72.81 108 TYR B O 1
ATOM 3374 N N . ARG B 1 109 ? 12.25 21.344 -0.458 1 70.62 109 ARG B N 1
ATOM 3375 C CA . ARG B 1 109 ? 13.523 20.703 -0.75 1 70.62 109 ARG B CA 1
ATOM 3376 C C . ARG B 1 109 ? 14.672 21.406 -0.035 1 70.62 109 ARG B C 1
ATOM 3378 O O . ARG B 1 109 ? 14.656 22.625 0.106 1 70.62 109 ARG B O 1
ATOM 3385 N N . HIS B 1 110 ? 15.359 20.578 0.656 1 68.38 110 HIS B N 1
ATOM 3386 C CA . HIS B 1 110 ? 16.578 21.141 1.229 1 68.38 110 HIS B CA 1
ATOM 3387 C C . HIS B 1 110 ? 17.797 20.812 0.368 1 68.38 110 HIS B C 1
ATOM 3389 O O . HIS B 1 110 ? 17.719 19.953 -0.511 1 68.38 110 HIS B O 1
ATOM 3395 N N . GLN B 1 111 ? 18.875 21.516 0.687 1 68.69 111 GLN B N 1
ATOM 3396 C CA . GLN B 1 111 ? 20.141 21.281 -0.025 1 68.69 111 GLN B CA 1
ATOM 3397 C C . GLN B 1 111 ? 20.672 19.875 0.243 1 68.69 111 GLN B C 1
ATOM 3399 O O . GLN B 1 111 ? 20.547 19.359 1.359 1 68.69 111 GLN B O 1
ATOM 3404 N N . PHE B 1 112 ? 20.922 19.062 -0.699 1 79.06 112 PHE B N 1
ATOM 3405 C CA . PHE B 1 112 ? 21.531 17.734 -0.631 1 79.06 112 PHE B CA 1
ATOM 3406 C C . PHE B 1 112 ? 20.5 16.672 -0.3 1 79.06 112 PHE B C 1
ATOM 3408 O O . PHE B 1 112 ? 20.828 15.625 0.247 1 79.06 112 PHE B O 1
ATOM 3415 N N . MET B 1 113 ? 19.391 17.062 -0.438 1 85.19 113 MET B N 1
ATOM 3416 C CA . MET B 1 113 ? 18.297 16.172 -0.083 1 85.19 113 MET B CA 1
ATOM 3417 C C . MET B 1 113 ? 18.375 14.875 -0.892 1 85.19 113 MET B C 1
ATOM 3419 O O . MET B 1 113 ? 18.141 13.789 -0.355 1 85.19 113 MET B O 1
ATOM 3423 N N . PHE B 1 114 ? 18.844 15.016 -2.047 1 90.25 114 PHE B N 1
ATOM 3424 C CA . PHE B 1 114 ? 18.844 13.852 -2.922 1 90.25 114 PHE B CA 1
ATOM 3425 C C . PHE B 1 114 ? 19.828 12.805 -2.418 1 90.25 114 PHE B C 1
ATOM 3427 O O . PHE B 1 114 ? 19.484 11.625 -2.295 1 90.25 114 PHE B O 1
ATOM 3434 N N . LEU B 1 115 ? 20.969 13.227 -2.121 1 90.81 115 LEU B N 1
ATOM 3435 C CA . LEU B 1 115 ? 22 12.289 -1.689 1 90.81 115 LEU B CA 1
ATOM 3436 C C . LEU B 1 115 ? 21.641 11.664 -0.349 1 90.81 115 LEU B C 1
ATOM 3438 O O . LEU B 1 115 ? 21.891 10.469 -0.134 1 90.81 115 LEU B O 1
ATOM 3442 N N . SER B 1 116 ? 21.125 12.422 0.501 1 91.56 116 SER B N 1
ATOM 3443 C CA . SER B 1 116 ? 20.75 11.906 1.812 1 91.56 116 SER B CA 1
ATOM 3444 C C . SER B 1 116 ? 19.625 10.875 1.699 1 91.56 116 SER B C 1
ATOM 3446 O O . SER B 1 116 ? 19.672 9.828 2.344 1 91.56 116 SER B O 1
ATOM 3448 N N . VAL B 1 117 ? 18.719 11.219 0.857 1 94.12 117 VAL B N 1
ATOM 3449 C CA . VAL B 1 117 ? 17.594 10.312 0.655 1 94.12 117 VAL B CA 1
ATOM 3450 C C . VAL B 1 117 ? 18.078 9.047 -0.051 1 94.12 117 VAL B C 1
ATOM 3452 O O . VAL B 1 117 ? 17.703 7.934 0.335 1 94.12 117 VAL B O 1
ATOM 3455 N N . LEU B 1 118 ? 18.891 9.227 -1.014 1 95.62 118 LEU B N 1
ATOM 3456 C CA . LEU B 1 118 ? 19.422 8.086 -1.756 1 95.62 118 LEU B CA 1
ATOM 3457 C C . LEU B 1 118 ? 20.188 7.148 -0.831 1 95.62 118 LEU B C 1
ATOM 3459 O O . LEU B 1 118 ? 19.984 5.934 -0.859 1 95.62 118 LEU B O 1
ATOM 3463 N N . LEU B 1 119 ? 20.953 7.66 -0.037 1 95.38 119 LEU B N 1
ATOM 3464 C CA . LEU B 1 119 ? 21.766 6.844 0.857 1 95.38 119 L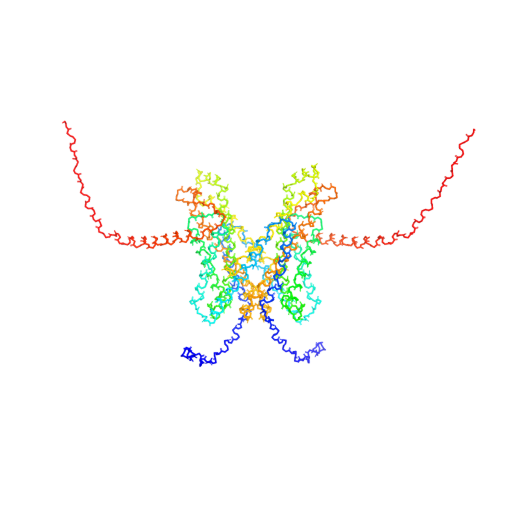EU B CA 1
ATOM 3465 C C . LEU B 1 119 ? 20.906 6.148 1.899 1 95.38 119 LEU B C 1
ATOM 3467 O O . LEU B 1 119 ? 21.156 4.996 2.258 1 95.38 119 LEU B O 1
ATOM 3471 N N . SER B 1 120 ? 19.922 6.891 2.375 1 96.31 120 SER B N 1
ATOM 3472 C CA . SER B 1 120 ? 19.047 6.32 3.391 1 96.31 120 SER B CA 1
ATOM 3473 C C . SER B 1 120 ? 18.266 5.137 2.84 1 96.31 120 SER B C 1
ATOM 3475 O O . SER B 1 120 ? 18.25 4.059 3.443 1 96.31 120 SER B O 1
ATOM 3477 N N . ILE B 1 121 ? 17.719 5.305 1.65 1 95.88 121 ILE B N 1
ATOM 3478 C CA . ILE B 1 121 ? 16.844 4.262 1.114 1 95.88 121 ILE B CA 1
ATOM 3479 C C . ILE B 1 121 ? 17.703 3.143 0.512 1 95.88 121 ILE B C 1
ATOM 3481 O O . ILE B 1 121 ? 17.375 1.962 0.675 1 95.88 121 ILE B O 1
ATOM 3485 N N . ALA B 1 122 ? 18.75 3.49 -0.159 1 96.06 122 ALA B N 1
ATOM 3486 C CA . ALA B 1 122 ? 19.594 2.486 -0.798 1 96.06 122 ALA B CA 1
ATOM 3487 C C . ALA B 1 122 ? 20.281 1.602 0.242 1 96.06 122 ALA B C 1
ATOM 3489 O O . ALA B 1 122 ? 20.297 0.375 0.109 1 96.06 122 ALA B O 1
ATOM 3490 N N . SER B 1 123 ? 20.828 2.193 1.224 1 95.94 123 SER B N 1
ATOM 3491 C CA . SER B 1 123 ? 21.531 1.417 2.24 1 95.94 123 SER B CA 1
ATOM 3492 C C . SER B 1 123 ? 20.562 0.514 3.01 1 95.94 123 SER B C 1
ATOM 3494 O O . SER B 1 123 ? 20.844 -0.668 3.213 1 95.94 123 SER B O 1
ATOM 3496 N N . SER B 1 124 ? 19.469 1.068 3.396 1 96.25 124 SER B N 1
ATOM 3497 C CA . SER B 1 124 ? 18.5 0.29 4.172 1 96.25 124 SER B CA 1
ATOM 3498 C C . SER B 1 124 ? 17.953 -0.874 3.354 1 96.25 124 SER B C 1
ATOM 3500 O O . SER B 1 124 ? 17.906 -2.01 3.83 1 96.25 124 SER B O 1
ATOM 3502 N N . THR B 1 125 ? 17.547 -0.581 2.137 1 95.12 125 THR B N 1
ATOM 3503 C CA . THR B 1 125 ? 16.938 -1.606 1.298 1 95.12 125 THR B CA 1
ATOM 3504 C C . THR B 1 125 ? 17.953 -2.68 0.929 1 95.12 125 THR B C 1
ATOM 3506 O O . THR B 1 125 ? 17.625 -3.869 0.911 1 95.12 125 THR B O 1
ATOM 3509 N N . PHE B 1 126 ? 19.125 -2.285 0.658 1 93.69 126 PHE B N 1
ATOM 3510 C CA . PHE B 1 126 ? 20.172 -3.242 0.29 1 93.69 126 PHE B CA 1
ATOM 3511 C C . PHE B 1 126 ? 20.531 -4.129 1.475 1 93.69 126 PHE B C 1
ATOM 3513 O O . PHE B 1 126 ? 20.578 -5.355 1.348 1 93.69 126 PHE B O 1
ATOM 3520 N N . ILE B 1 127 ? 20.766 -3.527 2.59 1 93.56 127 ILE B N 1
ATOM 3521 C CA . ILE B 1 127 ? 21.188 -4.27 3.771 1 93.56 127 ILE B CA 1
ATOM 3522 C C . ILE B 1 127 ? 20.078 -5.238 4.199 1 93.56 127 ILE B C 1
ATOM 3524 O O . ILE B 1 127 ? 20.344 -6.418 4.438 1 93.56 127 ILE B O 1
ATOM 3528 N N . ILE B 1 128 ? 18.922 -4.766 4.254 1 94.94 128 ILE B N 1
ATOM 3529 C CA . ILE B 1 128 ? 17.812 -5.59 4.711 1 94.94 128 ILE B CA 1
ATOM 3530 C C . ILE B 1 128 ? 17.531 -6.695 3.695 1 94.94 128 ILE B C 1
ATOM 3532 O O . ILE B 1 128 ? 17.266 -7.84 4.07 1 94.94 128 ILE B O 1
ATOM 3536 N N . SER B 1 129 ? 17.547 -6.289 2.426 1 92.56 129 SER B N 1
ATOM 3537 C CA . SER B 1 129 ? 17.328 -7.305 1.399 1 92.56 129 SER B CA 1
ATOM 3538 C C . SER B 1 129 ? 18.422 -8.359 1.418 1 92.56 129 SER B C 1
ATOM 3540 O O . SER B 1 129 ? 18.156 -9.547 1.209 1 92.56 129 SER B O 1
ATOM 3542 N N . TRP B 1 130 ? 19.562 -7.91 1.627 1 90.38 130 TRP B N 1
ATOM 3543 C CA . TRP B 1 130 ? 20.688 -8.852 1.711 1 90.38 130 TRP B CA 1
ATOM 3544 C C . TRP B 1 130 ? 20.516 -9.789 2.902 1 90.38 130 TRP B C 1
ATOM 3546 O O . TRP B 1 130 ? 20.641 -11.008 2.76 1 90.38 130 TRP B O 1
ATOM 3556 N N . ILE B 1 131 ? 20.234 -9.289 4.047 1 90.12 131 ILE B N 1
ATOM 3557 C CA . ILE B 1 131 ? 20.078 -10.078 5.262 1 90.12 131 ILE B CA 1
ATOM 3558 C C . ILE B 1 131 ? 18.875 -11.008 5.109 1 90.12 131 ILE B C 1
ATOM 3560 O O . ILE B 1 131 ? 18.938 -12.188 5.477 1 90.12 131 ILE B O 1
ATOM 3564 N N . GLY B 1 132 ? 17.828 -10.492 4.602 1 90.81 132 GLY B N 1
ATOM 3565 C CA . GLY B 1 132 ? 16.625 -11.281 4.426 1 90.81 132 GLY B CA 1
ATOM 3566 C C . GLY B 1 132 ? 16.812 -12.438 3.459 1 90.81 132 GLY B C 1
ATOM 3567 O O . GLY B 1 132 ? 16.375 -13.562 3.732 1 90.81 132 GLY B O 1
ATOM 3568 N N . ASN B 1 133 ? 17.422 -12.203 2.346 1 87.88 133 ASN B N 1
ATOM 3569 C CA . ASN B 1 133 ? 17.625 -13.242 1.343 1 87.88 133 ASN B CA 1
ATOM 3570 C C . ASN B 1 133 ? 18.688 -14.25 1.775 1 87.88 133 ASN B C 1
ATOM 3572 O O . ASN B 1 133 ? 18.547 -15.445 1.514 1 87.88 133 ASN B O 1
ATOM 3576 N N . ALA B 1 134 ? 19.688 -13.773 2.396 1 84.88 134 ALA B N 1
ATOM 3577 C CA . ALA B 1 134 ? 20.797 -14.633 2.781 1 84.88 134 ALA B CA 1
ATOM 3578 C C . ALA B 1 134 ? 20.453 -15.477 3.998 1 84.88 134 ALA B C 1
ATOM 3580 O O . ALA B 1 134 ? 20.75 -16.672 4.035 1 84.88 134 ALA B O 1
ATOM 3581 N N . TYR B 1 135 ? 19.734 -14.875 4.938 1 83.06 135 TYR B N 1
ATOM 3582 C CA . TYR B 1 135 ? 19.578 -15.57 6.211 1 83.06 135 TYR B CA 1
ATOM 3583 C C . TYR B 1 135 ? 18.141 -16.031 6.41 1 83.06 135 TYR B C 1
ATOM 3585 O O . TYR B 1 135 ? 17.891 -17.125 6.945 1 83.06 135 TYR B O 1
ATOM 3593 N N . ALA B 1 136 ? 17.266 -15.305 6.031 1 81.38 136 ALA B N 1
ATOM 3594 C CA . ALA B 1 136 ? 15.883 -15.68 6.258 1 81.38 136 ALA B CA 1
ATOM 3595 C C . ALA B 1 136 ? 15.398 -16.656 5.195 1 81.38 136 ALA B C 1
ATOM 3597 O O . ALA B 1 136 ? 14.977 -17.781 5.52 1 81.38 136 ALA B O 1
ATOM 3598 N N . ILE B 1 137 ? 15.57 -16.312 3.979 1 79.94 137 ILE B N 1
ATOM 3599 C CA . ILE B 1 137 ? 15.102 -17.156 2.885 1 79.94 137 ILE B CA 1
ATOM 3600 C C . ILE B 1 137 ? 16.141 -18.219 2.564 1 79.94 137 ILE B C 1
ATOM 3602 O O . ILE B 1 137 ? 15.812 -19.312 2.135 1 79.94 137 ILE B O 1
ATOM 3606 N N . ARG B 1 138 ? 17.375 -18.016 3.02 1 70.69 138 ARG B N 1
ATOM 3607 C CA . ARG B 1 138 ? 18.5 -18.922 2.77 1 70.69 138 ARG B CA 1
ATOM 3608 C C . ARG B 1 138 ? 18.578 -19.312 1.298 1 70.69 138 ARG B C 1
ATOM 3610 O O . ARG B 1 138 ? 18.672 -20.5 0.968 1 70.69 138 ARG B O 1
ATOM 3617 N N . ALA B 1 139 ? 18.531 -18.359 0.501 1 67.25 139 ALA B N 1
ATOM 3618 C CA . ALA B 1 139 ? 18.625 -18.609 -0.935 1 67.25 139 ALA B CA 1
ATOM 3619 C C . ALA B 1 139 ? 20.016 -19.109 -1.319 1 67.25 139 ALA B C 1
ATOM 3621 O O . ALA B 1 139 ? 21.016 -18.703 -0.71 1 67.25 139 ALA B O 1
ATOM 3622 N N . ASP B 1 140 ? 20.188 -20.156 -1.959 1 64.5 140 ASP B N 1
ATOM 3623 C CA . ASP B 1 140 ? 21.484 -20.719 -2.34 1 64.5 140 ASP B CA 1
ATOM 3624 C C . ASP B 1 140 ? 22.391 -19.656 -2.949 1 64.5 140 ASP B C 1
ATOM 3626 O O . ASP B 1 140 ? 23.562 -19.562 -2.611 1 64.5 140 ASP B O 1
ATOM 3630 N N . GLN B 1 141 ? 21.766 -18.922 -3.848 1 66.69 141 GLN B N 1
ATOM 3631 C CA . GLN B 1 141 ? 22.469 -17.75 -4.363 1 66.69 141 GLN B CA 1
ATOM 3632 C C . GLN B 1 141 ? 21.781 -16.469 -3.912 1 66.69 141 GLN B C 1
ATOM 3634 O O . GLN B 1 141 ? 20.734 -16.078 -4.461 1 66.69 141 GLN B O 1
ATOM 3639 N N . TRP B 1 142 ? 22.375 -15.961 -2.92 1 65.88 142 TRP B N 1
ATOM 3640 C CA . TRP B 1 142 ? 21.703 -14.859 -2.232 1 65.88 142 TRP B CA 1
ATOM 3641 C C . TRP B 1 142 ? 21.562 -13.656 -3.152 1 65.88 142 TRP B C 1
ATOM 3643 O O . TRP B 1 142 ? 20.703 -12.789 -2.916 1 65.88 142 TRP B O 1
ATOM 3653 N N . LEU B 1 143 ? 22.359 -13.703 -4.191 1 72.25 143 LEU B N 1
ATOM 3654 C CA . LEU B 1 143 ? 22.266 -12.578 -5.113 1 72.25 143 LEU B CA 1
ATOM 3655 C C . LEU B 1 143 ? 21.688 -13.016 -6.457 1 72.25 143 LEU B C 1
ATOM 3657 O O . LEU B 1 143 ? 21.969 -12.391 -7.484 1 72.25 143 LEU B O 1
ATOM 3661 N N . SER B 1 144 ? 20.906 -14.008 -6.391 1 82.5 144 SER B N 1
ATOM 3662 C CA . SER B 1 144 ? 20.234 -14.422 -7.621 1 82.5 144 SER B CA 1
ATOM 3663 C C . SER B 1 144 ? 19.266 -13.352 -8.109 1 82.5 144 SER B C 1
ATOM 3665 O O . SER B 1 144 ? 18.5 -12.789 -7.316 1 82.5 144 SER B O 1
ATOM 3667 N N . ALA B 1 145 ? 19.328 -13.094 -9.352 1 87.12 145 ALA B N 1
ATOM 3668 C CA . ALA B 1 145 ? 18.547 -12.016 -9.945 1 87.12 145 ALA B CA 1
ATOM 3669 C C . ALA B 1 145 ? 17.047 -12.242 -9.719 1 87.12 145 ALA B C 1
ATOM 3671 O O . ALA B 1 145 ? 16.328 -11.305 -9.367 1 87.12 145 ALA B O 1
ATOM 3672 N N . ARG B 1 146 ? 16.656 -13.438 -9.828 1 87.19 146 ARG B N 1
ATOM 3673 C CA . ARG B 1 146 ? 15.234 -13.766 -9.75 1 87.19 146 ARG B CA 1
ATOM 3674 C C . ARG B 1 146 ? 14.711 -13.617 -8.328 1 87.19 146 ARG B C 1
ATOM 3676 O O . ARG B 1 146 ? 13.516 -13.359 -8.125 1 87.19 146 ARG B O 1
ATOM 3683 N N . GLN B 1 147 ? 15.555 -13.766 -7.418 1 87.19 147 GLN B N 1
ATOM 3684 C CA . GLN B 1 147 ? 15.133 -13.664 -6.023 1 87.19 147 GLN B CA 1
ATOM 3685 C C . GLN B 1 147 ? 15.43 -12.273 -5.465 1 87.19 147 GLN B C 1
ATOM 3687 O O . GLN B 1 147 ? 14.578 -11.664 -4.816 1 87.19 147 GLN B O 1
ATOM 3692 N N . PHE B 1 148 ? 16.5 -11.789 -5.777 1 90.56 148 PHE B N 1
ATOM 3693 C CA . PHE B 1 148 ? 16.984 -10.578 -5.129 1 90.56 148 PHE B CA 1
ATOM 3694 C C . PHE B 1 148 ? 16.281 -9.344 -5.691 1 90.56 148 PHE B C 1
ATOM 3696 O O . PHE B 1 148 ? 15.836 -8.477 -4.934 1 90.56 148 PHE B O 1
ATOM 3703 N N . ILE B 1 149 ? 16.125 -9.227 -6.941 1 91.38 149 ILE B N 1
ATOM 3704 C CA . ILE B 1 149 ? 15.625 -8.016 -7.574 1 91.38 149 ILE B CA 1
ATOM 3705 C C . ILE B 1 149 ? 14.164 -7.805 -7.195 1 91.38 149 ILE B C 1
ATOM 3707 O O . ILE B 1 149 ? 13.781 -6.723 -6.742 1 91.38 149 ILE B O 1
ATOM 3711 N N . PRO B 1 150 ? 13.367 -8.852 -7.32 1 91.12 150 PRO B N 1
ATOM 3712 C CA . PRO B 1 150 ? 11.953 -8.656 -6.965 1 91.12 150 PRO B CA 1
ATOM 3713 C C . PRO B 1 150 ? 11.766 -8.328 -5.484 1 91.12 150 PRO B C 1
ATOM 3715 O O . PRO B 1 150 ? 10.969 -7.449 -5.141 1 91.12 150 PRO B O 1
ATOM 3718 N N . THR B 1 151 ? 12.445 -8.969 -4.672 1 91.31 151 THR B N 1
ATOM 3719 C CA . THR B 1 151 ? 12.312 -8.727 -3.24 1 91.31 151 THR B CA 1
ATOM 3720 C C . THR B 1 151 ? 12.82 -7.336 -2.879 1 91.31 151 THR B C 1
ATOM 3722 O O . THR B 1 151 ? 12.156 -6.605 -2.139 1 91.31 151 THR B O 1
ATOM 3725 N N . MET B 1 152 ? 13.914 -7 -3.4 1 92.75 152 MET B N 1
ATOM 3726 C CA . MET B 1 152 ? 14.453 -5.672 -3.145 1 92.75 152 MET B CA 1
ATOM 3727 C C . MET B 1 152 ? 13.523 -4.59 -3.682 1 92.75 152 MET B C 1
ATOM 3729 O O . MET B 1 152 ? 13.375 -3.531 -3.068 1 92.75 152 MET B O 1
ATOM 3733 N N . GLY B 1 153 ? 13.023 -4.895 -4.859 1 92.88 153 GLY B N 1
ATOM 3734 C CA . GLY B 1 153 ? 12.07 -3.953 -5.438 1 92.88 153 GLY B CA 1
ATOM 3735 C C . GLY B 1 153 ? 10.867 -3.697 -4.551 1 92.88 153 GLY B C 1
ATOM 3736 O O . GLY B 1 153 ? 10.414 -2.559 -4.426 1 92.88 153 GLY B O 1
ATOM 3737 N N . MET B 1 154 ? 10.344 -4.684 -3.918 1 93.19 154 MET B N 1
ATOM 3738 C CA . MET B 1 154 ? 9.211 -4.547 -3.012 1 93.19 154 MET B CA 1
ATOM 3739 C C . MET B 1 154 ? 9.594 -3.738 -1.776 1 93.19 154 MET B C 1
ATOM 3741 O O . MET B 1 154 ? 8.859 -2.842 -1.362 1 93.19 154 MET B O 1
ATOM 3745 N N . VAL B 1 155 ? 10.664 -4.062 -1.231 1 95.19 155 VAL B N 1
ATOM 3746 C CA . VAL B 1 155 ? 11.148 -3.383 -0.035 1 95.19 155 VAL B CA 1
ATOM 3747 C C . VAL B 1 155 ? 11.414 -1.912 -0.348 1 95.19 155 VAL B C 1
ATOM 3749 O O . VAL B 1 155 ? 11.039 -1.028 0.424 1 95.19 155 VAL B O 1
ATOM 3752 N N . LEU B 1 156 ? 11.984 -1.711 -1.476 1 95 156 LEU B N 1
ATOM 3753 C CA . LEU B 1 156 ? 12.312 -0.359 -1.91 1 95 156 LEU B CA 1
ATOM 3754 C C . LEU B 1 156 ? 11.055 0.48 -2.088 1 95 156 LEU B C 1
ATOM 3756 O O . LEU B 1 156 ? 11 1.629 -1.645 1 95 156 LEU B O 1
ATOM 3760 N N . GLY B 1 157 ? 10.141 -0.089 -2.713 1 92.81 157 GLY B N 1
ATOM 3761 C CA . GLY B 1 157 ? 8.891 0.623 -2.939 1 92.81 157 GLY B CA 1
ATOM 3762 C C . GLY B 1 157 ? 8.211 1.064 -1.654 1 92.81 157 GLY B C 1
ATOM 3763 O O . GLY B 1 157 ? 7.77 2.209 -1.543 1 92.81 157 GLY B O 1
ATOM 3764 N N . ASN B 1 158 ? 8.086 0.258 -0.72 1 93.5 158 ASN B N 1
ATOM 3765 C CA . ASN B 1 158 ? 7.469 0.581 0.562 1 93.5 158 ASN B CA 1
ATOM 3766 C C . ASN B 1 158 ? 8.305 1.58 1.352 1 93.5 158 ASN B C 1
ATOM 3768 O O . ASN B 1 158 ? 7.77 2.49 1.983 1 93.5 158 ASN B O 1
ATOM 3772 N N . SER B 1 159 ? 9.539 1.423 1.251 1 95.56 159 SER B N 1
ATOM 3773 C CA . SER B 1 159 ? 10.43 2.357 1.928 1 95.56 159 SER B CA 1
ATOM 3774 C C . SER B 1 159 ? 10.32 3.758 1.337 1 95.56 159 SER B C 1
ATOM 3776 O O . SER B 1 159 ? 10.352 4.75 2.066 1 95.56 159 SER B O 1
ATOM 3778 N N . MET B 1 160 ? 10.273 3.785 0.057 1 93.31 160 MET B N 1
ATOM 3779 C CA . MET B 1 160 ? 10.125 5.078 -0.604 1 93.31 160 MET B CA 1
ATOM 3780 C C . MET B 1 160 ? 8.898 5.816 -0.087 1 93.31 160 MET B C 1
ATOM 3782 O O . MET B 1 160 ? 8.961 7.008 0.215 1 93.31 160 MET B O 1
ATOM 3786 N N . SER B 1 161 ? 7.809 5.078 0.014 1 91.25 161 SER B N 1
ATOM 3787 C CA . SER B 1 161 ? 6.574 5.676 0.505 1 91.25 161 SER B CA 1
ATOM 3788 C C . SER B 1 161 ? 6.73 6.172 1.939 1 91.25 161 SER B C 1
ATOM 3790 O O . SER B 1 161 ? 6.309 7.281 2.268 1 91.25 161 SER B O 1
ATOM 3792 N N . ALA B 1 162 ? 7.285 5.41 2.732 1 94.75 162 ALA B N 1
ATOM 3793 C CA . ALA B 1 162 ? 7.48 5.773 4.133 1 94.75 162 ALA B CA 1
ATOM 3794 C C . ALA B 1 162 ? 8.367 7.004 4.262 1 94.75 162 ALA B C 1
ATOM 3796 O O . ALA B 1 162 ? 8.055 7.934 5.012 1 94.75 162 ALA B O 1
ATOM 3797 N N . VAL B 1 163 ? 9.422 7.031 3.52 1 95.5 163 VAL B N 1
ATOM 3798 C CA . VAL B 1 163 ? 10.375 8.141 3.574 1 95.5 163 VAL B CA 1
ATOM 3799 C C . VAL B 1 163 ? 9.711 9.414 3.059 1 95.5 163 VAL B C 1
ATOM 3801 O O . VAL B 1 163 ? 9.898 10.492 3.631 1 95.5 163 VAL B O 1
ATOM 3804 N N . ALA B 1 164 ? 8.992 9.25 2.008 1 92.69 164 ALA B N 1
ATOM 3805 C CA . ALA B 1 164 ? 8.289 10.406 1.46 1 92.69 164 ALA B CA 1
ATOM 3806 C C . ALA B 1 164 ? 7.348 11.016 2.494 1 92.69 164 ALA B C 1
ATOM 3808 O O . ALA B 1 164 ? 7.312 12.242 2.666 1 92.69 164 ALA B O 1
ATOM 3809 N N . ILE B 1 165 ? 6.637 10.188 3.164 1 91 165 ILE B N 1
ATOM 3810 C CA . ILE B 1 165 ? 5.707 10.656 4.191 1 91 165 ILE B CA 1
ATOM 3811 C C . ILE B 1 165 ? 6.488 11.297 5.336 1 91 165 ILE B C 1
ATOM 3813 O O . ILE B 1 165 ? 6.133 12.383 5.801 1 91 165 ILE B O 1
ATOM 3817 N N . GLY B 1 166 ? 7.504 10.664 5.762 1 95 166 GLY B N 1
ATOM 3818 C CA . GLY B 1 166 ? 8.328 11.188 6.844 1 95 166 GLY B CA 1
ATOM 3819 C C . GLY B 1 166 ? 8.945 12.531 6.527 1 95 166 GLY B C 1
ATOM 3820 O O . GLY B 1 166 ? 8.875 13.461 7.34 1 95 166 GLY B O 1
ATOM 3821 N N . LEU B 1 167 ? 9.438 12.648 5.391 1 93.31 167 LEU B N 1
ATOM 3822 C CA . LEU B 1 167 ? 10.102 13.883 4.992 1 93.31 167 LEU B CA 1
ATOM 3823 C C . LEU B 1 167 ? 9.094 15.008 4.781 1 93.31 167 LEU B C 1
ATOM 3825 O O . LEU B 1 167 ? 9.336 16.156 5.164 1 93.31 167 LEU B O 1
ATOM 3829 N N . SER B 1 168 ? 8.047 14.648 4.16 1 90.88 168 SER B N 1
ATOM 3830 C CA . SER B 1 168 ? 6.996 15.648 3.979 1 90.88 168 SER B CA 1
ATOM 3831 C C . SER B 1 168 ? 6.488 16.172 5.32 1 90.88 168 SER B C 1
ATOM 3833 O O . SER B 1 168 ? 6.297 17.375 5.492 1 90.88 168 SER B O 1
ATOM 3835 N N . SER B 1 169 ? 6.344 15.328 6.188 1 91.81 169 SER B N 1
ATOM 3836 C CA . SER B 1 169 ? 5.84 15.703 7.508 1 91.81 169 SER B CA 1
ATOM 3837 C C . SER B 1 169 ? 6.859 16.547 8.266 1 91.81 169 SER B C 1
ATOM 3839 O O . SER B 1 169 ? 6.516 17.594 8.812 1 91.81 169 SER B O 1
ATOM 3841 N N . VAL B 1 170 ? 8.039 16.156 8.297 1 92.19 170 VAL B N 1
ATOM 3842 C CA . VAL B 1 170 ? 9.055 16.859 9.07 1 92.19 170 VAL B CA 1
ATOM 3843 C C . VAL B 1 170 ? 9.281 18.25 8.484 1 92.19 170 VAL B C 1
ATOM 3845 O O . VAL B 1 170 ? 9.391 19.234 9.227 1 92.19 170 VAL B O 1
ATOM 3848 N N . MET B 1 171 ? 9.281 18.328 7.223 1 88.31 171 MET B N 1
ATOM 3849 C CA . MET B 1 171 ? 9.508 19.625 6.566 1 88.31 171 MET B CA 1
ATOM 3850 C C . MET B 1 171 ? 8.344 20.578 6.812 1 88.31 171 MET B C 1
ATOM 3852 O O . MET B 1 171 ? 8.547 21.75 7.109 1 88.31 171 MET B O 1
ATOM 3856 N N . THR B 1 172 ? 7.25 20.031 6.68 1 87.19 172 THR B N 1
ATOM 3857 C CA . THR B 1 172 ? 6.062 20.844 6.926 1 87.19 172 THR B CA 1
ATOM 3858 C C . THR B 1 172 ? 6.012 21.297 8.383 1 87.19 172 THR B C 1
ATOM 3860 O O . THR B 1 172 ? 5.727 22.469 8.664 1 87.19 172 THR B O 1
ATOM 3863 N N . GLN B 1 173 ? 6.25 20.469 9.25 1 88.75 173 GLN B N 1
ATOM 3864 C CA . GLN B 1 173 ? 6.199 20.781 10.672 1 88.75 173 GLN B CA 1
ATOM 3865 C C . GLN B 1 173 ? 7.285 21.797 11.047 1 88.75 173 GLN B C 1
ATOM 3867 O O . GLN B 1 173 ? 7.066 22.672 11.891 1 88.75 173 GLN B O 1
ATOM 3872 N N . LEU B 1 174 ? 8.422 21.688 10.492 1 86.19 174 LEU B N 1
ATOM 3873 C CA . LEU B 1 174 ? 9.516 22.609 10.758 1 86.19 174 LEU B CA 1
ATOM 3874 C C . LEU B 1 174 ? 9.141 24.031 10.32 1 86.19 174 LEU B C 1
ATOM 3876 O O . LEU B 1 174 ? 9.477 25 11 1 86.19 174 LEU B O 1
ATOM 3880 N N . ILE B 1 175 ? 8.422 24.078 9.266 1 84.69 175 ILE B N 1
ATOM 3881 C CA . ILE B 1 175 ? 8 25.375 8.742 1 84.69 175 ILE B CA 1
ATOM 3882 C C . ILE B 1 175 ? 6.848 25.922 9.586 1 84.69 175 ILE B C 1
ATOM 3884 O O . ILE B 1 175 ? 6.84 27.094 9.953 1 84.69 175 ILE B O 1
ATOM 3888 N N . ASP B 1 176 ? 5.973 25.047 9.891 1 86.56 176 ASP B N 1
ATOM 3889 C CA . ASP B 1 176 ? 4.781 25.453 10.633 1 86.56 176 ASP B CA 1
ATOM 3890 C C . ASP B 1 176 ? 5.133 25.828 12.07 1 86.56 176 ASP B C 1
ATOM 3892 O O . ASP B 1 176 ? 4.508 26.719 12.656 1 86.56 176 ASP B O 1
ATOM 3896 N N . GLN B 1 177 ? 6.039 25.125 12.586 1 88.5 177 GLN B N 1
ATOM 3897 C CA . GLN B 1 177 ? 6.398 25.359 13.984 1 88.5 177 GLN B CA 1
ATOM 3898 C C . GLN B 1 177 ? 7.727 26.094 14.094 1 88.5 177 GLN B C 1
ATOM 3900 O O . GLN B 1 177 ? 8.445 25.953 15.078 1 88.5 177 GLN B O 1
ATOM 3905 N N . LYS B 1 178 ? 7.988 26.812 13.164 1 85.69 178 LYS B N 1
ATOM 3906 C CA . LYS B 1 178 ? 9.266 27.531 13.117 1 85.69 178 LYS B CA 1
ATOM 3907 C C . LYS B 1 178 ? 9.422 28.453 14.32 1 85.69 178 LYS B C 1
ATOM 3909 O O . LYS B 1 178 ? 10.469 28.469 14.961 1 85.69 178 LYS B O 1
ATOM 3914 N N . ASP B 1 179 ? 8.352 29.188 14.562 1 87.44 179 ASP B N 1
ATOM 3915 C CA . ASP B 1 179 ? 8.391 30.172 15.648 1 87.44 179 ASP B CA 1
ATOM 3916 C C . ASP B 1 179 ? 8.602 29.484 17 1 87.44 179 ASP B C 1
ATOM 3918 O O . ASP B 1 179 ? 9.359 29.969 17.844 1 87.44 179 ASP B O 1
ATOM 3922 N N . ARG B 1 180 ? 7.984 28.422 17.141 1 88.44 180 ARG B N 1
ATOM 3923 C CA . ARG B 1 180 ? 8.109 27.656 18.391 1 88.44 180 ARG B CA 1
ATOM 3924 C C . ARG B 1 180 ? 9.523 27.094 18.531 1 88.44 180 ARG B C 1
ATOM 3926 O O . ARG B 1 180 ? 10.094 27.109 19.625 1 88.44 180 ARG B O 1
ATOM 3933 N N . ILE B 1 181 ? 10.062 26.625 17.531 1 87.44 181 ILE B N 1
ATOM 3934 C CA . ILE B 1 181 ? 11.391 26.016 17.531 1 87.44 181 ILE B CA 1
ATOM 3935 C C . ILE B 1 181 ? 12.445 27.078 17.797 1 87.44 181 ILE B C 1
ATOM 3937 O O . ILE B 1 181 ? 13.367 26.875 18.594 1 87.44 181 ILE B O 1
ATOM 3941 N N . GLU B 1 182 ? 12.227 28.203 17.219 1 85.75 182 GLU B N 1
ATOM 3942 C CA . GLU B 1 182 ? 13.148 29.312 17.438 1 85.75 182 GLU B CA 1
ATOM 3943 C C . GLU B 1 182 ? 13.086 29.797 18.875 1 85.75 182 GLU B C 1
ATOM 3945 O O . GLU B 1 182 ? 14.102 30.188 19.453 1 85.75 182 GLU B O 1
ATOM 3950 N N . MET B 1 183 ? 11.859 29.75 19.312 1 89.06 183 MET B N 1
ATOM 3951 C CA . MET B 1 183 ? 11.672 30.141 20.703 1 89.06 183 MET B CA 1
ATOM 3952 C C . MET B 1 183 ? 12.422 29.188 21.641 1 89.06 183 MET B C 1
ATOM 3954 O O . MET B 1 183 ? 13.094 29.625 22.562 1 89.06 183 MET B O 1
ATOM 3958 N N . HIS B 1 184 ? 12.406 27.969 21.406 1 88.5 184 HIS B N 1
ATOM 3959 C CA . HIS B 1 184 ? 13.109 26.969 22.203 1 88.5 184 HIS B CA 1
ATOM 3960 C C . HIS B 1 184 ? 14.617 27.156 22.109 1 88.5 184 HIS B C 1
ATOM 3962 O O . HIS B 1 184 ? 15.32 27.047 23.125 1 88.5 184 HIS B O 1
ATOM 3968 N N . LEU B 1 185 ? 15.047 27.469 20.953 1 85.31 185 LEU B N 1
ATOM 3969 C CA . LEU B 1 185 ? 16.469 27.688 20.734 1 85.31 185 LEU B CA 1
ATOM 3970 C C . LEU B 1 185 ? 16.953 28.938 21.453 1 85.31 185 LEU B C 1
ATOM 3972 O O . LEU B 1 185 ? 18.047 28.953 22.016 1 85.31 185 LEU B O 1
ATOM 3976 N N . SER B 1 186 ? 16.094 29.906 21.453 1 88.12 186 SER B N 1
ATOM 3977 C CA . SER B 1 186 ? 16.438 31.156 22.109 1 88.12 186 SER B CA 1
ATOM 3978 C C . SER B 1 186 ? 16.516 30.969 23.625 1 88.12 186 SER B C 1
ATOM 3980 O O . SER B 1 186 ? 17.25 31.688 24.312 1 88.12 186 SER B O 1
ATOM 3982 N N . PHE B 1 187 ? 15.742 29.984 24.125 1 91.62 187 PHE B N 1
ATOM 3983 C CA . PHE B 1 187 ? 15.734 29.719 25.547 1 91.62 187 PHE B CA 1
ATOM 3984 C C . PHE B 1 187 ? 16.844 28.734 25.922 1 91.62 187 PHE B C 1
ATOM 3986 O O . PHE B 1 187 ? 16.922 28.297 27.078 1 91.62 187 PHE B O 1
ATOM 3993 N N . GLY B 1 188 ? 17.703 28.328 24.953 1 86.94 188 GLY B N 1
ATOM 3994 C CA . GLY B 1 188 ? 18.891 27.531 25.234 1 86.94 188 GLY B CA 1
ATOM 3995 C C . GLY B 1 188 ? 18.734 26.062 24.906 1 86.94 188 GLY B C 1
ATOM 3996 O O . GLY B 1 188 ? 19.578 25.25 25.234 1 86.94 188 GLY B O 1
ATOM 3997 N N . ALA B 1 189 ? 17.672 25.766 24.312 1 87.69 189 ALA B N 1
ATOM 3998 C CA . ALA B 1 189 ? 17.484 24.375 23.906 1 87.69 189 ALA B CA 1
ATOM 3999 C C . ALA B 1 189 ? 18.484 23.969 22.828 1 87.69 189 ALA B C 1
ATOM 4001 O O . ALA B 1 189 ? 18.875 24.797 22 1 87.69 189 ALA B O 1
ATOM 4002 N N . SER B 1 190 ? 18.969 22.719 22.953 1 86.88 190 SER B N 1
ATOM 4003 C CA . SER B 1 190 ? 19.828 22.203 21.906 1 86.88 190 SER B CA 1
ATOM 4004 C C . SER B 1 190 ? 19.031 21.938 20.625 1 86.88 190 SER B C 1
ATOM 4006 O O . SER B 1 190 ? 17.797 21.859 20.656 1 86.88 190 SER B O 1
ATOM 4008 N N . ARG B 1 191 ? 19.719 21.828 19.547 1 83.81 191 ARG B N 1
ATOM 4009 C CA . ARG B 1 191 ? 19.109 21.531 18.25 1 83.81 191 ARG B CA 1
ATOM 4010 C C . ARG B 1 191 ? 18.266 20.266 18.312 1 83.81 191 ARG B C 1
ATOM 4012 O O . ARG B 1 191 ? 17.156 20.219 17.797 1 83.81 191 ARG B O 1
ATOM 4019 N N . TRP B 1 192 ? 18.828 19.375 19.016 1 85.94 192 TRP B N 1
ATOM 4020 C CA . TRP B 1 192 ? 18.156 18.094 19.094 1 85.94 192 TRP B CA 1
ATOM 4021 C C . TRP B 1 192 ? 16.906 18.188 19.984 1 85.94 192 TRP B C 1
ATOM 4023 O O . TRP B 1 192 ? 15.867 17.609 19.641 1 85.94 192 TRP B O 1
ATOM 4033 N N . GLU B 1 193 ? 17.031 18.922 21 1 87.06 193 GLU B N 1
ATOM 4034 C CA . GLU B 1 193 ? 15.898 19.062 21.891 1 87.06 193 GLU B CA 1
ATOM 4035 C C . GLU B 1 193 ? 14.75 19.812 21.219 1 87.06 193 GLU B C 1
ATOM 4037 O O . GLU B 1 193 ? 13.578 19.484 21.438 1 87.06 193 GLU B O 1
ATOM 4042 N N . ALA B 1 194 ? 15.086 20.703 20.422 1 86.75 194 ALA B N 1
ATOM 4043 C CA . ALA B 1 194 ? 14.078 21.516 19.734 1 86.75 194 ALA B CA 1
ATOM 4044 C C . ALA B 1 194 ? 13.438 20.75 18.578 1 86.75 194 ALA B C 1
ATOM 4046 O O . ALA B 1 194 ? 12.258 20.938 18.297 1 86.75 194 ALA B O 1
ATOM 4047 N N . ALA B 1 195 ? 14.188 19.844 17.984 1 88.62 195 ALA B N 1
ATOM 4048 C CA . ALA B 1 195 ? 13.727 19.156 16.781 1 88.62 195 ALA B CA 1
ATOM 4049 C C . ALA B 1 195 ? 13.117 17.797 17.109 1 88.62 195 ALA B C 1
ATOM 4051 O O . ALA B 1 195 ? 12.398 17.219 16.297 1 88.62 195 ALA B O 1
ATOM 4052 N N . ARG B 1 196 ? 13.344 17.297 18.234 1 91.31 196 ARG B N 1
ATOM 4053 C CA . ARG B 1 196 ? 13 15.938 18.609 1 91.31 196 ARG B CA 1
ATOM 4054 C C . ARG B 1 196 ? 11.5 15.688 18.469 1 91.31 196 ARG B C 1
ATOM 4056 O O . ARG B 1 196 ? 11.086 14.695 17.875 1 91.31 196 ARG B O 1
ATOM 4063 N N . PRO B 1 197 ? 10.711 16.578 19 1 92.12 197 PRO B N 1
ATOM 4064 C CA . PRO B 1 197 ? 9.273 16.312 18.875 1 92.12 197 PRO B CA 1
ATOM 4065 C C . PRO B 1 197 ? 8.805 16.25 17.422 1 92.12 197 PRO B C 1
ATOM 4067 O O . PRO B 1 197 ? 7.938 15.438 17.094 1 92.12 197 PRO B O 1
ATOM 4070 N N . VAL B 1 198 ? 9.391 17.047 16.625 1 92.38 198 VAL B N 1
ATOM 4071 C CA . VAL B 1 198 ? 9.039 17.094 15.211 1 92.38 198 VAL B CA 1
ATOM 4072 C C . VAL B 1 198 ? 9.508 15.812 14.523 1 92.38 198 VAL B C 1
ATOM 4074 O O . VAL B 1 198 ? 8.781 15.242 13.695 1 92.38 198 VAL B O 1
ATOM 4077 N N . CYS B 1 199 ? 10.617 15.367 14.891 1 94.31 199 CYS B N 1
ATOM 4078 C CA . CYS B 1 199 ? 11.172 14.148 14.312 1 94.31 199 CYS B CA 1
ATOM 4079 C C . CYS B 1 199 ? 10.352 12.93 14.727 1 94.31 199 CYS B C 1
ATOM 4081 O O . CYS B 1 199 ? 10.008 12.094 13.891 1 94.31 199 CYS B O 1
ATOM 4083 N N . VAL B 1 200 ? 10.008 12.867 15.953 1 95.19 200 VAL B N 1
ATOM 4084 C CA . VAL B 1 200 ? 9.273 11.734 16.516 1 95.19 200 VAL B CA 1
ATOM 4085 C C . VAL B 1 200 ? 7.902 11.633 15.844 1 95.19 200 VAL B C 1
ATOM 4087 O O . VAL B 1 200 ? 7.488 10.555 15.43 1 95.19 200 VAL B O 1
ATOM 4090 N N . GLU B 1 201 ? 7.328 12.695 15.68 1 94.5 201 GLU B N 1
ATOM 4091 C CA . GLU B 1 201 ? 6.008 12.719 15.062 1 94.5 201 GLU B CA 1
ATOM 4092 C C . GLU B 1 201 ? 6.078 12.312 13.594 1 94.5 201 GLU B C 1
ATOM 4094 O O . GLU B 1 201 ? 5.238 11.555 13.109 1 94.5 201 GLU B O 1
ATOM 4099 N N . ALA B 1 202 ? 7.027 12.789 12.938 1 95.5 202 ALA B N 1
ATOM 4100 C CA . ALA B 1 202 ? 7.195 12.492 11.516 1 95.5 202 ALA B CA 1
ATOM 4101 C C . ALA B 1 202 ? 7.477 11.008 11.297 1 95.5 202 ALA B C 1
ATOM 4103 O O . ALA B 1 202 ? 6.91 10.391 10.391 1 95.5 202 ALA B O 1
ATOM 4104 N N . ILE B 1 203 ? 8.305 10.469 12.117 1 96.5 203 ILE B N 1
ATOM 4105 C CA . ILE B 1 203 ? 8.68 9.062 11.984 1 96.5 203 ILE B CA 1
ATOM 4106 C C . ILE B 1 203 ? 7.473 8.18 12.312 1 96.5 203 ILE B C 1
ATOM 4108 O O . ILE B 1 203 ? 7.211 7.195 11.609 1 96.5 203 ILE B O 1
ATOM 4112 N N . LYS B 1 204 ? 6.715 8.5 13.281 1 94.94 204 LYS B N 1
ATOM 4113 C CA . LYS B 1 204 ? 5.512 7.758 13.641 1 94.94 204 LYS B CA 1
ATOM 4114 C C . LYS B 1 204 ? 4.504 7.754 12.5 1 94.94 204 LYS B C 1
ATOM 4116 O O . LYS B 1 204 ? 3.971 6.703 12.133 1 94.94 204 LYS B O 1
ATOM 4121 N N . LEU B 1 205 ? 4.355 8.852 11.945 1 91.75 205 LEU B N 1
ATOM 4122 C CA . LEU B 1 205 ? 3.408 9 10.844 1 91.75 205 LEU B CA 1
ATOM 4123 C C . LEU B 1 205 ? 3.838 8.164 9.641 1 91.75 205 LEU B C 1
ATOM 4125 O O . LEU B 1 205 ? 2.996 7.594 8.945 1 91.75 205 LEU B O 1
ATOM 4129 N N . ALA B 1 206 ? 5.078 8.133 9.438 1 95.38 206 ALA B N 1
ATOM 4130 C CA . ALA B 1 206 ? 5.637 7.43 8.289 1 95.38 206 ALA B CA 1
ATOM 4131 C C . ALA B 1 206 ? 5.508 5.918 8.453 1 95.38 206 ALA B C 1
ATOM 4133 O O . ALA B 1 206 ? 5.344 5.191 7.473 1 95.38 206 ALA B O 1
ATOM 4134 N N . LEU B 1 207 ? 5.551 5.426 9.695 1 95.31 207 LEU B N 1
ATOM 4135 C CA . LEU B 1 207 ? 5.621 3.99 9.938 1 95.31 207 LEU B CA 1
ATOM 4136 C C . LEU B 1 207 ? 4.227 3.412 10.164 1 95.31 207 LEU B C 1
ATOM 4138 O O . LEU B 1 207 ? 4.027 2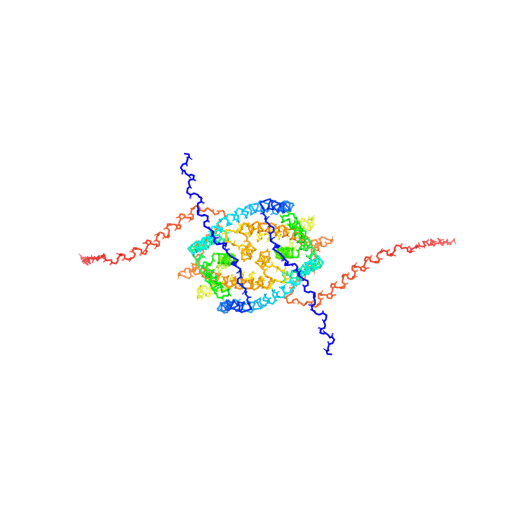.201 10.055 1 95.31 207 LEU B O 1
ATOM 4142 N N . LEU B 1 208 ? 3.27 4.223 10.406 1 89.38 208 LEU B N 1
ATOM 4143 C CA . LEU B 1 208 ? 1.931 3.787 10.789 1 89.38 208 LEU B CA 1
ATOM 4144 C C . LEU B 1 208 ? 1.279 2.98 9.672 1 89.38 208 LEU B C 1
ATOM 4146 O O . LEU B 1 208 ? 0.725 1.907 9.914 1 89.38 208 LEU B O 1
ATOM 4150 N N . PRO B 1 209 ? 1.389 3.408 8.414 1 87.06 209 PRO B N 1
ATOM 4151 C CA . PRO B 1 209 ? 0.76 2.635 7.344 1 87.06 209 PRO B CA 1
ATOM 4152 C C . PRO B 1 209 ? 1.309 1.212 7.246 1 87.06 209 PRO B C 1
ATOM 4154 O O . PRO B 1 209 ? 0.541 0.261 7.078 1 87.06 209 PRO B O 1
ATOM 4157 N N . THR B 1 210 ? 2.609 1.105 7.352 1 92.81 210 THR B N 1
ATOM 4158 C CA . THR B 1 210 ? 3.242 -0.206 7.27 1 92.81 210 THR B CA 1
ATOM 4159 C C . THR B 1 210 ? 2.834 -1.076 8.453 1 92.81 210 THR B C 1
ATOM 4161 O O . THR B 1 210 ? 2.531 -2.26 8.289 1 92.81 210 THR B O 1
ATOM 4164 N N . ILE B 1 211 ? 2.77 -0.497 9.617 1 91.94 211 ILE B N 1
ATOM 4165 C CA . ILE B 1 211 ? 2.406 -1.224 10.828 1 91.94 211 ILE B CA 1
ATOM 4166 C C . ILE B 1 211 ? 0.938 -1.637 10.766 1 91.94 211 ILE B C 1
ATOM 4168 O O . ILE B 1 211 ? 0.59 -2.771 11.102 1 91.94 211 ILE B O 1
ATOM 4172 N N . ASN B 1 212 ? 0.129 -0.776 10.305 1 83.44 212 ASN B N 1
ATOM 4173 C CA . ASN B 1 212 ? -1.291 -1.079 10.156 1 83.44 212 ASN B CA 1
ATOM 4174 C C . ASN B 1 212 ? -1.521 -2.189 9.141 1 83.44 212 ASN B C 1
ATOM 4176 O O . ASN B 1 212 ? -2.369 -3.061 9.344 1 83.44 212 ASN B O 1
ATOM 4180 N N . SER B 1 213 ? -0.797 -2.119 8.078 1 88.44 213 SER B N 1
ATOM 4181 C CA . SER B 1 213 ? -0.899 -3.174 7.078 1 88.44 213 SER B CA 1
ATOM 4182 C C . SER B 1 213 ? -0.531 -4.531 7.664 1 88.44 213 SER B C 1
ATOM 4184 O O . SER B 1 213 ? -1.179 -5.539 7.367 1 88.44 213 SER B O 1
ATOM 4186 N N . MET B 1 214 ? 0.477 -4.527 8.469 1 91 214 MET B N 1
ATOM 4187 C CA . MET B 1 214 ? 0.924 -5.762 9.102 1 91 214 MET B CA 1
ATOM 4188 C C . MET B 1 214 ? -0.146 -6.309 10.039 1 91 214 MET B C 1
ATOM 4190 O O . MET B 1 214 ? -0.317 -7.523 10.156 1 91 214 MET B O 1
ATOM 4194 N N . SER B 1 215 ? -0.922 -5.422 10.602 1 88.06 215 SER B N 1
ATOM 4195 C CA . SER B 1 215 ? -1.905 -5.828 11.602 1 88.06 215 SER B CA 1
ATOM 4196 C C . SER B 1 215 ? -3.168 -6.371 10.945 1 88.06 215 SER B C 1
ATOM 4198 O O . SER B 1 215 ? -3.938 -7.102 11.57 1 88.06 215 SER B O 1
ATOM 4200 N N . ILE B 1 216 ? -3.379 -6.086 9.68 1 85.19 216 ILE B N 1
ATOM 4201 C CA . ILE B 1 216 ? -4.656 -6.477 9.094 1 85.19 216 ILE B CA 1
ATOM 4202 C C . ILE B 1 216 ? -4.418 -7.48 7.965 1 85.19 216 ILE B C 1
ATOM 4204 O O . ILE B 1 216 ? -5.367 -8.062 7.438 1 85.19 216 ILE B O 1
ATOM 4208 N N . ILE B 1 217 ? -3.217 -7.727 7.641 1 90.38 217 ILE B N 1
ATOM 4209 C CA . ILE B 1 217 ? -2.879 -8.609 6.531 1 90.38 217 ILE B CA 1
ATOM 4210 C C . ILE B 1 217 ? -3.352 -10.023 6.832 1 90.38 217 ILE B C 1
ATOM 4212 O O . ILE B 1 217 ? -3.225 -10.5 7.965 1 90.38 217 ILE B O 1
ATOM 4216 N N . GLY B 1 218 ? -3.885 -10.742 5.855 1 86.69 218 GLY B N 1
ATOM 4217 C CA . GLY B 1 218 ? -4.383 -12.102 6.035 1 86.69 218 GLY B CA 1
ATOM 4218 C C . GLY B 1 218 ? -5.809 -12.148 6.543 1 86.69 218 GLY B C 1
ATOM 4219 O O . GLY B 1 218 ? -6.52 -13.133 6.32 1 86.69 218 GLY B O 1
ATOM 4220 N N . LEU B 1 219 ? -6.156 -11.164 7.312 1 81.06 219 LEU B N 1
ATOM 4221 C CA . LEU B 1 219 ? -7.516 -11.109 7.84 1 81.06 219 LEU B CA 1
ATOM 4222 C C . LEU B 1 219 ? -8.461 -10.453 6.844 1 81.06 219 LEU B C 1
ATOM 4224 O O . LEU B 1 219 ? -9.555 -10.969 6.582 1 81.06 219 LEU B O 1
ATOM 4228 N N . VAL B 1 220 ? -8.07 -9.312 6.316 1 77.75 220 VAL B N 1
ATOM 4229 C CA . VAL B 1 220 ? -8.93 -8.484 5.488 1 77.75 220 VAL B CA 1
ATOM 4230 C C . VAL B 1 220 ? -8.453 -8.523 4.039 1 77.75 220 VAL B C 1
ATOM 4232 O O . VAL B 1 220 ? -9.266 -8.422 3.109 1 77.75 220 VAL B O 1
ATOM 4235 N N . SER B 1 221 ? -7.137 -8.766 3.887 1 84.19 221 SER B N 1
ATOM 4236 C CA . SER B 1 221 ? -6.547 -8.664 2.557 1 84.19 221 SER B CA 1
ATOM 4237 C C . SER B 1 221 ? -5.555 -9.797 2.307 1 84.19 221 SER B C 1
ATOM 4239 O O . SER B 1 221 ? -4.852 -10.227 3.225 1 84.19 221 SER B O 1
ATOM 4241 N N . ILE B 1 222 ? -5.66 -10.328 1.169 1 88.81 222 ILE B N 1
ATOM 4242 C CA . ILE B 1 222 ? -4.617 -11.25 0.734 1 88.81 222 ILE B CA 1
ATOM 4243 C C . ILE B 1 222 ? -3.512 -10.484 0.019 1 88.81 222 ILE B C 1
ATOM 4245 O O . ILE B 1 222 ? -3.746 -9.883 -1.032 1 88.81 222 ILE B O 1
ATOM 4249 N N . PRO B 1 223 ? -2.367 -10.539 0.594 1 92.56 223 PRO B N 1
ATOM 4250 C CA . PRO B 1 223 ? -1.277 -9.727 0.05 1 92.56 223 PRO B CA 1
ATOM 4251 C C . PRO B 1 223 ? -0.861 -10.156 -1.354 1 92.56 223 PRO B C 1
ATOM 4253 O O . PRO B 1 223 ? -0.968 -11.336 -1.695 1 92.56 223 PRO B O 1
ATOM 4256 N N . GLY B 1 224 ? -0.305 -9.227 -2.023 1 91.88 224 GLY B N 1
ATOM 4257 C CA . GLY B 1 224 ? 0.019 -9.43 -3.426 1 91.88 224 GLY B CA 1
ATOM 4258 C C . GLY B 1 224 ? 1.075 -10.5 -3.645 1 91.88 224 GLY B C 1
ATOM 4259 O O . GLY B 1 224 ? 0.979 -11.289 -4.582 1 91.88 224 GLY B O 1
ATOM 4260 N N . MET B 1 225 ? 2.033 -10.492 -2.811 1 93.38 225 MET B N 1
ATOM 4261 C CA . MET B 1 225 ? 3.094 -11.477 -2.98 1 93.38 225 MET B CA 1
ATOM 4262 C C . MET B 1 225 ? 2.549 -12.891 -2.818 1 93.38 225 MET B C 1
ATOM 4264 O O . MET B 1 225 ? 2.885 -13.781 -3.6 1 93.38 225 MET B O 1
ATOM 4268 N N . MET B 1 226 ? 1.75 -13.094 -1.828 1 93.81 226 MET B N 1
ATOM 4269 C CA . MET B 1 226 ? 1.134 -14.398 -1.602 1 93.81 226 MET B CA 1
ATOM 4270 C C . MET B 1 226 ? 0.233 -14.781 -2.77 1 93.81 226 MET B C 1
ATOM 4272 O O . MET B 1 226 ? 0.298 -15.914 -3.262 1 93.81 226 MET B O 1
ATOM 4276 N N . THR B 1 227 ? -0.483 -13.836 -3.227 1 93.19 227 THR B N 1
ATOM 4277 C CA . THR B 1 227 ? -1.358 -14.047 -4.375 1 93.19 227 THR B CA 1
ATOM 4278 C C . THR B 1 227 ? -0.549 -14.445 -5.605 1 93.19 227 THR B C 1
ATOM 4280 O O . THR B 1 227 ? -0.882 -15.414 -6.285 1 93.19 227 THR B O 1
ATOM 4283 N N . GLY B 1 228 ? 0.474 -13.742 -5.863 1 92.38 228 GLY B N 1
ATOM 4284 C CA . GLY B 1 228 ? 1.319 -14.031 -7.012 1 92.38 228 GLY B CA 1
ATOM 4285 C C . GLY B 1 228 ? 1.943 -15.414 -6.957 1 92.38 228 GLY B C 1
ATOM 4286 O O . GLY B 1 228 ? 2.004 -16.125 -7.969 1 92.38 228 GLY B O 1
ATOM 4287 N N . GLN B 1 229 ? 2.387 -15.758 -5.812 1 91.19 229 GLN B N 1
ATOM 4288 C CA . GLN B 1 229 ? 2.996 -17.078 -5.66 1 91.19 229 GLN B CA 1
ATOM 4289 C C . GLN B 1 229 ? 1.972 -18.188 -5.879 1 91.19 229 GLN B C 1
ATOM 4291 O O . GLN B 1 229 ? 2.264 -19.188 -6.531 1 91.19 229 GLN B O 1
ATOM 4296 N N . ILE B 1 230 ? 0.823 -17.953 -5.316 1 90.56 230 ILE B N 1
ATOM 4297 C CA . ILE B 1 230 ? -0.236 -18.953 -5.461 1 90.56 230 ILE B CA 1
ATOM 4298 C C . ILE B 1 230 ? -0.616 -19.078 -6.934 1 90.56 230 ILE B C 1
ATOM 4300 O O . ILE B 1 230 ? -0.708 -20.203 -7.457 1 90.56 230 ILE B O 1
ATOM 4304 N N . LEU B 1 231 ? -0.732 -18.047 -7.59 1 86.69 231 LEU B N 1
ATOM 4305 C CA . LEU B 1 231 ? -1.07 -18.047 -9.008 1 86.69 231 LEU B CA 1
ATOM 4306 C C . LEU B 1 231 ? 0.08 -18.594 -9.844 1 86.69 231 LEU B C 1
ATOM 4308 O O . LEU B 1 231 ? -0.145 -19.203 -10.898 1 86.69 231 LEU B O 1
ATOM 4312 N N . GLY B 1 232 ? 1.251 -18.359 -9.336 1 86.44 232 GLY B N 1
ATOM 4313 C CA . GLY B 1 232 ? 2.43 -18.844 -10.031 1 86.44 232 GLY B CA 1
ATOM 4314 C C . GLY B 1 232 ? 2.686 -20.328 -9.797 1 86.44 232 GLY B C 1
ATOM 4315 O O . GLY B 1 232 ? 3.598 -20.906 -10.391 1 86.44 232 GLY B O 1
ATOM 4316 N N . GLY B 1 233 ? 1.974 -20.953 -8.891 1 85.19 233 GLY B N 1
ATOM 4317 C CA . GLY B 1 233 ? 2.059 -22.406 -8.734 1 85.19 233 GLY B CA 1
ATOM 4318 C C . GLY B 1 233 ? 2.711 -22.828 -7.43 1 85.19 233 GLY B C 1
ATOM 4319 O O . GLY B 1 233 ? 2.861 -24.016 -7.16 1 85.19 233 GLY B O 1
ATOM 4320 N N . SER B 1 234 ? 3.055 -21.938 -6.625 1 87.81 234 SER B N 1
ATOM 4321 C CA . SER B 1 234 ? 3.664 -22.266 -5.344 1 87.81 234 SER B CA 1
ATOM 4322 C C . SER B 1 234 ? 2.629 -22.812 -4.367 1 87.81 234 SER B C 1
ATOM 4324 O O . SER B 1 234 ? 1.433 -22.547 -4.508 1 87.81 234 SER B O 1
ATOM 4326 N N . SER B 1 235 ? 3.146 -23.641 -3.439 1 91.69 235 SER B N 1
ATOM 4327 C CA . SER B 1 235 ? 2.258 -24.094 -2.379 1 91.69 235 SER B CA 1
ATOM 4328 C C . SER B 1 235 ? 1.797 -22.953 -1.498 1 91.69 235 SER B C 1
ATOM 4330 O O . SER B 1 235 ? 2.508 -21.953 -1.348 1 91.69 235 SER B O 1
ATOM 4332 N N . VAL B 1 236 ? 0.606 -23.125 -0.949 1 93 236 VAL B N 1
ATOM 4333 C CA . VAL B 1 236 ? 0.024 -22.094 -0.101 1 93 236 VAL B CA 1
ATOM 4334 C C . VAL B 1 236 ? 0.9 -21.875 1.131 1 93 236 VAL B C 1
ATOM 4336 O O . VAL B 1 236 ? 1.139 -20.75 1.541 1 93 236 VAL B O 1
ATOM 4339 N N . GLU B 1 237 ? 1.396 -22.953 1.641 1 92.62 237 GLU B N 1
ATOM 4340 C CA . GLU B 1 237 ? 2.223 -22.875 2.842 1 92.62 237 GLU B CA 1
ATOM 4341 C C . GLU B 1 237 ? 3.496 -22.078 2.588 1 92.62 237 GLU B C 1
ATOM 4343 O O . GLU B 1 237 ? 3.873 -21.219 3.398 1 92.62 237 GLU B O 1
ATOM 4348 N N . ASN B 1 238 ? 4.09 -22.344 1.53 1 92.62 238 ASN B N 1
ATOM 4349 C CA . ASN B 1 238 ? 5.305 -21.625 1.175 1 92.62 238 ASN B CA 1
ATOM 4350 C C . ASN B 1 238 ? 5.023 -20.141 0.923 1 92.62 238 ASN B C 1
ATOM 4352 O O . ASN B 1 238 ? 5.824 -19.281 1.297 1 92.62 238 ASN B O 1
ATOM 4356 N N . ALA B 1 239 ? 3.922 -19.875 0.286 1 93.5 239 ALA B N 1
ATOM 4357 C CA . ALA B 1 239 ? 3.527 -18.5 0.025 1 93.5 239 ALA B CA 1
ATOM 4358 C C . ALA B 1 239 ? 3.34 -17.719 1.328 1 93.5 239 ALA B C 1
ATOM 4360 O O . ALA B 1 239 ? 3.699 -16.547 1.417 1 93.5 239 ALA B O 1
ATOM 4361 N N . VAL B 1 240 ? 2.82 -18.391 2.318 1 94.69 240 VAL B N 1
ATOM 4362 C CA . VAL B 1 240 ? 2.58 -17.766 3.619 1 94.69 240 VAL B CA 1
ATOM 4363 C C . VAL B 1 240 ? 3.912 -17.406 4.273 1 94.69 240 VAL B C 1
ATOM 4365 O 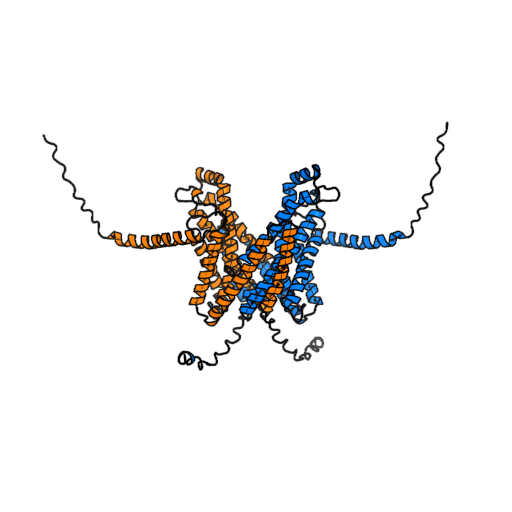O . VAL B 1 240 ? 4.09 -16.281 4.75 1 94.69 240 VAL B O 1
ATOM 4368 N N . TYR B 1 241 ? 4.816 -18.328 4.25 1 94.44 241 TYR B N 1
ATOM 4369 C CA . TYR B 1 241 ? 6.113 -18.078 4.875 1 94.44 241 TYR B CA 1
ATOM 4370 C C . TYR B 1 241 ? 6.859 -16.953 4.164 1 94.44 241 TYR B C 1
ATOM 4372 O O . TYR B 1 241 ? 7.43 -16.078 4.812 1 94.44 241 TYR B O 1
ATOM 4380 N N . TYR B 1 242 ? 6.824 -16.969 2.869 1 92.81 242 TYR B N 1
ATOM 4381 C CA . TYR B 1 242 ? 7.469 -15.898 2.107 1 92.81 242 TYR B CA 1
ATOM 4382 C C . TYR B 1 242 ? 6.863 -14.547 2.443 1 92.81 242 TYR B C 1
ATOM 4384 O O . TYR B 1 242 ? 7.586 -13.562 2.623 1 92.81 242 TYR B O 1
ATOM 4392 N N . GLN B 1 243 ? 5.598 -14.516 2.518 1 94.69 243 GLN B N 1
ATOM 4393 C CA . GLN B 1 243 ? 4.898 -13.266 2.801 1 94.69 243 GLN B CA 1
ATOM 4394 C C . GLN B 1 243 ? 5.258 -12.734 4.184 1 94.69 243 GLN B C 1
ATOM 4396 O O . GLN B 1 243 ? 5.434 -11.523 4.367 1 94.69 243 GLN B O 1
ATOM 4401 N N . GLU B 1 244 ? 5.27 -13.641 5.133 1 95.62 244 GLU B N 1
ATOM 4402 C CA . GLU B 1 244 ? 5.633 -13.219 6.484 1 95.62 244 GLU B CA 1
ATOM 4403 C C . GLU B 1 244 ? 7.035 -12.625 6.52 1 95.62 244 GLU B C 1
ATOM 4405 O O . GLU B 1 244 ? 7.25 -11.562 7.094 1 95.62 244 GLU B O 1
ATOM 4410 N N . ILE B 1 245 ? 7.914 -13.25 5.852 1 95 245 ILE B N 1
ATOM 4411 C CA . ILE B 1 245 ? 9.305 -12.82 5.832 1 95 245 ILE B CA 1
ATOM 4412 C C . ILE B 1 245 ? 9.414 -11.453 5.16 1 95 245 ILE B C 1
ATOM 4414 O O . ILE B 1 245 ? 10.039 -10.539 5.695 1 95 245 ILE B O 1
ATOM 4418 N N . ILE B 1 246 ? 8.789 -11.297 4.062 1 94.44 246 ILE B N 1
ATOM 4419 C CA . ILE B 1 246 ? 8.875 -10.062 3.289 1 94.44 246 ILE B CA 1
ATOM 4420 C C . ILE B 1 246 ? 8.25 -8.914 4.078 1 94.44 246 ILE B C 1
ATOM 4422 O O . ILE B 1 246 ? 8.758 -7.789 4.055 1 94.44 246 ILE B O 1
ATOM 4426 N N . MET B 1 247 ? 7.191 -9.18 4.738 1 95.69 247 MET B N 1
ATOM 4427 C CA . MET B 1 247 ? 6.562 -8.141 5.547 1 95.69 247 MET B CA 1
ATOM 4428 C C . MET B 1 247 ? 7.516 -7.633 6.625 1 95.69 247 MET B C 1
ATOM 4430 O O . MET B 1 247 ? 7.566 -6.434 6.906 1 95.69 247 MET B O 1
ATOM 4434 N N . PHE B 1 248 ? 8.203 -8.562 7.223 1 96.5 248 PHE B N 1
ATOM 4435 C CA . PHE B 1 248 ? 9.172 -8.172 8.242 1 96.5 248 PHE B CA 1
ATOM 4436 C C . PHE B 1 248 ? 10.328 -7.395 7.633 1 96.5 248 PHE B C 1
ATOM 4438 O O . PHE B 1 248 ? 10.812 -6.43 8.227 1 96.5 248 PHE B O 1
ATOM 4445 N N . MET B 1 249 ? 10.719 -7.773 6.461 1 96 249 MET B N 1
ATOM 4446 C CA . MET B 1 249 ? 11.75 -7.039 5.742 1 96 249 MET B CA 1
ATOM 4447 C C . MET B 1 249 ? 11.297 -5.621 5.422 1 96 249 MET B C 1
ATOM 4449 O O . MET B 1 249 ? 12.039 -4.66 5.641 1 96 249 MET B O 1
ATOM 4453 N N . ILE B 1 250 ? 10.117 -5.512 4.973 1 96.19 250 ILE B N 1
ATOM 4454 C CA . ILE B 1 250 ? 9.547 -4.219 4.605 1 96.19 250 ILE B CA 1
ATOM 4455 C C . ILE B 1 250 ? 9.492 -3.311 5.832 1 96.19 250 ILE B C 1
ATOM 4457 O O . ILE B 1 250 ? 9.93 -2.158 5.777 1 96.19 250 ILE B O 1
ATOM 4461 N N . THR B 1 251 ? 9.016 -3.836 6.875 1 97 251 THR B N 1
ATOM 4462 C CA . THR B 1 251 ? 8.867 -3.043 8.086 1 97 251 THR B CA 1
ATOM 4463 C C . THR B 1 251 ? 10.227 -2.568 8.594 1 97 251 THR B C 1
ATOM 4465 O O . THR B 1 251 ? 10.383 -1.406 8.969 1 97 251 THR B O 1
ATOM 4468 N N . ALA B 1 252 ? 11.156 -3.402 8.562 1 96.94 252 ALA B N 1
ATOM 4469 C CA . ALA B 1 252 ? 12.5 -3.061 9.016 1 96.94 252 ALA B CA 1
ATOM 4470 C C . ALA B 1 252 ? 13.117 -1.985 8.125 1 96.94 252 ALA B C 1
ATOM 4472 O O . ALA B 1 252 ? 13.672 -1.003 8.625 1 96.94 252 ALA B O 1
ATOM 4473 N N . SER B 1 253 ? 13.008 -2.189 6.863 1 97.31 253 SER B N 1
ATOM 4474 C CA . SER B 1 253 ? 13.586 -1.24 5.922 1 97.31 253 SER B CA 1
ATOM 4475 C C . SER B 1 253 ? 12.914 0.122 6.02 1 97.31 253 SER B C 1
ATOM 4477 O O . SER B 1 253 ? 13.578 1.158 5.973 1 97.31 253 SER B O 1
ATOM 4479 N N . CYS B 1 254 ? 11.625 0.094 6.117 1 97.12 254 CYS B N 1
ATOM 4480 C CA . CYS B 1 254 ? 10.883 1.339 6.273 1 97.12 254 CYS B CA 1
ATOM 4481 C C . CYS B 1 254 ? 11.352 2.105 7.504 1 97.12 254 CYS B C 1
ATOM 4483 O O . CYS B 1 254 ? 11.539 3.322 7.449 1 97.12 254 CYS B O 1
ATOM 4485 N N . CYS B 1 255 ? 11.516 1.397 8.547 1 96.94 255 CYS B N 1
ATOM 4486 C CA . CYS B 1 255 ? 11.922 2.018 9.805 1 96.94 255 CYS B CA 1
ATOM 4487 C C . CYS B 1 255 ? 13.312 2.629 9.688 1 96.94 255 CYS B C 1
ATOM 4489 O O . CYS B 1 255 ? 13.5 3.818 9.945 1 96.94 255 CYS B O 1
ATOM 4491 N N . ILE B 1 256 ? 14.219 1.9 9.203 1 96.81 256 ILE B N 1
ATOM 4492 C CA . ILE B 1 256 ? 15.609 2.332 9.125 1 96.81 256 ILE B CA 1
ATOM 4493 C C . ILE B 1 256 ? 15.734 3.494 8.148 1 96.81 256 ILE B C 1
ATOM 4495 O O . ILE B 1 256 ? 16.359 4.508 8.453 1 96.81 256 ILE B O 1
ATOM 4499 N N . SER B 1 257 ? 15.141 3.375 7.016 1 97.62 257 SER B N 1
ATOM 4500 C CA . SER B 1 257 ? 15.266 4.402 5.984 1 97.62 257 SER B CA 1
ATOM 4501 C C . SER B 1 257 ? 14.594 5.699 6.418 1 97.62 257 SER B C 1
ATOM 4503 O O . SER B 1 257 ? 15.133 6.789 6.191 1 97.62 257 SER B O 1
ATOM 4505 N N . THR B 1 258 ? 13.477 5.598 7.031 1 97.25 258 THR B N 1
ATOM 4506 C CA . THR B 1 258 ? 12.75 6.789 7.457 1 97.25 258 THR B CA 1
ATOM 4507 C C . THR B 1 258 ? 13.516 7.531 8.547 1 97.25 258 THR B C 1
ATOM 4509 O O . THR B 1 258 ? 13.664 8.75 8.484 1 97.25 258 THR B O 1
ATOM 4512 N N . VAL B 1 259 ? 13.969 6.816 9.539 1 96.44 259 VAL B N 1
ATOM 4513 C CA . VAL B 1 259 ? 14.719 7.426 10.633 1 96.44 259 VAL B CA 1
ATOM 4514 C C . VAL B 1 259 ? 15.961 8.117 10.086 1 96.44 259 VAL B C 1
ATOM 4516 O O . VAL B 1 259 ? 16.25 9.266 10.43 1 96.44 259 VAL B O 1
ATOM 4519 N N . ALA B 1 260 ? 16.625 7.445 9.219 1 95.81 260 ALA B N 1
ATOM 4520 C CA . ALA B 1 260 ? 17.844 8.008 8.633 1 95.81 260 ALA B CA 1
ATOM 4521 C C . ALA B 1 260 ? 17.531 9.266 7.824 1 95.81 260 ALA B C 1
ATOM 4523 O O . ALA B 1 260 ? 18.219 10.281 7.957 1 95.81 260 ALA B O 1
ATOM 4524 N N . ALA B 1 261 ? 16.547 9.219 7.043 1 95.25 261 ALA B N 1
ATOM 4525 C CA . ALA B 1 261 ? 16.188 10.344 6.176 1 95.25 261 ALA B CA 1
ATOM 4526 C C . ALA B 1 261 ? 15.719 11.539 6.992 1 95.25 261 ALA B C 1
ATOM 4528 O O . ALA B 1 261 ? 16.125 12.68 6.73 1 95.25 261 ALA B O 1
ATOM 4529 N N . VAL B 1 262 ? 14.891 11.305 7.93 1 94.62 262 VAL B N 1
ATOM 4530 C CA . VAL B 1 262 ? 14.32 12.375 8.742 1 94.62 262 VAL B CA 1
ATOM 4531 C C . VAL B 1 262 ? 15.414 13.031 9.578 1 94.62 262 VAL B C 1
ATOM 4533 O O . VAL B 1 262 ? 15.492 14.258 9.656 1 94.62 262 VAL B O 1
ATOM 4536 N N . LEU B 1 263 ? 16.266 12.242 10.164 1 92.25 263 LEU B N 1
ATOM 4537 C CA . LEU B 1 263 ? 17.359 12.789 10.977 1 92.25 263 LEU B CA 1
ATOM 4538 C C . LEU B 1 263 ? 18.312 13.609 10.125 1 92.25 263 LEU B C 1
ATOM 4540 O O . LEU B 1 263 ? 18.75 14.688 10.547 1 92.25 263 LEU B O 1
ATOM 4544 N N . THR B 1 264 ? 18.625 13.133 9.031 1 90.06 264 THR B N 1
ATOM 4545 C CA . THR B 1 264 ? 19.531 13.859 8.156 1 90.06 264 THR B CA 1
ATOM 4546 C C . THR B 1 264 ? 18.906 15.18 7.707 1 90.06 264 THR B C 1
ATOM 4548 O O . THR B 1 264 ? 19.594 16.203 7.617 1 90.06 264 THR B O 1
ATOM 4551 N N . ALA B 1 265 ? 17.672 15.148 7.41 1 87 265 ALA B N 1
ATOM 4552 C CA . ALA B 1 265 ? 16.969 16.359 7.004 1 87 265 ALA B CA 1
ATOM 4553 C C . ALA B 1 265 ? 17.031 17.422 8.109 1 87 265 ALA B C 1
ATOM 4555 O O . ALA B 1 265 ? 17.297 18.594 7.836 1 87 265 ALA B O 1
ATOM 4556 N N . VAL B 1 266 ? 16.781 17.047 9.281 1 86.31 266 VAL B N 1
ATOM 4557 C CA . VAL B 1 266 ? 16.766 17.969 10.414 1 86.31 266 VAL B CA 1
ATOM 4558 C C . VAL B 1 266 ? 18.172 18.5 10.672 1 86.31 266 VAL B C 1
ATOM 4560 O O . VAL B 1 266 ? 18.344 19.688 10.961 1 86.31 266 VAL B O 1
ATOM 4563 N N . PHE B 1 267 ? 19.125 17.656 10.516 1 83.25 267 PHE B N 1
ATOM 4564 C CA . PHE B 1 267 ? 20.5 18.078 10.773 1 83.25 267 PHE B CA 1
ATOM 4565 C C . PHE B 1 267 ? 20.984 19.062 9.711 1 83.25 267 PHE B C 1
ATOM 4567 O O . PHE B 1 267 ? 21.797 19.938 9.992 1 83.25 267 PHE B O 1
ATOM 4574 N N . VAL B 1 268 ? 20.484 18.922 8.602 1 78.81 268 VAL B N 1
ATOM 4575 C CA . VAL B 1 268 ? 20.906 19.812 7.512 1 78.81 268 VAL B CA 1
ATOM 4576 C C . VAL B 1 268 ? 20.188 21.141 7.629 1 78.81 268 VAL B C 1
ATOM 4578 O O . VAL B 1 268 ? 20.766 22.203 7.355 1 78.81 268 VAL B O 1
ATOM 4581 N N . ILE B 1 269 ? 19 21.078 8.016 1 77.38 269 ILE B N 1
ATOM 4582 C CA . ILE B 1 269 ? 18.219 22.297 8.094 1 77.38 269 ILE B CA 1
ATOM 4583 C C . ILE B 1 269 ? 18.656 23.109 9.312 1 77.38 269 ILE B C 1
ATOM 4585 O O . ILE B 1 269 ? 18.641 24.344 9.273 1 77.38 269 ILE B O 1
ATOM 4589 N N . PHE B 1 270 ? 18.938 22.422 10.406 1 72.12 270 PHE B N 1
ATOM 4590 C CA . PHE B 1 270 ? 19.406 23.109 11.602 1 72.12 270 PHE B CA 1
ATOM 4591 C C . PHE B 1 270 ? 20.891 23.484 11.469 1 72.12 270 PHE B C 1
ATOM 4593 O O . PHE B 1 270 ? 21.734 22.609 11.281 1 72.12 270 PHE B O 1
ATOM 4600 N N . ASP B 1 271 ? 21.297 24.25 10.531 1 60.19 271 ASP B N 1
ATOM 4601 C CA . ASP B 1 271 ? 22.703 24.594 10.32 1 60.19 271 ASP B CA 1
ATOM 4602 C C . ASP B 1 271 ? 23.344 25.062 11.625 1 60.19 271 ASP B C 1
ATOM 4604 O O . ASP B 1 271 ? 22.672 25.234 12.633 1 60.19 271 ASP B O 1
ATOM 4608 N N . ASP B 1 272 ? 24.812 25.297 11.602 1 54.19 272 ASP B N 1
ATOM 4609 C CA . ASP B 1 272 ? 25.859 25.422 12.602 1 54.19 272 ASP B CA 1
ATOM 4610 C C . ASP B 1 272 ? 25.469 26.422 13.695 1 54.19 272 ASP B C 1
ATOM 4612 O O . ASP B 1 272 ? 25.906 26.281 14.844 1 54.19 272 ASP B O 1
ATOM 4616 N N . LYS B 1 273 ? 24.734 27.406 13.367 1 52.41 273 LYS B N 1
ATOM 4617 C CA . LYS B 1 273 ? 24.531 28.422 14.406 1 52.41 273 LYS B CA 1
ATOM 4618 C C . LYS B 1 273 ? 23.172 28.25 15.07 1 52.41 273 LYS B C 1
ATOM 4620 O O . LYS B 1 273 ? 22.609 29.219 15.578 1 52.41 273 LYS B O 1
ATOM 4625 N N . ALA B 1 274 ? 22.688 26.969 15.102 1 54.53 274 ALA B N 1
ATOM 4626 C CA . ALA B 1 274 ? 21.453 26.672 15.82 1 54.53 274 ALA B CA 1
ATOM 4627 C C . ALA B 1 274 ? 20.281 27.5 15.281 1 54.53 274 ALA B C 1
ATOM 4629 O O . ALA B 1 274 ? 19.484 28.031 16.047 1 54.53 274 ALA B O 1
ATOM 4630 N N . ARG B 1 275 ? 20.5 27.969 13.953 1 55.28 275 ARG B N 1
ATOM 4631 C CA . ARG B 1 275 ? 19.422 28.75 13.344 1 55.28 275 ARG B CA 1
ATOM 4632 C C . ARG B 1 275 ? 18.688 27.938 12.289 1 55.28 275 ARG B C 1
ATOM 4634 O O . ARG B 1 275 ? 19.297 27.109 11.602 1 55.28 275 ARG B O 1
ATOM 4641 N N . LEU B 1 276 ? 17.359 27.891 12.477 1 55.44 276 LEU B N 1
ATOM 4642 C CA . LEU B 1 276 ? 16.469 27.266 11.492 1 55.44 276 LEU B CA 1
ATOM 4643 C C . LEU B 1 276 ? 16.594 27.969 10.141 1 55.44 276 LEU B C 1
ATOM 4645 O O . LEU B 1 276 ? 16.25 29.156 10.023 1 55.44 276 LEU B O 1
ATOM 4649 N N . ARG B 1 277 ? 17.469 27.438 9.211 1 56.25 277 ARG B N 1
ATOM 4650 C CA . ARG B 1 277 ? 17.609 28.078 7.906 1 56.25 277 ARG B CA 1
ATOM 4651 C C . ARG B 1 277 ? 16.5 27.625 6.957 1 56.25 277 ARG B C 1
ATOM 4653 O O . ARG B 1 277 ? 16.719 26.75 6.125 1 56.25 277 ARG B O 1
ATOM 4660 N N . ILE B 1 278 ? 15.273 28.109 7.262 1 54.84 278 ILE B N 1
ATOM 4661 C CA . ILE B 1 278 ? 14.109 27.875 6.418 1 54.84 278 ILE B CA 1
ATOM 4662 C C . ILE B 1 278 ? 14.383 28.391 5.008 1 54.84 278 ILE B C 1
ATOM 4664 O O . ILE B 1 278 ? 13.727 27.984 4.047 1 54.84 278 ILE B O 1
ATOM 4668 N N . ASP B 1 279 ? 15.375 29.25 4.863 1 55.59 279 ASP B N 1
ATOM 4669 C CA . ASP B 1 279 ? 15.742 29.812 3.564 1 55.59 279 ASP B CA 1
ATOM 4670 C C . ASP B 1 279 ? 16.25 28.719 2.625 1 55.59 279 ASP B C 1
ATOM 4672 O O . ASP B 1 279 ? 16.219 28.891 1.403 1 55.59 279 ASP B O 1
ATOM 4676 N N . TRP B 1 280 ? 16.609 27.734 3.266 1 52.59 280 TRP B N 1
ATOM 4677 C CA . TRP B 1 280 ? 17.156 26.641 2.459 1 52.59 280 TRP B CA 1
ATOM 4678 C C . TRP B 1 280 ? 16.047 25.688 2.027 1 52.59 280 TRP B C 1
ATOM 4680 O O . TRP B 1 280 ? 16.297 24.703 1.33 1 52.59 280 TRP B O 1
ATOM 4690 N N . VAL B 1 281 ? 14.883 26.016 2.451 1 55.5 281 VAL B N 1
ATOM 4691 C CA . VAL B 1 281 ? 13.734 25.188 2.094 1 55.5 281 VAL B CA 1
ATOM 4692 C C . VAL B 1 281 ? 12.961 25.844 0.954 1 55.5 281 VAL B C 1
ATOM 4694 O O . VAL B 1 281 ? 12.523 27 1.074 1 55.5 281 VAL B O 1
ATOM 4697 N N . VAL B 1 282 ? 13.211 25.375 -0.27 1 54.75 282 VAL B N 1
ATOM 4698 C CA . VAL B 1 282 ? 12.5 25.891 -1.438 1 54.75 282 VAL B CA 1
ATOM 4699 C C . VAL B 1 282 ? 11.188 25.125 -1.621 1 54.75 282 VAL B C 1
ATOM 4701 O O . VAL B 1 282 ? 11.164 23.891 -1.565 1 54.75 282 VAL B O 1
ATOM 4704 N N . LYS B 1 283 ? 10.156 25.812 -1.496 1 56.69 283 LYS B N 1
ATOM 4705 C CA . LYS B 1 283 ? 8.859 25.203 -1.803 1 56.69 283 LYS B CA 1
ATOM 4706 C C . LYS B 1 283 ? 8.859 24.594 -3.201 1 56.69 283 LYS B C 1
ATOM 4708 O O . LYS B 1 283 ? 9.32 25.219 -4.16 1 56.69 283 LYS B O 1
ATOM 4713 N N . SER B 1 284 ? 9.016 23.297 -3.248 1 54.72 284 SER B N 1
ATOM 4714 C CA . SER B 1 284 ? 9.008 22.594 -4.527 1 54.72 284 SER B CA 1
ATOM 4715 C C . SER B 1 284 ? 7.82 23.031 -5.383 1 54.72 284 SER B C 1
ATOM 4717 O O . SER B 1 284 ? 6.676 23 -4.926 1 54.72 284 SER B O 1
ATOM 4719 N N . ARG B 1 285 ? 7.953 24.125 -6.246 1 45.41 285 ARG B N 1
ATOM 4720 C CA . ARG B 1 285 ? 6.891 24.406 -7.203 1 45.41 285 ARG B CA 1
ATOM 4721 C C . ARG B 1 285 ? 6.445 23.141 -7.926 1 45.41 285 ARG B C 1
ATOM 4723 O O . ARG B 1 285 ? 7.188 22.156 -7.98 1 45.41 285 ARG B O 1
ATOM 4730 N N . GLY B 1 286 ? 5.258 23.094 -8.531 1 44.19 286 GLY B N 1
ATOM 4731 C CA . GLY B 1 286 ? 4.617 22.016 -9.258 1 44.19 286 GLY B CA 1
ATOM 4732 C C . GLY B 1 286 ? 5.598 21.141 -10.023 1 44.19 286 GLY B C 1
ATOM 4733 O O . GLY B 1 286 ? 6.195 20.234 -9.461 1 44.19 286 GLY B O 1
ATOM 4734 N N . LYS B 1 287 ? 5.715 21.359 -11.547 1 41.06 287 LYS B N 1
ATOM 4735 C CA . LYS B 1 287 ? 6.254 20.484 -12.586 1 41.06 287 LYS B CA 1
ATOM 4736 C C . LYS B 1 287 ? 7.781 20.469 -12.547 1 41.06 287 LYS B C 1
ATOM 4738 O O . LYS B 1 287 ? 8.422 21.516 -12.602 1 41.06 287 LYS B O 1
ATOM 4743 N N . ALA B 1 288 ? 8.461 19.484 -12.117 1 37.31 288 ALA B N 1
ATOM 4744 C CA . ALA B 1 288 ? 9.891 19.234 -12.008 1 37.31 288 ALA B CA 1
ATOM 4745 C C . ALA B 1 288 ? 10.609 19.578 -13.32 1 37.31 288 ALA B C 1
ATOM 4747 O O . ALA B 1 288 ? 10.273 19.031 -14.375 1 37.31 288 ALA B O 1
ATOM 4748 N N . ASP B 1 289 ? 11.172 20.703 -13.539 1 33.5 289 ASP B N 1
ATOM 4749 C CA . ASP B 1 289 ? 12.141 20.906 -14.609 1 33.5 289 ASP B CA 1
ATOM 4750 C C . ASP B 1 289 ? 13.352 19.984 -14.438 1 33.5 289 ASP B C 1
ATOM 4752 O O . ASP B 1 289 ? 14.258 20.281 -13.656 1 33.5 289 ASP B O 1
ATOM 4756 N N . TYR B 1 290 ? 13.328 18.812 -14.797 1 34.97 290 TYR B N 1
ATOM 4757 C CA . TYR B 1 290 ? 14.344 17.781 -14.711 1 34.97 290 TYR B CA 1
ATOM 4758 C C . TYR B 1 290 ? 15.688 18.297 -15.203 1 34.97 290 TYR B C 1
ATOM 4760 O O . TYR B 1 290 ? 16.734 17.734 -14.852 1 34.97 290 TYR B O 1
ATOM 4768 N N . LYS B 1 291 ? 15.742 19.203 -16.125 1 34.88 291 LYS B N 1
ATOM 4769 C CA . LYS B 1 291 ? 16.984 19.578 -16.797 1 34.88 291 LYS B CA 1
ATOM 4770 C C . LYS B 1 291 ? 17.906 20.344 -15.844 1 34.88 291 LYS B C 1
ATOM 4772 O O . LYS B 1 291 ? 19.109 20.094 -15.812 1 34.88 291 LYS B O 1
ATOM 4777 N N . LYS B 1 292 ? 17.422 21.312 -15.203 1 40.5 292 LYS B N 1
ATOM 4778 C CA . LYS B 1 292 ? 18.312 22.203 -14.453 1 40.5 292 LYS B CA 1
ATOM 4779 C C . LYS B 1 292 ? 18.891 21.5 -13.234 1 40.5 292 LYS B C 1
ATOM 4781 O O . LYS B 1 292 ? 20 21.797 -12.805 1 40.5 292 LYS B O 1
ATOM 4786 N N . MET B 1 293 ? 18.25 20.547 -12.766 1 36.56 293 MET B N 1
ATOM 4787 C CA . MET B 1 293 ? 18.641 19.859 -11.539 1 36.56 293 MET B CA 1
ATOM 4788 C C . MET B 1 293 ? 19.797 18.891 -11.797 1 36.56 293 MET B C 1
ATOM 4790 O O . MET B 1 293 ? 20.688 18.75 -10.969 1 36.56 293 MET B O 1
ATOM 4794 N N . PHE B 1 294 ? 19.781 18.25 -12.961 1 38.78 294 PHE B N 1
ATOM 4795 C CA . PHE B 1 294 ? 20.891 17.375 -13.328 1 38.78 294 PHE B CA 1
ATOM 4796 C C . PHE B 1 294 ? 22.172 18.188 -13.484 1 38.78 294 PHE B C 1
ATOM 4798 O O . PHE B 1 294 ? 23.25 17.734 -13.094 1 38.78 294 PHE B O 1
ATOM 4805 N N . SER B 1 295 ? 21.984 19.328 -14.008 1 40.91 295 SER B N 1
ATOM 4806 C CA . SER B 1 295 ? 23.188 20.109 -14.297 1 40.91 295 SER B CA 1
ATOM 4807 C C . SER B 1 295 ? 23.875 20.578 -13.016 1 40.91 295 SER B C 1
ATOM 4809 O O . SER B 1 295 ? 25.094 20.547 -12.906 1 40.91 295 SER B O 1
ATOM 4811 N N . GLY B 1 296 ? 23.172 20.938 -12.023 1 38.78 296 GLY B N 1
ATOM 4812 C CA . GLY B 1 296 ? 23.75 21.453 -10.789 1 38.78 296 GLY B CA 1
ATOM 4813 C C . GLY B 1 296 ? 24.391 20.375 -9.93 1 38.78 296 GLY B C 1
ATOM 4814 O O . GLY B 1 296 ? 25.406 20.609 -9.289 1 38.78 296 GLY B O 1
ATOM 4815 N N . TYR B 1 297 ? 23.875 19.234 -9.914 1 39.03 297 TYR B N 1
ATOM 4816 C CA . TYR B 1 297 ? 24.422 18.125 -9.156 1 39.03 297 TYR B CA 1
ATOM 4817 C C . TYR B 1 297 ? 25.734 17.641 -9.758 1 39.03 297 TYR B C 1
ATOM 4819 O O . TYR B 1 297 ? 26.688 17.344 -9.031 1 39.03 297 TYR B O 1
ATOM 4827 N N . VAL B 1 298 ? 25.766 17.609 -11.062 1 42.06 298 VAL B N 1
ATOM 4828 C CA . VAL B 1 298 ? 27.016 17.203 -11.711 1 42.06 298 VAL B CA 1
ATOM 4829 C C . VAL B 1 298 ? 28.125 18.172 -11.352 1 42.06 298 VAL B C 1
ATOM 4831 O O . VAL B 1 298 ? 29.266 17.766 -11.094 1 42.06 298 VAL B O 1
ATOM 4834 N N . MET B 1 299 ? 27.688 19.344 -11.18 1 40.09 299 MET B N 1
ATOM 4835 C CA . MET B 1 299 ? 28.719 20.344 -10.922 1 40.09 299 MET B CA 1
ATOM 4836 C C . MET B 1 299 ? 29.219 20.266 -9.484 1 40.09 299 MET B C 1
ATOM 4838 O O . MET B 1 299 ? 30.422 20.391 -9.234 1 40.09 299 MET B O 1
ATOM 4842 N N . ARG B 1 300 ? 28.359 20 -8.562 1 41.03 300 ARG B N 1
ATOM 4843 C CA . ARG B 1 300 ? 28.766 20.016 -7.16 1 41.03 300 ARG B CA 1
ATOM 4844 C C . ARG B 1 300 ? 29.453 18.719 -6.762 1 41.03 300 ARG B C 1
ATOM 4846 O O . ARG B 1 300 ? 30.391 18.719 -5.973 1 41.03 300 ARG B O 1
ATOM 4853 N N . VAL B 1 301 ? 29.016 17.609 -7.309 1 41.06 301 VAL B N 1
ATOM 4854 C CA . VAL B 1 301 ? 29.75 16.375 -7.074 1 41.06 301 VAL B CA 1
ATOM 4855 C C . VAL B 1 301 ? 31.172 16.484 -7.641 1 41.06 301 VAL B C 1
ATOM 4857 O O . VAL B 1 301 ? 32.125 16.016 -7.027 1 41.06 301 VAL B O 1
ATOM 4860 N N . LYS B 1 302 ? 31.297 17.188 -8.695 1 41.19 302 LYS B N 1
ATOM 4861 C CA . LYS B 1 302 ? 32.625 17.406 -9.258 1 41.19 302 LYS B CA 1
ATOM 4862 C C . LYS B 1 302 ? 33.469 18.281 -8.336 1 41.19 302 LYS B C 1
ATOM 4864 O O . LYS B 1 302 ? 34.688 18.062 -8.219 1 41.19 302 LYS B O 1
ATOM 4869 N N . SER B 1 303 ? 32.781 19.156 -7.672 1 41.44 303 SER B N 1
ATOM 4870 C CA . SER B 1 303 ? 33.5 20.047 -6.785 1 41.44 303 SER B CA 1
ATOM 4871 C C . SER B 1 303 ? 33.938 19.328 -5.512 1 41.44 303 SER B C 1
ATOM 4873 O O . SER B 1 303 ? 35.031 19.562 -4.988 1 41.44 303 SER B O 1
ATOM 4875 N N . LEU B 1 304 ? 33.094 18.422 -4.992 1 39.03 304 LEU B N 1
ATOM 4876 C CA . LEU B 1 304 ? 33.438 17.688 -3.783 1 39.03 304 LEU B CA 1
ATOM 4877 C C . LEU B 1 304 ? 34.594 16.719 -4.051 1 39.03 304 LEU B C 1
ATOM 4879 O O . LEU B 1 304 ? 35.469 16.516 -3.197 1 39.03 304 LEU B O 1
ATOM 4883 N N . PHE B 1 305 ? 34.562 16.047 -5.172 1 40.25 305 PHE B N 1
ATOM 4884 C CA . PHE B 1 305 ? 35.688 15.203 -5.523 1 40.25 305 PHE B CA 1
ATOM 4885 C C . PHE B 1 305 ? 36.906 16.047 -5.867 1 40.25 305 PHE B C 1
ATOM 4887 O O . PHE B 1 305 ? 38.031 15.594 -5.684 1 40.25 305 PHE B O 1
ATOM 4894 N N . SER B 1 306 ? 36.656 17.188 -6.332 1 37.75 306 SER B N 1
ATOM 4895 C CA . SER B 1 306 ? 37.812 18.062 -6.629 1 37.75 306 SER B CA 1
ATOM 4896 C C . SER B 1 306 ? 38.375 18.672 -5.355 1 37.75 306 SER B C 1
ATOM 4898 O O . SER B 1 306 ? 39.562 18.938 -5.277 1 37.75 306 SER B O 1
ATOM 4900 N N . ALA B 1 307 ? 37.5 18.922 -4.32 1 39.22 307 ALA B N 1
ATOM 4901 C CA . ALA B 1 307 ? 38.031 19.484 -3.086 1 39.22 307 ALA B CA 1
ATOM 4902 C C . ALA B 1 307 ? 38.906 18.484 -2.352 1 39.22 307 ALA B C 1
ATOM 4904 O O . ALA B 1 307 ? 39.812 18.859 -1.585 1 39.22 307 ALA B O 1
ATOM 4905 N N . ARG B 1 308 ? 38.562 17.156 -2.455 1 37.62 308 ARG B N 1
ATOM 4906 C CA . ARG B 1 308 ? 39.438 16.203 -1.795 1 37.62 308 ARG B CA 1
ATOM 4907 C C . ARG B 1 308 ? 40.812 16.172 -2.469 1 37.62 308 ARG B C 1
ATOM 4909 O O . ARG B 1 308 ? 41.781 15.688 -1.892 1 37.62 308 ARG B O 1
ATOM 4916 N N . ARG B 1 309 ? 40.844 16.516 -3.76 1 35.72 309 ARG B N 1
ATOM 4917 C CA . ARG B 1 309 ? 42.156 16.453 -4.406 1 35.72 309 ARG B CA 1
ATOM 4918 C C . ARG B 1 309 ? 43.031 17.609 -3.949 1 35.72 309 ARG B C 1
ATOM 4920 O O . ARG B 1 309 ? 44.25 17.5 -3.992 1 35.72 309 ARG B O 1
ATOM 4927 N N . SER B 1 310 ? 42.312 18.734 -3.652 1 36.22 310 SER B N 1
ATOM 4928 C CA . SER B 1 310 ? 43.188 19.875 -3.439 1 36.22 310 SER B CA 1
ATOM 4929 C C . SER B 1 310 ? 43.875 19.781 -2.086 1 36.22 310 SER B C 1
ATOM 4931 O O . SER B 1 310 ? 44.938 20.391 -1.884 1 36.22 310 SER B O 1
ATOM 4933 N N . ASN B 1 311 ? 43.125 19.156 -1.075 1 35.22 311 ASN B N 1
ATOM 4934 C CA . ASN B 1 311 ? 43.781 19.328 0.214 1 35.22 311 ASN B CA 1
ATOM 4935 C C . ASN B 1 311 ? 45.062 18.484 0.316 1 35.22 311 ASN B C 1
ATOM 4937 O O . ASN B 1 311 ? 45.719 18.453 1.364 1 35.22 311 ASN B O 1
ATOM 4941 N N . ARG B 1 312 ? 45.125 17.453 -0.543 1 33.84 312 ARG B N 1
ATOM 4942 C CA . ARG B 1 312 ? 46.344 16.672 -0.298 1 33.84 312 ARG B CA 1
ATOM 4943 C C . ARG B 1 312 ? 47.594 17.453 -0.664 1 33.84 312 ARG B C 1
ATOM 4945 O O . ARG B 1 312 ? 48.688 17.125 -0.202 1 33.84 312 ARG B O 1
ATOM 4952 N N . ASN B 1 313 ? 47.406 18.25 -1.708 1 31.25 313 ASN B N 1
ATOM 4953 C CA . ASN B 1 313 ? 48.719 18.672 -2.215 1 31.25 313 ASN B CA 1
ATOM 4954 C C . ASN B 1 313 ? 49.281 19.828 -1.397 1 31.25 313 ASN B C 1
ATOM 4956 O O . ASN B 1 313 ? 50.25 20.469 -1.814 1 31.25 313 ASN B O 1
ATOM 4960 N N . GLY B 1 314 ? 48.344 20.469 -0.536 1 32.53 314 GLY B N 1
ATOM 4961 C CA . GLY B 1 314 ? 48.906 21.734 -0.059 1 32.53 314 GLY B CA 1
ATOM 4962 C C . GLY B 1 314 ? 50 21.547 0.951 1 32.53 314 GLY B C 1
ATOM 4963 O O . GLY B 1 314 ? 50.406 22.516 1.61 1 32.53 314 GLY B O 1
ATOM 4964 N N . SER B 1 315 ? 50.25 20.25 1.358 1 32.69 315 SER B N 1
ATOM 4965 C CA . SER B 1 315 ? 51.156 20.25 2.514 1 32.69 315 SER B CA 1
ATOM 4966 C C . SER B 1 315 ? 52.5 20.859 2.168 1 32.69 315 SER B C 1
ATOM 4968 O O . SER B 1 315 ? 53.344 21.078 3.051 1 32.69 315 SER B O 1
ATOM 4970 N N . SER B 1 316 ? 52.906 20.703 0.923 1 30.75 316 SER B N 1
ATOM 4971 C CA . SER B 1 316 ? 54.375 20.719 0.966 1 30.75 316 SER B CA 1
ATOM 4972 C C . SER B 1 316 ? 54.906 22.109 1.264 1 30.75 316 SER B C 1
ATOM 4974 O O . SER B 1 316 ? 55.875 22.266 1.991 1 30.75 316 SER B O 1
ATOM 4976 N N . THR B 1 317 ? 54.75 23.078 0.36 1 28.12 317 THR B N 1
ATOM 4977 C CA . THR B 1 317 ? 55.938 23.875 0.079 1 28.12 317 THR B CA 1
ATOM 4978 C C . THR B 1 317 ? 56.031 25.078 1.026 1 28.12 317 THR B C 1
ATOM 4980 O O . THR B 1 317 ? 57.031 25.766 1.075 1 28.12 317 THR B O 1
ATOM 4983 N N . ASP B 1 318 ? 54.906 25.734 1.405 1 27.83 318 ASP B N 1
ATOM 4984 C CA . ASP B 1 318 ? 55.156 27.156 1.61 1 27.83 318 ASP B CA 1
ATOM 4985 C C . ASP B 1 318 ? 55.844 27.422 2.943 1 27.83 318 ASP B C 1
ATOM 4987 O O . ASP B 1 318 ? 55.219 27.344 4.004 1 27.83 318 ASP B O 1
ATOM 4991 N N . THR B 1 319 ? 57.156 26.922 3.115 1 28.58 319 THR B N 1
ATOM 4992 C CA . THR B 1 319 ? 58.125 27.266 4.168 1 28.58 319 THR B CA 1
ATOM 4993 C C . THR B 1 319 ? 58.312 28.781 4.25 1 28.58 319 THR B C 1
ATOM 4995 O O . THR B 1 319 ? 58.938 29.391 3.383 1 28.58 319 THR B O 1
ATOM 4998 N N . LEU B 1 320 ? 57.312 29.594 4.609 1 25.86 320 LEU B N 1
ATOM 4999 C CA . LEU B 1 320 ? 57.344 31.031 4.836 1 25.86 320 LEU B CA 1
ATOM 5000 C C . LEU B 1 320 ? 58.531 31.406 5.727 1 25.86 320 LEU B C 1
ATOM 5002 O O . LEU B 1 320 ? 58.625 30.938 6.863 1 25.86 320 LEU B O 1
ATOM 5006 N N . SER B 1 321 ? 59.75 31.688 5.156 1 25.84 321 SER B N 1
ATOM 5007 C CA . SER B 1 321 ? 60.969 32.344 5.699 1 25.84 321 SER B CA 1
ATOM 5008 C C . SER B 1 321 ? 60.594 33.625 6.434 1 25.84 321 SER B C 1
ATOM 5010 O O . SER B 1 321 ? 60.094 34.562 5.828 1 25.84 321 SER B O 1
ATOM 5012 N N . ALA B 1 322 ? 60.281 33.625 7.672 1 29.33 322 ALA B N 1
ATOM 5013 C CA . ALA B 1 322 ? 60.031 34.625 8.703 1 29.33 322 ALA B CA 1
ATOM 5014 C C . ALA B 1 322 ? 61.219 35.625 8.773 1 29.33 322 ALA B C 1
ATOM 5016 O O . ALA B 1 322 ? 62.25 35.312 9.383 1 29.33 322 ALA B O 1
ATOM 5017 N N . GLU B 1 323 ? 61.75 36.219 7.617 1 25.78 323 GLU B N 1
ATOM 5018 C CA . GLU B 1 323 ? 62.844 37.156 7.781 1 25.78 323 GLU B CA 1
ATOM 5019 C C . GLU B 1 323 ? 62.438 38.312 8.711 1 25.78 323 GLU B C 1
ATOM 5021 O O . GLU B 1 323 ? 61.438 39 8.477 1 25.78 323 GLU B O 1
ATOM 5026 N N . CYS B 1 324 ? 62.844 38.25 9.992 1 27.81 324 CYS B N 1
ATOM 5027 C CA . CYS B 1 324 ? 62.781 39.156 11.125 1 27.81 324 CYS B CA 1
ATOM 5028 C C . CYS B 1 324 ? 63.438 40.5 10.789 1 27.81 324 CYS B C 1
ATOM 5030 O O . CYS B 1 324 ? 64.625 40.562 10.453 1 27.81 324 CYS B O 1
ATOM 5032 N N . ASP B 1 325 ? 62.75 41.469 10.109 1 26.03 325 ASP B N 1
ATOM 5033 C CA . ASP B 1 325 ? 63.219 42.812 9.781 1 26.03 325 ASP B CA 1
ATOM 5034 C C . ASP B 1 325 ? 63.812 43.5 11.008 1 26.03 325 ASP B C 1
ATOM 5036 O O . ASP B 1 325 ? 63.219 43.469 12.086 1 26.03 325 ASP B O 1
ATOM 5040 N N . PRO B 1 326 ? 65.125 43.812 11.078 1 31.05 326 PRO B N 1
ATOM 5041 C CA . PRO B 1 326 ? 65.938 44.469 12.109 1 31.05 326 PRO B CA 1
ATOM 5042 C C . PRO B 1 326 ? 65.375 45.812 12.562 1 31.05 326 PRO B C 1
ATOM 5044 O O . PRO B 1 326 ? 64.688 46.469 11.805 1 31.05 326 PRO B O 1
ATOM 5047 N N . LEU B 1 327 ? 65.312 46.125 13.898 1 30.41 327 LEU B N 1
ATOM 5048 C CA . LEU B 1 327 ? 64.875 47.219 14.766 1 30.41 327 LEU B CA 1
ATOM 5049 C C . LEU B 1 327 ? 65.625 48.5 14.43 1 30.41 327 LEU B C 1
ATOM 5051 O O . LEU B 1 327 ? 66.875 48.531 14.484 1 30.41 327 LEU B O 1
ATOM 5055 N N . LEU B 1 328 ? 65.312 49.281 13.352 1 28.38 328 LEU B N 1
ATOM 5056 C CA . LEU B 1 328 ? 66 50.5 12.969 1 28.38 328 LEU B CA 1
ATOM 5057 C C . LEU B 1 328 ? 66.188 51.406 14.18 1 28.38 328 LEU B C 1
ATOM 5059 O O . LEU B 1 328 ? 65.312 51.562 15.016 1 28.38 328 LEU B O 1
ATOM 5063 N N . PRO B 1 329 ? 67.438 51.75 14.531 1 33.75 329 PRO B N 1
ATOM 5064 C CA . PRO B 1 329 ? 68.062 52.562 15.594 1 33.75 329 PRO B CA 1
ATOM 5065 C C . PRO B 1 329 ? 67.5 53.969 15.648 1 33.75 329 PRO B C 1
ATOM 5067 O O . PRO B 1 329 ? 67.438 54.656 14.617 1 33.75 329 PRO B O 1
ATOM 5070 N N . ILE B 1 330 ? 66.312 54.25 16.328 1 30.17 330 ILE B N 1
ATOM 5071 C CA . ILE B 1 330 ? 65.938 55.594 16.656 1 30.17 330 ILE B CA 1
ATOM 5072 C C . ILE B 1 330 ? 67.125 56.406 17.125 1 30.17 330 ILE B C 1
ATOM 5074 O O . ILE B 1 330 ? 67.812 56.031 18.062 1 30.17 330 ILE B O 1
ATOM 5078 N N . SER B 1 331 ? 67.625 57.344 16.328 1 27.25 331 SER B N 1
ATOM 5079 C CA . SER B 1 331 ? 68.625 58.406 16.359 1 27.25 331 SER B CA 1
ATOM 5080 C C . SER B 1 331 ? 68.562 59.219 17.641 1 27.25 331 SER B C 1
ATOM 5082 O O . SER B 1 331 ? 67.5 59.656 18.031 1 27.25 331 SER B O 1
ATOM 5084 N N . THR B 1 332 ? 69.75 59.469 18.406 1 28.52 332 THR B N 1
ATOM 5085 C CA . THR B 1 332 ? 70.188 60.344 19.484 1 28.52 332 THR B CA 1
ATOM 5086 C C . THR B 1 332 ? 69.938 61.812 19.125 1 28.52 332 THR B C 1
ATOM 5088 O O . THR B 1 332 ? 70.375 62.25 18.047 1 28.52 332 THR B O 1
#

Secondary structure (DSSP, 8-state):
--GGGSTTSS-----------------HHHHHHHHTHHHHHHHHHHHHT-S-HHHHHHHHHHHHHHHHHHHHHHHHHHHH--HHHHHHHHHHHHHHHHHIIIIII-SEE-TTHHHHHHHHHHHHHHHHHHHIIIIIS--SSTT-HHHHHHHHHHHHHHHHHHHHHHHHHHHHHHHHTHHHHHHHHHTT--HHHHHHHHHHHHHHHHHHHHHHHHHHBTTTB--HHHHHHHHHT--HHHHHHHHHHHHHHHHHHHHHHHHHHHHHHHHHHEETTTEE-GGG-EE--SS--HHHHHHHHHHHHHHHHHHHHHTTGGGS----------------/--GGGSTTSS-----------------HHHHHHHHTHHHHHHHHHHHHT-S-HHHHHHHHHHHHHHHHHHHHHHHHHHHH--HHHHHHHHHHHHHHHHHIIIIII-SEE-TTHHHHHHHHHHHHHHHHHHHIIIIIS--SSTT-HHHHHHHHHHHHHHHHHHHHHHHHHHHHHHHHTHHHHHHHHHTT--HHHHHHHHHHHHHHHHHHHHHHHHHHBTTTB--HHHHHHHHHT--HHHHHHHHHHHHHHHHHHHHHHHHHHHHHHHHHHEETTTEE-GGG-EE--SS--HHHHHHHHHHHHHHHHHHHHHTTGGGS----------------

Foldseek 3Di:
DPPVPPDPPPPVPPPPPPDCPDQPDDDVVVVVVVVVVCVVVLVVCVVVVVPCNVVSVVVSVCVVVVVVVVVVLLVVCLVVQDLVSLVVVLLVLLLVLLVCLQQPQAQKHFPCLSVLLSCLLSVLLVVLLQCLQCPVVVPVDSSGNVRRNVLSNVLSVLLSQLQSQLNNQLLVCCVVCVVVLVVCVVVPDDLCRSSVVSNVVSNCRSLVVLVVCVVCDPPPDDDDQLVVCVNNPHDNVVSVSVVVSSSVSNSRSNNRSNSSSNVVVSDRQCDDVSHRPCVRIDRNDDDDPVPVVVVVVVVVVVVVVVVVVVVVVPPDDPPPPPPPPDDPPPDD/DPPVPPPPPPVVPPPPPPDCPDQPDDDVVVVVVVVVVCVVVLVVCVVVVVVCNVVSVVVSVCVVVVVVVVVVLLVVCLVVQDLVSLVVVLLVLLLVLLVCLQQPQAQWHFPCLSVLLSCLLSVLLVVLLLCLQCPVVVPVDSRGNVRRNVLSNVLSVLLSQLQSQLRNQLLVCCVVCVVVLVVCVVVPDDLCRSSVVSNVVSNCRSLVVLVVCVVCDPPPDDDDQLVVCVNNPHDNVVSVSVVVSSSVSNSRSNNRSNSSSNVVVSDRQCDDVSHRPCVRIDRSPDDDPVPVVVVVVVVVVVVVVVVVVVVVVPPDDDPPPPPPPDDPDPDD

Organism: Batrachochytrium dendrobatidis (strain JAM81 / FGSC 10211) (NCBI:txid684364)

InterPro domains:
  IPR005226 UPF0014 family [PF03649] (30-266)
  IPR005226 UPF0014 family [PTHR30028] (10-283)

Radius of gyration: 31.26 Å; Cα contacts (8 Å, |Δi|>4): 879; chains: 2; bounding box: 150×112×76 Å

Solvent-accessible surface area (backbone atoms only — not comparable to full-atom values): 34552 Å² total; per-residue (Å²): 137,73,77,87,70,61,94,76,68,72,87,61,66,76,64,69,68,85,60,82,80,57,63,75,84,68,52,73,65,29,40,54,54,27,51,54,45,45,49,55,44,32,50,52,20,62,73,64,61,54,78,41,39,65,57,51,52,52,19,50,50,41,26,53,52,31,29,50,50,40,35,63,54,45,52,58,45,48,71,65,50,41,58,66,59,41,51,50,48,51,49,48,30,37,51,48,34,26,48,42,32,54,61,66,56,22,53,56,37,51,85,64,44,52,61,49,38,31,50,22,46,43,49,28,29,49,52,40,41,47,49,42,30,47,63,24,64,50,42,90,56,49,66,33,32,68,58,36,50,37,52,34,23,36,31,36,32,54,24,48,53,19,30,28,47,14,43,34,41,35,53,49,48,51,63,73,40,36,69,60,37,51,49,38,38,72,74,65,44,49,67,62,68,47,41,42,66,50,50,38,51,16,47,48,62,24,46,44,64,59,49,52,48,36,50,40,36,40,58,37,20,37,52,41,34,33,34,13,10,42,48,25,65,36,54,52,66,44,24,39,46,53,41,52,31,50,50,34,43,31,52,30,23,23,48,49,16,23,52,45,32,43,52,51,52,50,54,61,39,42,38,96,78,68,39,79,45,62,83,48,46,43,71,51,66,82,84,72,66,66,66,66,55,54,56,53,50,56,50,49,56,50,44,54,61,44,50,62,54,49,64,64,63,61,68,69,70,85,74,74,78,76,76,80,76,79,84,78,77,85,77,136,138,72,76,91,71,59,92,78,67,70,86,60,63,76,64,70,69,85,62,82,80,59,62,75,86,66,52,74,65,29,40,54,52,28,52,53,46,45,48,55,45,32,51,51,20,61,73,65,62,53,78,42,38,66,58,51,52,52,18,50,52,43,25,52,52,32,28,50,52,39,35,63,54,45,51,59,44,48,72,66,51,42,60,66,59,41,51,50,50,52,49,48,29,35,50,47,33,27,50,42,33,53,60,67,56,21,54,56,37,51,85,62,45,50,60,49,38,30,51,21,46,42,50,27,30,48,53,41,41,48,47,41,31,45,63,26,65,51,42,91,57,48,64,32,32,66,59,36,50,38,52,34,22,37,34,35,31,54,25,46,53,18,31,28,46,14,43,34,42,34,52,49,46,51,63,72,40,36,68,60,37,50,50,37,38,74,73,66,43,50,69,61,68,48,43,43,66,48,49,37,53,16,45,49,63,25,46,42,63,59,46,51,47,36,50,41,36,40,58,37,18,38,53,39,35,33,33,14,11,44,49,26,65,35,55,54,66,44,22,39,48,52,42,52,31,48,52,34,43,31,51,31,22,24,49,50,16,23,52,48,33,43,51,50,51,50,55,61,38,41,38,96,79,70,39,80,47,62,83,49,46,43,70,52,67,81,84,72,66,67,66,67,55,56,55,53,50,57,51,48,56,50,45,56,61,46,52,63,57,54,66,66,66,65,71,71,69,88,76,78,79,80,77,78,79,79,84,77,79,84,80,134